Protein AF-A0AA88TKT9-F1 (afdb_monomer)

Nearest PDB structures (foldseek):
  8tao-assembly1_A  TM=7.553E-01  e=8.371E-34  Homo sapiens
  6n51-assembly1_A  TM=7.721E-01  e=6.725E-32  Homo sapiens
  6n50-assembly3_C  TM=7.989E-01  e=2.176E-24  Homo sapiens
  6n4y-assembly4_D  TM=6.981E-01  e=2.800E-24  Homo sapiens
  6n50-assembly2_B  TM=8.023E-01  e=1.129E-21  Homo sapiens

InterPro domains:
  IPR000068 GPCR, family 3, extracellular calcium-sensing receptor-related [PTHR24061] (14-659)
  IPR000337 GPCR, family 3 [PR00248] (1-13)
  IPR000337 GPCR, family 3 [PR00248] (132-148)
  IPR000337 GPCR, family 3 [PR00248] (148-165)
  IPR000337 GPCR, family 3 [PR00248] (532-554)
  IPR000337 GPCR, family 3 [PR00248] (577-598)
  IPR000337 GPCR, family 3 [PR00248] (617-640)
  IPR001828 Receptor, ligand binding region [PF01094] (19-392)
  IPR011500 GPCR, family 3, nine cysteines domain [PF07562] (430-483)
  IPR017978 GPCR family 3, C-terminal [PF00003] (499-659)
  IPR017978 GPCR family 3, C-terminal [PS50259] (504-659)
  IPR017978 GPCR family 3, C-terminal [PS50259] (660-711)
  IPR028082 Periplasmic binding protein-like I [SSF53822] (9-422)
  IPR038550 GPCR, family 3, nine cysteines domain superfamily [G3DSA:2.10.50.30] (429-506)

Structure (mmCIF, N/CA/C/O backbone):
data_AF-A0AA88TKT9-F1
#
_entry.id   AF-A0AA88TKT9-F1
#
loop_
_atom_site.group_PDB
_atom_site.id
_atom_site.type_symbol
_atom_site.label_atom_id
_atom_site.label_alt_id
_atom_site.label_comp_id
_atom_site.label_asym_id
_atom_site.label_entity_id
_atom_site.label_seq_id
_atom_site.pdbx_PDB_ins_code
_atom_site.Cartn_x
_atom_site.Cartn_y
_atom_site.Cartn_z
_atom_site.occupancy
_atom_site.B_iso_or_equiv
_atom_site.auth_seq_id
_atom_site.auth_comp_id
_atom_site.auth_asym_id
_atom_site.auth_atom_id
_atom_site.pdbx_PDB_model_num
ATOM 1 N N . MET A 1 1 ? 22.794 37.851 -40.454 1.00 25.66 1 MET A N 1
ATOM 2 C CA . MET A 1 1 ? 22.258 36.535 -40.868 1.00 25.66 1 MET A CA 1
ATOM 3 C C . MET A 1 1 ? 23.125 35.465 -40.205 1.00 25.66 1 MET A C 1
ATOM 5 O O . MET A 1 1 ? 24.203 35.161 -40.698 1.00 25.66 1 MET A O 1
ATOM 9 N N . GLY A 1 2 ? 22.765 35.051 -38.987 1.00 23.33 2 GLY A N 1
ATOM 10 C CA . GLY A 1 2 ? 23.607 34.197 -38.142 1.00 23.33 2 GLY A CA 1
ATOM 11 C C . GLY A 1 2 ? 23.450 32.720 -38.494 1.00 23.33 2 GLY A C 1
ATOM 12 O O . GLY A 1 2 ? 22.342 32.195 -38.447 1.00 23.33 2 GLY A O 1
ATOM 13 N N . LYS A 1 3 ? 24.559 32.057 -38.837 1.00 22.28 3 LYS A N 1
ATOM 14 C CA . LYS A 1 3 ? 24.652 30.594 -38.911 1.00 22.28 3 LYS A CA 1
ATOM 15 C C . LYS A 1 3 ? 24.576 30.035 -37.488 1.00 22.28 3 LYS A C 1
ATOM 17 O O . LYS A 1 3 ? 25.528 30.171 -36.725 1.00 22.28 3 LYS A O 1
ATOM 22 N N . MET A 1 4 ? 23.451 29.423 -37.132 1.00 21.08 4 MET A N 1
ATOM 23 C CA . MET A 1 4 ? 23.306 28.670 -35.888 1.00 21.08 4 MET A CA 1
ATOM 24 C C . MET A 1 4 ? 23.808 27.239 -36.135 1.00 21.08 4 MET A C 1
ATOM 26 O O . MET A 1 4 ? 23.106 26.409 -36.700 1.00 21.08 4 MET A O 1
ATOM 30 N N . LEU A 1 5 ? 25.064 26.979 -35.768 1.00 21.78 5 LEU A N 1
ATOM 31 C CA . LEU A 1 5 ? 25.623 25.631 -35.635 1.00 21.78 5 LEU A CA 1
ATOM 32 C C . LEU A 1 5 ? 25.030 25.006 -34.366 1.00 21.78 5 LEU A C 1
ATOM 34 O O . LEU A 1 5 ? 25.448 25.345 -33.261 1.00 21.78 5 LEU A O 1
ATOM 38 N N . ILE A 1 6 ? 24.048 24.118 -34.506 1.00 28.72 6 ILE A N 1
ATOM 39 C CA . ILE A 1 6 ? 23.542 23.314 -33.388 1.00 28.72 6 ILE A CA 1
ATOM 40 C C . ILE A 1 6 ? 24.265 21.964 -33.436 1.00 28.72 6 ILE A C 1
ATOM 42 O O . ILE A 1 6 ? 24.001 21.142 -34.309 1.00 28.72 6 ILE A O 1
ATOM 46 N N . ARG A 1 7 ? 25.209 21.755 -32.509 1.00 31.78 7 ARG A N 1
ATOM 47 C CA . ARG A 1 7 ? 25.766 20.430 -32.193 1.00 31.78 7 ARG A CA 1
ATOM 48 C C . ARG A 1 7 ? 24.647 19.579 -31.581 1.00 31.78 7 ARG A C 1
ATOM 50 O O . ARG A 1 7 ? 24.029 20.016 -30.612 1.00 31.78 7 ARG A O 1
ATOM 57 N N . GLY A 1 8 ? 24.394 18.388 -32.124 1.00 44.94 8 GLY A N 1
ATOM 58 C CA . GLY A 1 8 ? 23.556 17.386 -31.458 1.00 44.94 8 GLY A CA 1
ATOM 59 C C . GLY A 1 8 ? 24.095 17.070 -30.056 1.00 44.94 8 GLY A C 1
ATOM 60 O O . GLY A 1 8 ? 25.301 17.152 -29.817 1.00 44.94 8 GLY A O 1
ATOM 61 N N . LEU A 1 9 ? 23.209 16.760 -29.109 1.00 54.53 9 LEU A N 1
ATOM 62 C CA . LEU A 1 9 ? 23.602 16.373 -27.751 1.00 54.53 9 LEU A CA 1
ATOM 63 C C . LEU A 1 9 ? 24.238 14.976 -27.777 1.00 54.53 9 LEU A C 1
ATOM 65 O O . LEU A 1 9 ? 23.640 14.033 -28.287 1.00 54.53 9 LEU A O 1
ATOM 69 N N . THR A 1 10 ? 25.425 14.830 -27.191 1.00 63.94 10 THR A N 1
ATOM 70 C CA . THR A 1 10 ? 26.114 13.541 -27.066 1.00 63.94 10 THR A CA 1
ATOM 71 C C . THR A 1 10 ? 25.284 12.555 -26.235 1.00 63.94 10 THR A C 1
ATOM 73 O O . THR A 1 10 ? 25.051 12.782 -25.047 1.00 63.94 10 THR A O 1
ATOM 76 N N . ASN A 1 11 ? 24.855 11.440 -26.834 1.00 75.62 11 ASN A N 1
ATOM 77 C CA . ASN A 1 11 ? 24.105 10.382 -26.152 1.00 75.62 11 ASN A CA 1
ATOM 78 C C . ASN A 1 11 ? 25.017 9.183 -25.844 1.00 75.62 11 ASN A C 1
ATOM 80 O O . ASN A 1 11 ? 25.107 8.239 -26.630 1.00 75.62 11 ASN A O 1
ATOM 84 N N . LYS A 1 12 ? 25.679 9.214 -24.677 1.00 81.75 12 LYS A N 1
ATOM 85 C CA . LYS A 1 12 ? 26.559 8.128 -24.206 1.00 81.75 12 LYS A CA 1
ATOM 86 C C . LYS A 1 12 ? 25.857 6.766 -24.227 1.00 81.75 12 LYS A C 1
ATOM 88 O O . LYS A 1 12 ? 26.420 5.790 -24.707 1.00 81.75 12 LYS A O 1
ATOM 93 N N . HIS A 1 13 ? 24.627 6.711 -23.726 1.00 85.44 13 HIS A N 1
ATOM 94 C CA . HIS A 1 13 ? 23.878 5.465 -23.643 1.00 85.44 13 HIS A CA 1
ATOM 95 C C . HIS A 1 13 ? 23.588 4.887 -25.037 1.00 85.44 13 HIS A C 1
ATOM 97 O O . HIS A 1 13 ? 23.926 3.741 -25.318 1.00 85.44 13 HIS A O 1
ATOM 103 N N . GLY A 1 14 ? 23.073 5.719 -25.951 1.00 84.69 14 GLY A N 1
ATOM 104 C CA . GLY A 1 14 ? 22.836 5.335 -27.347 1.00 84.69 14 GLY A CA 1
ATOM 105 C C . GLY A 1 14 ? 24.093 4.822 -28.056 1.00 84.69 14 GLY A C 1
ATOM 106 O O . GLY A 1 14 ? 24.023 3.848 -28.803 1.00 84.69 14 GLY A O 1
ATOM 107 N N . TYR A 1 15 ? 25.259 5.411 -27.771 1.00 85.06 15 TYR A N 1
ATOM 108 C CA . TYR A 1 15 ? 26.538 4.930 -28.298 1.00 85.06 15 TYR A CA 1
ATOM 109 C C . TYR A 1 15 ? 26.843 3.485 -27.872 1.00 85.06 15 TYR A C 1
ATOM 111 O O . TYR A 1 15 ? 27.208 2.668 -28.719 1.00 85.06 15 TYR A O 1
ATOM 119 N N . HIS A 1 16 ? 26.656 3.143 -26.592 1.00 88.12 16 HIS A N 1
ATOM 120 C CA . HIS A 1 16 ? 26.862 1.773 -26.109 1.00 88.12 16 HIS A CA 1
ATOM 121 C C . HIS A 1 16 ? 25.921 0.780 -26.804 1.00 88.12 16 HIS A C 1
ATOM 123 O O . HIS A 1 16 ? 26.380 -0.258 -27.278 1.00 88.12 16 HIS A O 1
ATOM 129 N N . LEU A 1 17 ? 24.643 1.137 -26.967 1.00 90.62 17 LEU A N 1
ATOM 130 C CA . LEU A 1 17 ? 23.649 0.299 -27.646 1.00 90.62 17 LEU A CA 1
ATOM 131 C C . LEU A 1 17 ? 24.018 0.025 -29.112 1.00 90.62 17 LEU A C 1
ATOM 133 O O . LEU A 1 17 ? 23.998 -1.125 -29.553 1.00 90.62 17 LEU A O 1
ATOM 137 N N . VAL A 1 18 ? 24.415 1.059 -29.862 1.00 88.81 18 VAL A N 1
ATOM 138 C CA . VAL A 1 18 ? 24.834 0.903 -31.266 1.00 88.81 18 VAL A CA 1
ATOM 139 C C . VAL A 1 18 ? 26.106 0.063 -31.368 1.00 88.81 18 VAL A C 1
ATOM 141 O O . VAL A 1 18 ? 26.204 -0.799 -32.241 1.00 88.81 18 VAL A O 1
ATOM 144 N N . GLN A 1 19 ? 27.079 0.254 -30.475 1.00 88.81 19 GLN A N 1
ATOM 145 C CA . GLN A 1 19 ? 28.277 -0.585 -30.470 1.00 88.81 19 GLN A CA 1
ATOM 146 C C . GLN A 1 19 ? 27.957 -2.040 -30.121 1.00 88.81 19 GLN A C 1
ATOM 148 O O . GLN A 1 19 ? 28.561 -2.937 -30.701 1.00 88.81 19 GLN A O 1
ATOM 153 N N . ALA A 1 20 ? 27.006 -2.294 -29.220 1.00 92.50 20 ALA A N 1
ATOM 154 C CA . ALA A 1 20 ? 26.590 -3.648 -28.858 1.00 92.50 20 ALA A CA 1
ATOM 155 C C . ALA A 1 20 ? 25.910 -4.362 -30.030 1.00 92.50 20 ALA A C 1
ATOM 157 O O . ALA A 1 20 ? 26.195 -5.530 -30.297 1.00 92.50 20 ALA A O 1
ATOM 158 N N . PHE A 1 21 ? 25.080 -3.632 -30.779 1.00 93.75 21 PHE A N 1
ATOM 159 C CA . PHE A 1 21 ? 24.495 -4.113 -32.025 1.00 93.75 21 PHE A CA 1
ATOM 160 C C . PHE A 1 21 ? 25.587 -4.505 -33.033 1.00 93.75 21 PHE A C 1
ATOM 162 O O . PHE A 1 21 ? 25.588 -5.621 -33.552 1.00 93.75 21 PHE A O 1
ATOM 169 N N . ARG A 1 22 ? 26.554 -3.608 -33.275 1.00 91.81 22 ARG A N 1
ATOM 170 C CA . ARG A 1 22 ? 27.673 -3.851 -34.201 1.00 91.81 22 ARG A CA 1
ATOM 171 C C . ARG A 1 22 ? 28.530 -5.029 -33.763 1.00 91.81 22 ARG A C 1
ATOM 173 O O . ARG A 1 22 ? 28.888 -5.851 -34.594 1.00 91.81 22 ARG A O 1
ATOM 180 N N . TYR A 1 23 ? 28.820 -5.123 -32.470 1.00 91.69 23 TYR A N 1
ATOM 181 C CA . TYR A 1 23 ? 29.577 -6.225 -31.896 1.00 91.69 23 TYR A CA 1
ATOM 182 C C . TYR A 1 23 ? 28.884 -7.569 -32.135 1.00 91.69 23 TYR A C 1
ATOM 184 O O . TYR A 1 23 ? 29.527 -8.503 -32.605 1.00 91.69 23 TYR A O 1
ATOM 192 N N . ALA A 1 24 ? 27.575 -7.654 -31.878 1.00 92.94 24 ALA A N 1
ATOM 193 C CA . ALA A 1 24 ? 26.804 -8.870 -32.125 1.00 92.94 24 ALA A CA 1
ATOM 194 C C . ALA A 1 24 ? 26.868 -9.289 -33.603 1.00 92.94 24 ALA A C 1
ATOM 196 O O . ALA A 1 24 ? 27.139 -10.449 -33.904 1.00 92.94 24 ALA A O 1
ATOM 197 N N . VAL A 1 25 ? 26.673 -8.341 -34.526 1.00 93.62 25 VAL A N 1
ATOM 198 C CA . VAL A 1 25 ? 26.736 -8.607 -35.971 1.00 93.62 25 VAL A CA 1
ATOM 199 C C . VAL A 1 25 ? 28.138 -9.037 -36.414 1.00 93.62 25 VAL A C 1
ATOM 201 O O . VAL A 1 25 ? 28.267 -10.031 -37.129 1.00 93.62 25 VAL A O 1
ATOM 204 N N . ASP A 1 26 ? 29.185 -8.326 -35.989 1.00 91.62 26 ASP A N 1
ATOM 205 C CA . ASP A 1 26 ? 30.575 -8.653 -36.327 1.00 91.62 26 ASP A CA 1
ATOM 206 C C . ASP A 1 26 ? 30.970 -10.036 -35.791 1.00 91.62 26 ASP A C 1
ATOM 208 O O . ASP A 1 26 ? 31.656 -10.793 -36.479 1.00 91.62 26 ASP A O 1
ATOM 212 N N . GLU A 1 27 ? 30.530 -10.387 -34.582 1.00 90.69 27 GLU A N 1
ATOM 213 C CA . GLU A 1 27 ? 30.798 -11.690 -33.975 1.00 90.69 27 GLU A CA 1
ATOM 214 C C . GLU A 1 27 ? 30.088 -12.825 -34.729 1.00 90.69 27 GLU A C 1
ATOM 216 O O . GLU A 1 27 ? 30.709 -13.843 -35.033 1.00 90.69 27 GLU A O 1
ATOM 221 N N . ILE A 1 28 ? 28.819 -12.634 -35.108 1.00 92.00 28 ILE A N 1
ATOM 222 C CA . ILE A 1 28 ? 28.061 -13.612 -35.901 1.00 92.00 28 ILE A CA 1
ATOM 223 C C . ILE A 1 28 ? 28.696 -13.798 -37.286 1.00 92.00 28 ILE A C 1
ATOM 225 O O . ILE A 1 28 ? 28.920 -14.928 -37.714 1.00 92.00 28 ILE A O 1
ATOM 229 N N . ASN A 1 29 ? 29.047 -12.702 -37.967 1.00 92.25 29 ASN A N 1
ATOM 230 C CA . ASN A 1 29 ? 29.608 -12.733 -39.321 1.00 92.25 29 ASN A CA 1
ATOM 231 C C . ASN A 1 29 ? 31.000 -13.377 -39.395 1.00 92.25 29 ASN A C 1
ATOM 233 O O . ASN A 1 29 ? 31.328 -14.012 -40.400 1.00 92.25 29 ASN A O 1
ATOM 237 N N . ASN A 1 30 ? 31.829 -13.194 -38.363 1.00 87.94 30 ASN A N 1
ATOM 238 C CA . ASN A 1 30 ? 33.176 -13.767 -38.310 1.00 87.94 30 ASN A CA 1
ATOM 239 C C . ASN A 1 30 ? 33.201 -15.181 -37.706 1.00 87.94 30 ASN A C 1
ATOM 241 O O . ASN A 1 30 ? 34.178 -15.905 -37.898 1.00 87.94 30 ASN A O 1
ATOM 245 N N . GLY A 1 31 ? 32.119 -15.592 -37.037 1.00 74.06 31 GLY A N 1
ATOM 246 C CA . GLY A 1 31 ? 31.994 -16.880 -36.364 1.00 74.06 31 GLY A CA 1
ATOM 247 C C . GLY A 1 31 ? 32.713 -16.921 -35.012 1.00 74.06 31 GLY A C 1
ATOM 248 O O . GLY A 1 31 ? 33.742 -16.281 -34.800 1.00 74.06 31 GLY A O 1
ATOM 249 N N . THR A 1 32 ? 32.178 -17.714 -34.080 1.00 63.62 32 THR A N 1
ATOM 250 C CA . THR A 1 32 ? 32.858 -18.053 -32.818 1.00 63.62 32 THR A CA 1
ATOM 251 C C . THR A 1 32 ? 33.527 -19.424 -32.930 1.00 63.62 32 THR A C 1
ATOM 253 O O . THR A 1 32 ? 33.094 -20.271 -33.709 1.00 63.62 32 THR A O 1
ATOM 256 N N . GLN A 1 33 ? 34.572 -19.664 -32.130 1.00 53.81 33 GLN A N 1
ATOM 257 C CA . GLN A 1 33 ? 35.426 -20.862 -32.206 1.00 53.81 33 GLN A CA 1
ATOM 258 C C . GLN A 1 33 ? 34.694 -22.216 -32.058 1.00 53.81 33 GLN A C 1
ATOM 260 O O . GLN A 1 33 ? 35.279 -23.231 -32.419 1.00 53.81 33 GLN A O 1
ATOM 265 N N . ASN A 1 34 ? 33.436 -22.259 -31.584 1.00 51.50 34 ASN A N 1
ATOM 266 C CA . ASN A 1 34 ? 32.751 -23.517 -31.236 1.00 51.50 34 ASN A CA 1
ATOM 267 C C . ASN A 1 34 ? 31.439 -23.819 -31.997 1.00 51.50 34 ASN A C 1
ATOM 269 O O . ASN A 1 34 ? 30.990 -24.962 -31.949 1.00 51.50 34 ASN A O 1
ATOM 273 N N . ARG A 1 35 ? 30.813 -22.861 -32.706 1.00 65.19 35 ARG A N 1
ATOM 274 C CA . ARG A 1 35 ? 29.676 -23.120 -33.622 1.00 65.19 35 ARG A CA 1
ATOM 275 C C . ARG A 1 35 ? 29.439 -21.900 -34.515 1.00 65.19 35 ARG A C 1
ATOM 277 O O . ARG A 1 35 ? 29.123 -20.821 -34.019 1.00 65.19 35 ARG A O 1
ATOM 284 N N . GLN A 1 36 ? 29.590 -22.054 -35.828 1.00 78.56 36 GLN A N 1
ATOM 285 C CA . GLN A 1 36 ? 29.372 -20.951 -36.762 1.00 78.56 36 GLN A CA 1
ATOM 286 C C . GLN A 1 36 ? 27.868 -20.758 -36.994 1.00 78.56 36 GLN A C 1
ATOM 288 O O . GLN A 1 36 ? 27.197 -21.624 -37.554 1.00 78.56 36 GLN A O 1
ATOM 293 N N . LEU A 1 37 ? 27.327 -19.629 -36.537 1.00 89.38 37 LEU A N 1
ATOM 294 C CA . LEU A 1 37 ? 25.958 -19.227 -36.839 1.00 89.38 37 LEU A CA 1
ATOM 295 C C . LEU A 1 37 ? 25.940 -18.606 -38.244 1.00 89.38 37 LEU A C 1
ATOM 297 O O . LEU A 1 37 ? 26.782 -17.773 -38.555 1.00 89.38 37 LEU A O 1
ATOM 301 N N . LEU A 1 38 ? 24.987 -19.016 -39.083 1.00 91.38 38 LEU A N 1
ATOM 302 C CA . LEU A 1 38 ? 24.795 -18.500 -40.444 1.00 91.38 38 LEU A CA 1
ATOM 303 C C . LEU A 1 38 ? 25.990 -18.735 -41.409 1.00 91.38 38 LEU A C 1
ATOM 305 O O . LEU A 1 38 ? 26.415 -17.807 -42.099 1.00 91.38 38 LEU A O 1
ATOM 309 N N . PRO A 1 39 ? 26.547 -19.962 -41.519 1.00 89.88 39 PRO A N 1
ATOM 310 C CA . PRO A 1 39 ? 27.663 -20.246 -42.425 1.00 89.88 39 PRO A CA 1
ATOM 311 C C . PRO A 1 39 ? 27.353 -19.870 -43.885 1.00 89.88 39 PRO A C 1
ATOM 313 O O . PRO A 1 39 ? 26.405 -20.363 -44.498 1.00 89.88 39 PRO A O 1
ATOM 316 N N . GLY A 1 40 ? 28.191 -19.003 -44.464 1.00 86.81 40 GLY A N 1
ATOM 317 C CA . GLY A 1 40 ? 28.070 -18.549 -45.856 1.00 86.81 40 GLY A CA 1
ATOM 318 C C . GLY A 1 40 ? 27.070 -17.407 -46.090 1.00 86.81 40 GLY A C 1
ATOM 319 O O . GLY A 1 40 ? 26.896 -16.989 -47.242 1.00 86.81 40 GLY A O 1
ATOM 320 N N . VAL A 1 41 ? 26.452 -16.885 -45.026 1.00 88.81 41 VAL A N 1
ATOM 321 C CA . VAL A 1 41 ? 25.539 -15.733 -45.028 1.00 88.81 41 VAL A CA 1
ATOM 322 C C . VAL A 1 41 ? 26.121 -14.646 -44.126 1.00 88.81 41 VAL A C 1
ATOM 324 O O . VAL A 1 41 ? 26.677 -14.938 -43.074 1.00 88.81 41 VAL A O 1
ATOM 327 N N . ARG A 1 42 ? 26.026 -13.381 -44.547 1.00 89.81 42 ARG A N 1
ATOM 328 C CA . ARG A 1 42 ? 26.457 -12.232 -43.742 1.00 89.81 42 ARG A CA 1
ATOM 329 C C . ARG A 1 42 ? 25.263 -11.353 -43.415 1.00 89.81 42 ARG A C 1
ATOM 331 O O . ARG A 1 42 ? 24.457 -11.059 -44.292 1.00 89.81 42 ARG A O 1
ATOM 338 N N . LEU A 1 43 ? 25.181 -10.923 -42.166 1.00 91.50 43 LEU A N 1
ATOM 339 C CA . LEU A 1 43 ? 24.207 -9.956 -41.691 1.00 91.50 43 LEU A CA 1
ATOM 340 C C . LEU A 1 43 ? 24.695 -8.539 -42.003 1.00 91.50 43 LEU A C 1
ATOM 342 O O . LEU A 1 43 ? 25.783 -8.143 -41.578 1.00 91.50 43 LEU A O 1
ATOM 346 N N . GLY A 1 44 ? 23.878 -7.796 -42.747 1.00 90.06 44 GLY A N 1
ATOM 347 C CA . GLY A 1 44 ? 23.987 -6.346 -42.905 1.00 90.06 44 GLY A CA 1
ATOM 348 C C . GLY A 1 44 ? 23.029 -5.615 -41.964 1.00 90.06 44 GLY A C 1
ATOM 349 O O . GLY A 1 44 ? 22.166 -6.234 -41.341 1.00 90.06 44 GLY A O 1
ATOM 350 N N . TYR A 1 45 ? 23.177 -4.296 -41.852 1.00 89.25 45 TYR A N 1
ATOM 351 C CA . TYR A 1 45 ? 22.301 -3.471 -41.024 1.00 89.25 45 TYR A CA 1
ATOM 352 C C . TYR A 1 45 ? 22.247 -2.014 -41.488 1.00 89.25 45 TYR A C 1
ATOM 354 O O . TYR A 1 45 ? 23.160 -1.519 -42.149 1.00 89.25 45 TYR A O 1
ATOM 362 N N . GLN A 1 46 ? 21.186 -1.326 -41.072 1.00 84.88 46 GLN A N 1
ATOM 363 C CA . GLN A 1 46 ? 21.007 0.120 -41.174 1.00 84.88 46 GLN A CA 1
ATOM 364 C C . GLN A 1 46 ? 20.674 0.663 -39.782 1.00 84.88 46 GLN A C 1
ATOM 366 O O . GLN A 1 46 ? 20.005 -0.009 -38.995 1.00 84.88 46 GLN A O 1
ATOM 371 N N . THR A 1 47 ? 21.155 1.861 -39.460 1.00 82.44 47 THR A N 1
ATOM 372 C CA . THR A 1 47 ? 20.958 2.491 -38.149 1.00 82.44 47 THR A CA 1
ATOM 373 C C . THR A 1 47 ? 20.295 3.850 -38.303 1.00 82.44 47 THR A C 1
ATOM 375 O O . THR A 1 47 ? 20.683 4.639 -39.161 1.00 82.44 47 THR A O 1
ATOM 378 N N . TYR A 1 48 ? 19.323 4.128 -37.433 1.00 82.00 48 TYR A N 1
ATOM 379 C CA . TYR A 1 48 ? 18.598 5.395 -37.375 1.00 82.00 48 TYR A CA 1
ATOM 380 C C . TYR A 1 48 ? 18.772 6.016 -35.988 1.00 82.00 48 TYR A C 1
ATOM 382 O O . TYR A 1 48 ? 18.617 5.330 -34.978 1.00 82.00 48 TYR A O 1
ATOM 390 N N . ASP A 1 49 ? 19.062 7.316 -35.933 1.00 77.88 49 ASP A N 1
ATOM 391 C CA . ASP A 1 49 ? 19.089 8.062 -34.672 1.00 77.88 49 ASP A CA 1
ATOM 392 C C . ASP A 1 49 ? 17.678 8.533 -34.289 1.00 77.88 49 ASP A C 1
ATOM 394 O O . ASP A 1 49 ? 17.079 9.405 -34.933 1.00 77.88 49 ASP A O 1
ATOM 398 N N . LEU A 1 50 ? 17.147 7.935 -33.222 1.00 77.81 50 LEU A N 1
ATOM 399 C CA . LEU A 1 50 ? 15.792 8.149 -32.733 1.00 77.81 50 LEU A CA 1
ATOM 400 C C . LEU A 1 50 ? 15.803 9.182 -31.596 1.00 77.81 50 LEU A C 1
ATOM 402 O O . LEU A 1 50 ? 15.800 8.865 -30.411 1.00 77.81 50 LEU A O 1
ATOM 406 N N . CYS A 1 51 ? 15.805 10.462 -31.964 1.00 76.00 51 CYS A N 1
ATOM 407 C CA . CYS A 1 51 ? 15.862 11.572 -31.004 1.00 76.00 51 CYS A CA 1
ATOM 408 C C . CYS A 1 51 ? 14.487 11.960 -30.412 1.00 76.00 51 CYS A C 1
ATOM 410 O O . CYS A 1 51 ? 14.403 12.713 -29.438 1.00 76.00 51 CYS A O 1
ATOM 412 N N . SER A 1 52 ? 13.394 11.525 -31.049 1.00 83.56 52 SER A N 1
ATOM 413 C CA . SER A 1 52 ? 12.022 11.949 -30.754 1.00 83.56 52 SER A CA 1
ATOM 414 C C . SER A 1 52 ? 11.003 10.922 -31.245 1.00 83.56 52 SER A C 1
ATOM 416 O O . SER A 1 52 ? 11.301 10.099 -32.112 1.00 83.56 52 SER A O 1
ATOM 418 N N . LEU A 1 53 ? 9.768 11.022 -30.745 1.00 85.12 53 LEU A N 1
ATOM 419 C CA . LEU A 1 53 ? 8.651 10.201 -31.218 1.00 85.12 53 LEU A CA 1
ATOM 420 C C . LEU A 1 53 ? 8.414 10.360 -32.729 1.00 85.12 53 LEU A C 1
ATOM 422 O O . LEU A 1 53 ? 8.172 9.376 -33.420 1.00 85.12 53 LEU A O 1
ATOM 426 N N . LEU A 1 54 ? 8.525 11.586 -33.253 1.00 87.00 54 LEU A N 1
ATOM 427 C CA . LEU A 1 54 ? 8.372 11.846 -34.685 1.00 87.00 54 LEU A CA 1
ATOM 428 C C . LEU A 1 54 ? 9.463 11.141 -35.498 1.00 87.00 54 LEU A C 1
ATOM 430 O O . LEU A 1 54 ? 9.148 10.507 -36.499 1.00 87.00 54 LEU A O 1
ATOM 434 N N . ALA A 1 55 ? 10.719 11.200 -35.045 1.00 85.38 55 ALA A N 1
ATOM 435 C CA . ALA A 1 55 ? 11.819 10.487 -35.691 1.00 85.38 55 ALA A CA 1
ATOM 436 C C . ALA A 1 55 ? 11.579 8.965 -35.693 1.00 85.38 55 ALA A C 1
ATOM 438 O O . ALA A 1 55 ? 11.736 8.334 -36.732 1.00 85.38 55 ALA A O 1
ATOM 439 N N . SER A 1 56 ? 11.106 8.390 -34.580 1.00 88.88 56 SER A N 1
ATOM 440 C CA . SER A 1 56 ? 10.731 6.963 -34.505 1.00 88.88 56 SER A CA 1
ATOM 441 C C . SER A 1 56 ? 9.696 6.571 -35.567 1.00 88.88 56 SER A C 1
ATOM 443 O O . SER A 1 56 ? 9.858 5.587 -36.293 1.00 88.88 56 SER A O 1
ATOM 445 N N . ASN A 1 57 ? 8.653 7.390 -35.720 1.00 90.31 57 ASN A N 1
ATOM 446 C CA . ASN A 1 57 ? 7.599 7.141 -36.700 1.00 90.31 57 ASN A CA 1
ATOM 447 C C . ASN A 1 57 ? 8.104 7.293 -38.141 1.00 90.31 57 ASN A C 1
ATOM 449 O O . ASN A 1 57 ? 7.775 6.469 -38.988 1.00 90.31 57 ASN A O 1
ATOM 453 N N . LEU A 1 58 ? 8.921 8.313 -38.421 1.00 88.38 58 LEU A N 1
ATOM 454 C CA . LEU A 1 58 ? 9.497 8.534 -39.750 1.00 88.38 58 LEU A CA 1
ATOM 455 C C . LEU A 1 58 ? 10.454 7.409 -40.157 1.00 88.38 58 LEU A C 1
ATOM 457 O O . LEU A 1 58 ? 10.355 6.927 -41.279 1.00 88.38 58 LEU A O 1
ATOM 461 N N . ALA A 1 59 ? 11.313 6.941 -39.245 1.00 86.50 59 ALA A N 1
ATOM 462 C CA . ALA A 1 59 ? 12.177 5.784 -39.491 1.00 86.50 59 ALA A CA 1
ATOM 463 C C . ALA A 1 59 ? 11.354 4.527 -39.813 1.00 86.50 59 ALA A C 1
ATOM 465 O O . ALA A 1 59 ? 11.690 3.771 -40.718 1.00 86.50 59 ALA A O 1
ATOM 466 N N . THR A 1 60 ? 10.231 4.329 -39.116 1.00 90.00 60 THR A N 1
ATOM 467 C CA . THR A 1 60 ? 9.328 3.201 -39.388 1.00 90.00 60 THR A CA 1
ATOM 468 C C . THR A 1 60 ? 8.696 3.296 -40.775 1.00 90.00 60 THR A C 1
ATOM 470 O O . THR A 1 60 ? 8.621 2.297 -41.484 1.00 90.00 60 THR A O 1
ATOM 473 N N . LEU A 1 61 ? 8.237 4.486 -41.171 1.00 88.25 61 LEU A N 1
ATOM 474 C CA . LEU A 1 61 ? 7.649 4.701 -42.494 1.00 88.25 61 LEU A CA 1
ATOM 475 C C . LEU A 1 61 ? 8.672 4.503 -43.613 1.00 88.25 61 LEU A C 1
ATOM 477 O O . LEU A 1 61 ? 8.328 3.906 -44.625 1.00 88.25 61 LEU A O 1
ATOM 481 N N . ASP A 1 62 ? 9.913 4.951 -43.420 1.00 85.06 62 ASP A N 1
ATOM 482 C CA . ASP A 1 62 ? 11.005 4.727 -44.372 1.00 85.06 62 ASP A CA 1
ATOM 483 C C . ASP A 1 62 ? 11.274 3.224 -44.568 1.00 85.06 62 ASP A C 1
ATOM 485 O O . ASP A 1 62 ? 11.287 2.730 -45.695 1.00 85.06 62 ASP A O 1
ATOM 489 N N . LEU A 1 63 ? 11.350 2.459 -43.473 1.00 85.50 63 LEU A N 1
ATOM 490 C CA . LEU A 1 63 ? 11.501 1.000 -43.524 1.00 85.50 63 LEU A CA 1
ATOM 491 C C . LEU A 1 63 ? 10.318 0.305 -44.221 1.00 85.50 63 LEU A C 1
ATOM 493 O O . LEU A 1 63 ? 10.516 -0.633 -44.993 1.00 85.50 63 LEU A O 1
ATOM 497 N N . LEU A 1 64 ? 9.085 0.761 -43.979 1.00 86.44 64 LEU A N 1
ATOM 498 C CA . LEU A 1 64 ? 7.893 0.231 -44.650 1.00 86.44 64 LEU A CA 1
ATOM 499 C C . LEU A 1 64 ? 7.814 0.642 -46.128 1.00 86.44 64 LEU A C 1
ATOM 501 O O . LEU A 1 64 ? 7.308 -0.125 -46.938 1.00 86.44 64 LEU A O 1
ATOM 505 N N . ALA A 1 65 ? 8.337 1.804 -46.517 1.00 84.38 65 ALA A N 1
ATOM 506 C CA . ALA A 1 65 ? 8.404 2.201 -47.922 1.00 84.38 65 ALA A CA 1
ATOM 507 C C . ALA A 1 65 ? 9.392 1.317 -48.705 1.00 84.38 65 ALA A C 1
ATOM 509 O O . ALA A 1 65 ? 9.077 0.844 -49.796 1.00 84.38 65 ALA A O 1
ATOM 510 N N . GLN A 1 66 ? 10.543 0.994 -48.106 1.00 78.31 66 GLN A N 1
ATOM 511 C CA . GLN A 1 66 ? 11.520 0.049 -48.672 1.00 78.31 66 GLN A CA 1
ATOM 512 C C . GLN A 1 66 ? 10.958 -1.381 -48.809 1.00 78.31 66 GLN A C 1
ATOM 514 O O . GLN A 1 66 ? 11.439 -2.188 -49.604 1.00 78.31 66 GLN A O 1
ATOM 519 N N . GLN A 1 67 ? 9.925 -1.711 -48.032 1.00 73.06 67 GLN A N 1
ATOM 520 C CA . GLN A 1 67 ? 9.206 -2.981 -48.091 1.00 73.06 67 GLN A CA 1
ATOM 521 C C . GLN A 1 67 ? 8.301 -3.071 -49.344 1.00 73.06 67 GLN A C 1
ATOM 523 O O . GLN A 1 67 ? 8.045 -4.171 -49.838 1.00 73.06 67 GLN A O 1
ATOM 528 N N . ASP A 1 68 ? 7.820 -1.951 -49.879 1.00 68.94 68 ASP A N 1
ATOM 529 C CA . ASP A 1 68 ? 6.919 -1.928 -51.042 1.00 68.94 68 ASP A CA 1
ATOM 530 C C . ASP A 1 68 ? 7.682 -1.735 -52.368 1.00 68.94 68 ASP A C 1
ATOM 532 O O . ASP A 1 68 ? 7.285 -2.244 -53.418 1.00 68.94 68 ASP A O 1
ATOM 536 N N . ASP A 1 69 ? 8.843 -1.073 -52.325 1.00 66.94 69 ASP A N 1
ATOM 537 C CA . ASP A 1 69 ? 9.618 -0.767 -53.525 1.00 66.94 69 ASP A CA 1
ATOM 538 C C . ASP A 1 69 ? 10.383 -1.987 -54.079 1.00 66.94 69 ASP A C 1
ATOM 540 O O . ASP A 1 69 ? 11.453 -2.385 -53.614 1.00 66.94 69 ASP A O 1
ATOM 544 N N . SER A 1 70 ? 9.828 -2.581 -55.137 1.00 57.41 70 SER A N 1
ATOM 545 C CA . SER A 1 70 ? 10.443 -3.685 -55.887 1.00 57.41 70 SER A CA 1
ATOM 546 C C . SER A 1 70 ? 11.739 -3.315 -56.630 1.00 57.41 70 SER A C 1
ATOM 548 O O . SER A 1 70 ? 12.455 -4.221 -57.060 1.00 57.41 70 SER A O 1
ATOM 550 N N . SER A 1 71 ? 12.071 -2.022 -56.758 1.00 57.31 71 SER A N 1
ATOM 551 C CA . SER A 1 71 ? 13.294 -1.550 -57.422 1.00 57.31 71 SER A CA 1
ATOM 552 C C . SER A 1 71 ? 14.529 -1.528 -56.508 1.00 57.31 71 SER A C 1
ATOM 554 O O . SER A 1 71 ? 15.659 -1.567 -56.999 1.00 57.31 71 SER A O 1
ATOM 556 N N . VAL A 1 72 ? 14.338 -1.570 -55.182 1.00 56.94 72 VAL A N 1
ATOM 557 C CA . VAL A 1 72 ? 15.410 -1.586 -54.168 1.00 56.94 72 VAL A CA 1
ATOM 558 C C . VAL A 1 72 ? 15.604 -3.017 -53.651 1.00 56.94 72 VAL A C 1
ATOM 560 O O . VAL A 1 72 ? 15.240 -3.380 -52.535 1.00 56.94 72 VAL A O 1
ATOM 563 N N . VAL A 1 73 ? 16.146 -3.885 -54.508 1.00 52.41 73 VAL A N 1
ATOM 564 C CA . VAL A 1 73 ? 16.192 -5.343 -54.274 1.00 52.41 73 VAL A CA 1
ATOM 565 C C . VAL A 1 73 ? 17.146 -5.763 -53.136 1.00 52.41 73 VAL A C 1
ATOM 567 O O . VAL A 1 73 ? 16.953 -6.841 -52.575 1.00 52.41 73 VAL A O 1
ATOM 570 N N . ASP A 1 74 ? 18.108 -4.920 -52.741 1.00 54.91 74 ASP A N 1
ATOM 571 C CA . ASP A 1 74 ? 19.264 -5.332 -51.917 1.00 54.91 74 ASP A CA 1
ATOM 572 C C . ASP A 1 74 ? 19.305 -4.764 -50.475 1.00 54.91 74 ASP A C 1
ATOM 574 O O . ASP A 1 74 ? 20.240 -5.048 -49.730 1.00 54.91 74 ASP A O 1
ATOM 578 N N . SER A 1 75 ? 18.295 -3.991 -50.044 1.00 60.47 75 SER A N 1
ATOM 579 C CA . SER A 1 75 ? 18.348 -3.227 -48.772 1.00 60.47 75 SER A CA 1
ATOM 580 C C . SER A 1 75 ? 17.180 -3.460 -47.802 1.00 60.47 75 SER A C 1
ATOM 582 O O . SER A 1 75 ? 17.005 -2.694 -46.858 1.00 60.47 75 SER A O 1
ATOM 584 N N . ARG A 1 76 ? 16.359 -4.495 -48.005 1.00 76.56 76 ARG A N 1
ATOM 585 C CA . ARG A 1 76 ? 15.131 -4.709 -47.218 1.00 76.56 76 ARG A CA 1
ATOM 586 C C . ARG A 1 76 ? 15.421 -5.288 -45.829 1.00 76.56 76 ARG A C 1
ATOM 588 O O . ARG A 1 76 ? 15.946 -6.395 -45.711 1.00 76.56 76 ARG A O 1
ATOM 595 N N . ALA A 1 77 ? 15.025 -4.577 -44.775 1.00 87.44 77 ALA A N 1
ATOM 596 C CA . ALA A 1 77 ? 15.159 -5.056 -43.401 1.00 87.44 77 ALA A CA 1
ATOM 597 C C . ALA A 1 77 ? 14.200 -6.227 -43.103 1.00 87.44 77 ALA A C 1
ATOM 599 O O . ALA A 1 77 ? 13.002 -6.151 -43.372 1.00 87.44 77 ALA A O 1
ATOM 600 N N . VAL A 1 78 ? 14.721 -7.307 -42.510 1.00 92.12 78 VAL A N 1
ATOM 601 C CA . VAL A 1 78 ? 13.925 -8.495 -42.130 1.00 92.12 78 VAL A CA 1
ATOM 602 C C . VAL A 1 78 ? 13.439 -8.483 -40.678 1.00 92.12 78 VAL A C 1
ATOM 604 O O . VAL A 1 78 ? 12.525 -9.225 -40.327 1.00 92.12 78 VAL A O 1
ATOM 607 N N . ALA A 1 79 ? 14.038 -7.637 -39.841 1.00 95.19 79 ALA A N 1
ATOM 608 C CA . ALA A 1 79 ? 13.670 -7.409 -38.449 1.00 95.19 79 ALA A CA 1
ATOM 609 C C . ALA A 1 79 ? 14.174 -6.030 -37.995 1.00 95.19 79 ALA A C 1
ATOM 611 O O . ALA A 1 79 ? 15.165 -5.526 -38.526 1.00 95.19 79 ALA A O 1
ATOM 612 N N . ILE A 1 80 ? 13.519 -5.447 -36.991 1.00 95.56 80 ILE A N 1
ATOM 613 C CA . ILE A 1 80 ? 13.911 -4.179 -36.363 1.00 95.56 80 ILE A CA 1
ATOM 614 C C . ILE A 1 80 ? 14.364 -4.455 -34.929 1.00 95.56 80 ILE A C 1
ATOM 616 O O . ILE A 1 80 ? 13.663 -5.136 -34.183 1.00 95.56 80 ILE A O 1
ATOM 620 N N . ILE A 1 81 ? 15.503 -3.888 -34.521 1.00 97.00 81 ILE A N 1
ATOM 621 C CA . ILE A 1 81 ? 15.978 -3.916 -33.131 1.00 97.00 81 ILE A CA 1
ATOM 622 C C . ILE A 1 81 ? 15.849 -2.509 -32.537 1.00 97.00 81 ILE A C 1
ATOM 624 O O . ILE A 1 81 ? 16.498 -1.578 -33.009 1.00 97.00 81 ILE A O 1
ATOM 628 N N . GLY A 1 82 ? 15.012 -2.354 -31.509 1.00 94.00 82 GLY A N 1
ATOM 629 C CA . GLY A 1 82 ? 14.685 -1.073 -30.872 1.00 94.00 82 GLY A CA 1
ATOM 630 C C . GLY A 1 82 ? 13.214 -0.648 -31.027 1.00 94.00 82 GLY A C 1
ATOM 631 O O . GLY A 1 82 ? 12.385 -1.434 -31.495 1.00 94.00 82 GLY A O 1
ATOM 632 N N . PRO A 1 83 ? 12.853 0.583 -30.616 1.00 92.38 83 PRO A N 1
ATOM 633 C CA . PRO A 1 83 ? 13.702 1.580 -29.959 1.00 92.38 83 PRO A CA 1
ATOM 634 C C . PRO A 1 83 ? 13.949 1.263 -28.472 1.00 92.38 83 PRO A C 1
ATOM 636 O O . PRO A 1 83 ? 13.504 0.236 -27.960 1.00 92.38 83 PRO A O 1
ATOM 639 N N . ASP A 1 84 ? 14.637 2.172 -27.783 1.00 88.94 84 ASP A N 1
ATOM 640 C CA . ASP A 1 84 ? 14.976 2.144 -26.353 1.00 88.94 84 ASP A CA 1
ATOM 641 C C . ASP A 1 84 ? 13.860 2.694 -25.435 1.00 88.94 84 ASP A C 1
ATOM 643 O O . ASP A 1 84 ? 14.054 2.907 -24.245 1.00 88.94 84 ASP A O 1
ATOM 647 N N . SER A 1 85 ? 12.666 2.973 -25.972 1.00 91.31 85 SER A N 1
ATOM 648 C CA . SER A 1 85 ? 11.583 3.594 -25.206 1.00 91.31 85 SER A CA 1
ATOM 649 C C . SER A 1 85 ? 10.219 3.007 -25.529 1.00 91.31 85 SER A C 1
ATOM 651 O O . SER A 1 85 ? 9.800 2.967 -26.689 1.00 91.31 85 SER A O 1
ATOM 653 N N . SER A 1 86 ? 9.453 2.682 -24.486 1.00 94.12 86 SER A N 1
ATOM 654 C CA . SER A 1 86 ? 8.045 2.285 -24.605 1.00 94.12 86 SER A CA 1
ATOM 655 C C . SER A 1 86 ? 7.209 3.325 -25.350 1.00 94.12 86 SER A C 1
ATOM 657 O O . SER A 1 86 ? 6.435 2.983 -26.238 1.00 94.12 86 SER A O 1
ATOM 659 N N . SER A 1 87 ? 7.410 4.615 -25.056 1.00 91.81 87 SER A N 1
ATOM 660 C CA . SER A 1 87 ? 6.635 5.684 -25.706 1.00 91.81 87 SER A CA 1
ATOM 661 C C . SER A 1 87 ? 6.941 5.790 -27.198 1.00 91.81 87 SER A C 1
ATOM 663 O O . SER A 1 87 ? 6.054 6.120 -27.976 1.00 91.81 87 SER A O 1
ATOM 665 N N . TYR A 1 88 ? 8.177 5.487 -27.604 1.00 92.25 88 TYR A N 1
ATOM 666 C CA . TYR A 1 88 ? 8.584 5.506 -29.009 1.00 92.25 88 TYR A CA 1
ATOM 667 C C . TYR A 1 88 ? 8.250 4.207 -29.743 1.00 92.25 88 TYR A C 1
ATOM 669 O O . TYR A 1 88 ? 8.383 4.178 -30.961 1.00 92.25 88 TYR A O 1
ATOM 677 N N . SER A 1 89 ? 7.813 3.162 -29.030 1.00 96.00 89 SER A N 1
ATOM 678 C CA . SER A 1 89 ? 7.554 1.831 -29.590 1.00 96.00 89 SER A CA 1
ATOM 679 C C . SER A 1 89 ? 6.112 1.618 -30.040 1.00 96.00 89 SER A C 1
ATOM 681 O O . SER A 1 89 ? 5.900 0.838 -30.955 1.00 96.00 89 SER A O 1
ATOM 683 N N . PHE A 1 90 ? 5.122 2.296 -29.450 1.00 96.00 90 PHE A N 1
ATOM 684 C CA . PHE A 1 90 ? 3.703 2.008 -29.715 1.00 96.00 90 PHE A CA 1
ATOM 685 C C . PHE A 1 90 ? 3.294 2.145 -31.185 1.00 96.00 90 PHE A C 1
ATOM 687 O O . PHE A 1 90 ? 2.728 1.215 -31.758 1.00 96.00 90 PHE A O 1
ATOM 694 N N . THR A 1 91 ? 3.569 3.298 -31.797 1.00 95.38 91 THR A N 1
ATOM 695 C CA . THR A 1 91 ? 3.214 3.534 -33.201 1.00 95.38 91 THR A CA 1
ATOM 696 C C . THR A 1 91 ? 4.015 2.629 -34.142 1.00 95.38 91 THR A C 1
ATOM 698 O O . THR A 1 91 ? 3.381 1.983 -34.980 1.00 95.38 91 THR A O 1
ATOM 701 N N . PRO A 1 92 ? 5.351 2.484 -33.990 1.00 95.31 92 PRO A N 1
ATOM 702 C CA . PRO A 1 92 ? 6.106 1.512 -34.776 1.00 95.31 92 PRO A CA 1
ATOM 703 C C . PRO A 1 92 ? 5.599 0.078 -34.647 1.00 95.31 92 PRO A C 1
ATOM 705 O O . PRO A 1 92 ? 5.398 -0.581 -35.661 1.00 95.31 92 PRO A O 1
ATOM 708 N N . ALA A 1 93 ? 5.307 -0.384 -33.431 1.00 97.25 93 ALA A N 1
ATOM 709 C CA . ALA A 1 93 ? 4.865 -1.751 -33.176 1.00 97.25 93 ALA A CA 1
ATOM 710 C C . ALA A 1 93 ? 3.520 -2.062 -33.840 1.00 97.25 93 ALA A C 1
ATOM 712 O O . ALA A 1 93 ? 3.333 -3.157 -34.369 1.00 97.25 93 ALA A O 1
ATOM 713 N N . ALA A 1 94 ? 2.590 -1.102 -33.840 1.00 96.56 94 ALA A N 1
ATOM 714 C CA . ALA A 1 94 ? 1.318 -1.247 -34.541 1.00 96.56 94 ALA A CA 1
ATOM 715 C C . ALA A 1 94 ? 1.518 -1.276 -36.066 1.00 96.56 94 ALA A C 1
ATOM 717 O O . ALA A 1 94 ? 0.992 -2.161 -36.741 1.00 96.56 94 ALA A O 1
ATOM 718 N N . ALA A 1 95 ? 2.303 -0.336 -36.605 1.00 95.31 95 ALA A N 1
ATOM 719 C CA . ALA A 1 95 ? 2.537 -0.222 -38.043 1.00 95.31 95 ALA A CA 1
ATOM 720 C C . ALA A 1 95 ? 3.289 -1.441 -38.601 1.00 95.31 95 ALA A C 1
ATOM 722 O O . ALA A 1 95 ? 2.819 -2.075 -39.539 1.00 95.31 95 ALA A O 1
ATOM 723 N N . LEU A 1 96 ? 4.413 -1.821 -37.989 1.00 95.12 96 LEU A N 1
ATOM 724 C CA . LEU A 1 96 ? 5.205 -2.998 -38.364 1.00 95.12 96 LEU A CA 1
ATOM 725 C C . LEU A 1 96 ? 4.421 -4.298 -38.147 1.00 95.12 96 LEU A C 1
ATOM 727 O O . LEU A 1 96 ? 4.489 -5.212 -38.970 1.00 95.12 96 LEU A O 1
ATOM 731 N N . GLY A 1 97 ? 3.619 -4.352 -37.079 1.00 95.12 97 GLY A N 1
ATOM 732 C CA . GLY A 1 97 ? 2.734 -5.470 -36.772 1.00 95.12 97 GLY A CA 1
ATOM 733 C C . GLY A 1 97 ? 1.714 -5.760 -37.872 1.00 95.12 97 GLY A C 1
ATOM 734 O O . GLY A 1 97 ? 1.496 -6.928 -38.187 1.00 95.12 97 GLY A O 1
ATOM 735 N N . ALA A 1 98 ? 1.152 -4.727 -38.508 1.00 93.00 98 ALA A N 1
ATOM 736 C CA . ALA A 1 98 ? 0.210 -4.888 -39.618 1.00 93.00 98 ALA A CA 1
ATOM 737 C C . ALA A 1 98 ? 0.829 -5.593 -40.842 1.00 93.00 98 ALA A C 1
ATOM 739 O O . ALA A 1 98 ? 0.121 -6.271 -41.582 1.00 93.00 98 ALA A O 1
ATOM 740 N N . PHE A 1 99 ? 2.150 -5.483 -41.021 1.00 91.31 99 PHE A N 1
ATOM 741 C CA . PHE A 1 99 ? 2.907 -6.130 -42.098 1.00 91.31 99 PHE A CA 1
ATOM 742 C C . PHE A 1 99 ? 3.711 -7.353 -41.627 1.00 91.31 99 PHE A C 1
ATOM 744 O O . PHE A 1 99 ? 4.529 -7.877 -42.384 1.00 91.31 99 PHE A O 1
ATOM 751 N N . LEU A 1 100 ? 3.492 -7.809 -40.385 1.00 93.50 100 LEU A N 1
ATOM 752 C CA . LEU A 1 100 ? 4.217 -8.917 -39.749 1.00 93.50 100 LEU A CA 1
ATOM 753 C C . LEU A 1 100 ? 5.745 -8.748 -39.780 1.00 93.50 100 LEU A C 1
ATOM 755 O O . LEU A 1 100 ? 6.485 -9.729 -39.857 1.00 93.50 100 LEU A O 1
ATOM 759 N N . VAL A 1 101 ? 6.224 -7.505 -39.717 1.00 95.12 101 VAL A N 1
ATOM 760 C CA . VAL A 1 101 ? 7.652 -7.209 -39.605 1.00 95.12 101 VAL A CA 1
ATOM 761 C C . VAL A 1 101 ? 8.026 -7.245 -38.120 1.00 95.12 101 VAL A C 1
ATOM 763 O O . VAL A 1 101 ? 7.500 -6.438 -37.349 1.00 95.12 101 VAL A O 1
ATOM 766 N N . PRO A 1 102 ? 8.890 -8.176 -37.677 1.00 97.25 102 PRO A N 1
ATOM 767 C CA . PRO A 1 102 ? 9.186 -8.325 -36.262 1.00 97.25 102 PRO A CA 1
ATOM 768 C C . PRO A 1 102 ? 10.016 -7.153 -35.740 1.00 97.25 102 PRO A C 1
ATOM 770 O O . PRO A 1 102 ? 11.052 -6.797 -36.306 1.00 97.25 102 PRO A O 1
ATOM 773 N N . GLN A 1 103 ? 9.575 -6.594 -34.618 1.00 97.81 103 GLN A N 1
ATOM 774 C CA . GLN A 1 103 ? 10.278 -5.559 -33.873 1.00 97.81 103 GLN A CA 1
ATOM 775 C C . GLN A 1 103 ? 10.674 -6.114 -32.505 1.00 97.81 103 GLN A C 1
ATOM 777 O O . GLN A 1 103 ? 9.806 -6.555 -31.757 1.00 97.81 103 GLN A O 1
ATOM 782 N N . ILE A 1 104 ? 11.961 -6.066 -32.158 1.00 98.50 104 ILE A N 1
ATOM 783 C CA . ILE A 1 104 ? 12.484 -6.516 -30.865 1.00 98.50 104 ILE A CA 1
ATOM 784 C C . ILE A 1 104 ? 13.064 -5.320 -30.111 1.00 98.50 104 ILE A C 1
ATOM 786 O O . ILE A 1 104 ? 14.165 -4.859 -30.417 1.00 98.50 104 ILE A O 1
ATOM 790 N N . SER A 1 105 ? 12.344 -4.804 -29.117 1.00 97.62 105 SER A N 1
ATOM 791 C CA . SER A 1 105 ? 12.877 -3.746 -28.251 1.00 97.62 105 SER A CA 1
ATOM 792 C C . SER A 1 105 ? 13.743 -4.323 -27.127 1.00 97.62 105 SER A C 1
ATOM 794 O O . SER A 1 105 ? 13.511 -5.421 -26.630 1.00 97.62 105 SER A O 1
ATOM 796 N N . TYR A 1 106 ? 14.745 -3.567 -26.695 1.00 94.81 106 TYR A N 1
ATOM 797 C CA . TYR A 1 106 ? 15.658 -3.951 -25.616 1.00 94.81 106 TYR A CA 1
ATOM 798 C C . TYR A 1 106 ? 15.446 -3.151 -24.317 1.00 94.81 106 TYR A C 1
ATOM 800 O O . TYR A 1 106 ? 16.046 -3.502 -23.304 1.00 94.81 106 TYR A O 1
ATOM 808 N N . GLU A 1 107 ? 14.581 -2.126 -24.331 1.00 94.25 107 GLU A N 1
ATOM 809 C CA . GLU A 1 107 ? 14.254 -1.281 -23.161 1.00 94.25 107 GLU A CA 1
ATOM 810 C C . GLU A 1 107 ? 12.766 -0.864 -23.069 1.00 94.25 107 GLU A C 1
ATOM 812 O O . GLU A 1 107 ? 12.357 -0.239 -22.096 1.00 94.25 107 GLU A O 1
ATOM 817 N N . ALA A 1 108 ? 11.902 -1.222 -24.029 1.00 96.06 108 ALA A N 1
ATOM 818 C CA . ALA A 1 108 ? 10.467 -0.949 -23.921 1.00 96.06 108 ALA A CA 1
ATOM 819 C C . ALA A 1 108 ? 9.753 -1.967 -23.007 1.00 96.06 108 ALA A C 1
ATOM 821 O O . ALA A 1 108 ? 9.274 -3.017 -23.446 1.00 96.06 108 ALA A O 1
ATOM 822 N N . SER A 1 109 ? 9.661 -1.641 -21.720 1.00 95.62 109 SER A N 1
ATOM 823 C CA . SER A 1 109 ? 9.083 -2.485 -20.666 1.00 95.62 109 SER A CA 1
ATOM 824 C C . SER A 1 109 ? 7.564 -2.329 -20.467 1.00 95.62 109 SER A C 1
ATOM 826 O O . SER A 1 109 ? 6.950 -3.164 -19.808 1.00 95.62 109 SER A O 1
ATOM 828 N N . ASN A 1 110 ? 6.886 -1.391 -21.135 1.00 96.50 110 ASN A N 1
ATOM 829 C CA . ASN A 1 110 ? 5.446 -1.173 -20.924 1.00 96.50 110 ASN A CA 1
ATOM 830 C C . ASN A 1 110 ? 4.574 -2.419 -21.212 1.00 96.50 110 ASN A C 1
ATOM 832 O O . ASN A 1 110 ? 4.716 -3.063 -22.253 1.00 96.50 110 ASN A O 1
ATOM 836 N N . GLU A 1 111 ? 3.654 -2.745 -20.295 1.00 95.12 111 GLU A N 1
ATOM 837 C CA . GLU A 1 111 ? 2.807 -3.950 -20.351 1.00 95.12 111 GLU A CA 1
ATOM 838 C C . GLU A 1 111 ? 1.870 -4.003 -21.570 1.00 95.12 111 GLU A C 1
ATOM 840 O O . GLU A 1 111 ? 1.621 -5.087 -22.097 1.00 95.12 111 GLU A O 1
ATOM 845 N N . LEU A 1 112 ? 1.372 -2.872 -22.084 1.00 95.75 112 LEU A N 1
ATOM 846 C CA . LEU A 1 112 ? 0.443 -2.891 -23.221 1.00 95.75 112 LEU A CA 1
ATOM 847 C C . LEU A 1 112 ? 1.078 -3.445 -24.502 1.00 95.75 112 LEU A C 1
ATOM 849 O O . LEU A 1 112 ? 0.358 -3.991 -25.337 1.00 95.75 112 LEU A O 1
ATOM 853 N N . LEU A 1 113 ? 2.405 -3.363 -24.651 1.00 97.38 113 LEU A N 1
ATOM 854 C CA . LEU A 1 113 ? 3.131 -3.926 -25.798 1.00 97.38 113 LEU A CA 1
ATOM 855 C C . LEU A 1 113 ? 3.092 -5.471 -25.831 1.00 97.38 113 LEU A C 1
ATOM 857 O O . LEU A 1 113 ? 3.332 -6.088 -26.873 1.00 97.38 113 LEU A O 1
ATOM 861 N N . SER A 1 114 ? 2.708 -6.111 -24.722 1.00 96.44 114 SER A N 1
ATOM 862 C CA . SER A 1 114 ? 2.440 -7.552 -24.646 1.00 96.44 114 SER A CA 1
ATOM 863 C C . SER A 1 114 ? 1.117 -7.951 -25.320 1.00 96.44 114 SER A C 1
ATOM 865 O O . SER A 1 114 ? 0.901 -9.134 -25.588 1.00 96.44 114 SER A O 1
ATOM 867 N N . ASN A 1 115 ? 0.219 -7.003 -25.625 1.00 97.12 115 ASN A N 1
ATOM 868 C CA . ASN A 1 115 ? -1.059 -7.289 -26.278 1.00 97.12 115 ASN A CA 1
ATOM 869 C C . ASN A 1 115 ? -0.855 -7.677 -27.753 1.00 97.12 115 ASN A C 1
ATOM 871 O O . ASN A 1 115 ? -0.746 -6.818 -28.624 1.00 97.12 115 ASN A O 1
ATOM 875 N N . LYS A 1 116 ? -0.875 -8.982 -28.048 1.00 96.31 116 LYS A N 1
ATOM 876 C CA . LYS A 1 116 ? -0.673 -9.517 -29.409 1.00 96.31 116 LYS A CA 1
ATOM 877 C C . LYS A 1 116 ? -1.834 -9.323 -30.375 1.00 96.31 116 LYS A C 1
ATOM 879 O O . LYS A 1 116 ? -1.668 -9.620 -31.552 1.00 96.31 116 LYS A O 1
ATOM 884 N N . ILE A 1 117 ? -2.971 -8.804 -29.913 1.00 95.69 117 ILE A N 1
ATOM 885 C CA . ILE A 1 117 ? -4.044 -8.358 -30.808 1.00 95.69 117 ILE A CA 1
ATOM 886 C C . ILE A 1 117 ? -3.663 -7.006 -31.426 1.00 95.69 117 ILE A C 1
ATOM 888 O O . ILE A 1 117 ? -3.847 -6.811 -32.622 1.00 95.69 117 ILE A O 1
ATOM 892 N N . LEU A 1 118 ? -3.102 -6.089 -30.629 1.00 96.25 118 LEU A N 1
ATOM 893 C CA . LEU A 1 118 ? -2.707 -4.749 -31.086 1.00 96.25 118 LEU A CA 1
ATOM 894 C C . LEU A 1 118 ? -1.279 -4.700 -31.650 1.00 96.25 118 LEU A C 1
ATOM 896 O O . LEU A 1 118 ? -1.018 -3.967 -32.599 1.00 96.25 118 LEU A O 1
ATOM 900 N N . TYR A 1 119 ? -0.364 -5.485 -31.078 1.00 97.56 119 TYR A N 1
ATOM 901 C CA . TYR A 1 119 ? 1.065 -5.493 -31.403 1.00 97.56 119 TYR A CA 1
ATOM 902 C C . TYR A 1 119 ? 1.539 -6.922 -31.719 1.00 97.56 119 TYR A C 1
ATOM 904 O O . TYR A 1 119 ? 2.346 -7.498 -30.981 1.00 97.56 119 TYR A O 1
ATOM 912 N N . PRO A 1 120 ? 1.021 -7.547 -32.795 1.00 97.00 120 PRO A N 1
ATOM 913 C CA . PRO A 1 120 ? 1.238 -8.966 -33.070 1.00 97.00 120 PRO A CA 1
ATOM 914 C C . PRO A 1 120 ? 2.711 -9.331 -33.277 1.00 97.00 120 PRO A C 1
ATOM 916 O O . PRO A 1 120 ? 3.110 -10.409 -32.847 1.00 97.00 120 PRO A O 1
ATOM 919 N N . ALA A 1 121 ? 3.510 -8.445 -33.888 1.00 97.31 121 ALA A N 1
ATOM 920 C CA . ALA A 1 121 ? 4.917 -8.681 -34.239 1.00 97.31 121 ALA A CA 1
ATOM 921 C C . ALA A 1 121 ? 5.934 -8.010 -33.294 1.00 97.31 121 ALA A C 1
ATOM 923 O O . ALA A 1 121 ? 7.118 -7.929 -33.617 1.00 97.31 121 ALA A O 1
ATOM 924 N N . PHE A 1 122 ? 5.490 -7.525 -32.131 1.00 98.44 122 PHE A N 1
ATOM 925 C CA . PHE A 1 122 ? 6.381 -6.940 -31.130 1.00 98.44 122 PHE A CA 1
ATOM 926 C C . PHE A 1 122 ? 6.973 -8.018 -30.214 1.00 98.44 122 PHE A C 1
ATOM 928 O O . PHE A 1 122 ? 6.253 -8.893 -29.736 1.00 98.44 122 PHE A O 1
ATOM 935 N N . PHE A 1 123 ? 8.260 -7.919 -29.914 1.00 98.50 123 PHE A N 1
ATOM 936 C CA . PHE A 1 123 ? 8.992 -8.740 -28.953 1.00 98.50 123 PHE A CA 1
ATOM 937 C C . PHE A 1 123 ? 9.911 -7.845 -28.125 1.00 98.50 123 PHE A C 1
ATOM 939 O O . PHE A 1 123 ? 10.195 -6.703 -28.501 1.00 98.50 123 PHE A O 1
ATOM 946 N N . ARG A 1 124 ? 10.438 -8.368 -27.018 1.00 97.50 124 ARG A N 1
ATOM 947 C CA . ARG A 1 124 ? 11.461 -7.651 -26.252 1.00 97.50 124 ARG A CA 1
ATOM 948 C C . ARG A 1 124 ? 12.412 -8.544 -25.478 1.00 97.50 124 ARG A C 1
ATOM 950 O O . ARG A 1 124 ? 12.077 -9.663 -25.115 1.00 97.50 124 ARG A O 1
ATOM 957 N N . THR A 1 125 ? 13.603 -8.027 -25.197 1.00 95.81 125 THR A N 1
ATOM 958 C CA . THR A 1 125 ? 14.642 -8.728 -24.421 1.00 95.81 125 THR A CA 1
ATOM 959 C C . THR A 1 125 ? 14.751 -8.266 -22.964 1.00 95.81 125 THR A C 1
ATOM 961 O O . THR A 1 125 ? 15.573 -8.808 -22.219 1.00 95.81 125 THR A O 1
ATOM 964 N N . ILE A 1 126 ? 13.893 -7.323 -22.557 1.00 94.25 126 ILE A N 1
ATOM 965 C CA . ILE A 1 126 ? 13.700 -6.826 -21.187 1.00 94.25 126 ILE A CA 1
ATOM 966 C C . ILE A 1 126 ? 12.349 -7.316 -20.624 1.00 94.25 126 ILE A C 1
ATOM 968 O O . ILE A 1 126 ? 11.404 -7.454 -21.405 1.00 94.25 126 ILE A O 1
ATOM 972 N N . PRO A 1 127 ? 12.220 -7.603 -19.313 1.00 94.19 127 PRO A N 1
ATOM 973 C CA . PRO A 1 127 ? 10.938 -8.002 -18.735 1.00 94.19 127 PRO A CA 1
ATOM 974 C C . PRO A 1 127 ? 9.844 -6.928 -18.836 1.00 94.19 127 PRO A C 1
ATOM 976 O O . PRO A 1 127 ? 10.106 -5.746 -19.049 1.00 94.19 127 PRO A O 1
ATOM 979 N N . SER A 1 128 ? 8.598 -7.370 -18.650 1.00 94.94 128 SER A N 1
ATOM 980 C CA . SER A 1 128 ? 7.415 -6.507 -18.592 1.00 94.94 128 SER A CA 1
ATOM 981 C C . SER A 1 128 ? 7.328 -5.699 -17.302 1.00 94.94 128 SER A C 1
ATOM 983 O O . SER A 1 128 ? 7.545 -6.242 -16.217 1.00 94.94 128 SER A O 1
ATOM 985 N N . ASP A 1 129 ? 6.806 -4.478 -17.403 1.00 95.00 129 ASP A N 1
ATOM 986 C CA . ASP A 1 129 ? 6.380 -3.643 -16.280 1.00 95.00 129 ASP A CA 1
ATOM 987 C C . ASP A 1 129 ? 5.359 -4.358 -15.393 1.00 95.00 129 ASP A C 1
ATOM 989 O O . ASP A 1 129 ? 5.306 -4.103 -14.195 1.00 95.00 129 ASP A O 1
ATOM 993 N N . LYS A 1 130 ? 4.613 -5.333 -15.928 1.00 93.88 130 LYS A N 1
ATOM 994 C CA . LYS A 1 130 ? 3.776 -6.228 -15.120 1.00 93.88 130 LYS A CA 1
ATOM 995 C C . LYS A 1 130 ? 4.572 -6.904 -13.997 1.00 93.88 130 LYS A C 1
ATOM 997 O O . LYS A 1 130 ? 4.124 -6.971 -12.852 1.00 93.88 130 LYS A O 1
ATOM 1002 N N . ASN A 1 131 ? 5.760 -7.410 -14.327 1.00 94.00 131 ASN A N 1
ATOM 1003 C CA . ASN A 1 131 ? 6.651 -8.072 -13.377 1.00 94.00 131 ASN A CA 1
ATOM 1004 C C . ASN A 1 131 ? 7.289 -7.050 -12.430 1.00 94.00 131 ASN A C 1
ATOM 1006 O O . ASN A 1 131 ? 7.448 -7.334 -11.247 1.00 94.00 131 ASN A O 1
ATOM 1010 N N . GLN A 1 132 ? 7.598 -5.852 -12.927 1.00 95.44 132 GLN A N 1
ATOM 1011 C CA . GLN A 1 132 ? 8.175 -4.769 -12.135 1.00 95.44 132 GLN A CA 1
ATOM 1012 C C . GLN A 1 132 ? 7.207 -4.220 -11.088 1.00 95.44 132 GLN A C 1
ATOM 1014 O O . GLN A 1 132 ? 7.571 -4.073 -9.923 1.00 95.44 132 GLN A O 1
ATOM 1019 N N . VAL A 1 133 ? 5.965 -3.946 -11.490 1.00 96.31 133 VAL A N 1
ATOM 1020 C CA . VAL A 1 133 ? 4.899 -3.504 -10.591 1.00 96.31 133 VAL A CA 1
ATOM 1021 C C . VAL A 1 133 ? 4.665 -4.561 -9.516 1.00 96.31 133 VAL A C 1
ATOM 1023 O O . VAL A 1 133 ? 4.657 -4.227 -8.334 1.00 96.31 133 VAL A O 1
ATOM 1026 N N . SER A 1 134 ? 4.571 -5.836 -9.904 1.00 95.12 134 SER A N 1
ATOM 1027 C CA . SER A 1 134 ? 4.433 -6.937 -8.947 1.00 95.12 134 SER A CA 1
ATOM 1028 C C . SER A 1 134 ? 5.607 -6.985 -7.960 1.00 95.12 134 SER A C 1
ATOM 1030 O O . SER A 1 134 ? 5.385 -7.055 -6.753 1.00 95.12 134 SER A O 1
ATOM 1032 N N . ALA A 1 135 ? 6.852 -6.848 -8.431 1.00 95.81 135 ALA A N 1
ATOM 1033 C CA . ALA A 1 135 ? 8.029 -6.793 -7.563 1.00 95.81 135 ALA A CA 1
ATOM 1034 C C . ALA A 1 135 ? 7.955 -5.633 -6.553 1.00 95.81 135 ALA A C 1
ATOM 1036 O O . ALA A 1 135 ? 8.177 -5.837 -5.359 1.00 95.81 135 ALA A O 1
ATOM 1037 N N . MET A 1 136 ? 7.586 -4.429 -7.005 1.00 97.56 136 MET A N 1
ATOM 1038 C CA . MET A 1 136 ? 7.416 -3.262 -6.132 1.00 97.56 136 MET A CA 1
ATOM 1039 C C . MET A 1 136 ? 6.317 -3.478 -5.086 1.00 97.56 136 MET A C 1
ATOM 1041 O O . MET A 1 136 ? 6.522 -3.159 -3.917 1.00 97.56 136 MET A O 1
ATOM 1045 N N . ILE A 1 137 ? 5.179 -4.060 -5.472 1.00 96.62 137 ILE A N 1
ATOM 1046 C CA . ILE A 1 137 ? 4.091 -4.401 -4.545 1.00 96.62 137 ILE A CA 1
ATOM 1047 C C . ILE A 1 137 ? 4.562 -5.416 -3.500 1.00 96.62 137 ILE A C 1
ATOM 1049 O O . ILE A 1 137 ? 4.332 -5.210 -2.310 1.00 96.62 137 ILE A O 1
ATOM 1053 N N . GLN A 1 138 ? 5.274 -6.468 -3.909 1.00 95.69 138 GLN A N 1
ATOM 1054 C CA . GLN A 1 138 ? 5.807 -7.459 -2.971 1.00 95.69 138 GLN A CA 1
ATOM 1055 C C . GLN A 1 138 ? 6.811 -6.842 -1.987 1.00 95.69 138 GLN A C 1
ATOM 1057 O O . GLN A 1 138 ? 6.812 -7.214 -0.816 1.00 95.69 138 GLN A O 1
ATOM 1062 N N . ILE A 1 139 ? 7.619 -5.861 -2.412 1.00 96.19 139 ILE A N 1
ATOM 1063 C CA . ILE A 1 139 ? 8.508 -5.109 -1.507 1.00 96.19 139 ILE A CA 1
ATOM 1064 C C . ILE A 1 139 ? 7.688 -4.341 -0.462 1.00 96.19 139 ILE A C 1
ATOM 1066 O O . ILE A 1 139 ? 7.984 -4.428 0.730 1.00 96.19 139 ILE A O 1
ATOM 1070 N N . LEU A 1 140 ? 6.643 -3.621 -0.886 1.00 96.94 140 LEU A N 1
ATOM 1071 C CA . LEU A 1 140 ? 5.768 -2.862 0.017 1.00 96.94 140 LEU A CA 1
ATOM 1072 C C . LEU A 1 140 ? 5.080 -3.777 1.044 1.00 96.94 140 LEU A C 1
ATOM 1074 O O . LEU A 1 140 ? 5.069 -3.471 2.237 1.00 96.94 140 LEU A O 1
ATOM 1078 N N . VAL A 1 141 ? 4.568 -4.925 0.593 1.00 95.31 141 VAL A N 1
ATOM 1079 C CA . VAL A 1 141 ? 3.924 -5.936 1.446 1.00 95.31 141 VAL A CA 1
ATOM 1080 C C . VAL A 1 141 ? 4.926 -6.555 2.422 1.00 95.31 141 VAL A C 1
ATOM 1082 O O . VAL A 1 141 ? 4.630 -6.680 3.609 1.00 95.31 141 VAL A O 1
ATOM 1085 N N . ARG A 1 142 ? 6.137 -6.893 1.960 1.00 94.31 142 ARG A N 1
ATOM 1086 C CA . ARG A 1 142 ? 7.192 -7.505 2.785 1.00 94.31 142 ARG A CA 1
ATOM 1087 C C . ARG A 1 142 ? 7.578 -6.644 3.988 1.00 94.31 142 ARG A C 1
ATOM 1089 O O . ARG A 1 142 ? 7.881 -7.200 5.041 1.00 94.31 142 ARG A O 1
ATOM 1096 N N . PHE A 1 143 ? 7.565 -5.320 3.836 1.00 93.56 143 PHE A N 1
ATOM 1097 C CA . PHE A 1 143 ? 7.898 -4.367 4.899 1.00 93.56 143 PHE A CA 1
ATOM 1098 C C . PHE A 1 143 ? 6.679 -3.758 5.607 1.00 93.56 143 PHE A C 1
ATOM 1100 O O . PHE A 1 143 ? 6.847 -2.872 6.442 1.00 93.56 143 PHE A O 1
ATOM 1107 N N . ASN A 1 144 ? 5.465 -4.239 5.315 1.00 93.88 144 ASN A N 1
ATOM 1108 C CA . ASN A 1 144 ? 4.214 -3.736 5.889 1.00 93.88 144 ASN A CA 1
ATOM 1109 C C . ASN A 1 144 ? 4.016 -2.215 5.691 1.00 93.88 144 ASN A C 1
ATOM 1111 O O . ASN A 1 144 ? 3.549 -1.500 6.580 1.00 93.88 144 ASN A O 1
ATOM 1115 N N . TRP A 1 145 ? 4.399 -1.696 4.522 1.00 95.69 145 TRP A N 1
ATOM 1116 C CA . TRP A 1 145 ? 4.263 -0.279 4.179 1.00 95.69 145 TRP A CA 1
ATOM 1117 C C . TRP A 1 145 ? 2.938 -0.008 3.480 1.00 95.69 145 TRP A C 1
ATOM 1119 O O . TRP A 1 145 ? 2.828 -0.159 2.267 1.00 95.69 145 TRP A O 1
ATOM 1129 N N . THR A 1 146 ? 1.938 0.431 4.241 1.00 95.12 146 THR A N 1
ATOM 1130 C CA . THR A 1 146 ? 0.568 0.642 3.747 1.00 95.12 146 THR A CA 1
ATOM 1131 C C . THR A 1 146 ? 0.256 2.090 3.368 1.00 95.12 146 THR A C 1
ATOM 1133 O O . THR A 1 146 ? -0.782 2.344 2.766 1.00 95.12 146 THR A O 1
ATOM 1136 N N . TRP A 1 147 ? 1.130 3.050 3.681 1.00 96.25 147 TRP A N 1
ATOM 1137 C CA . TRP A 1 147 ? 0.942 4.473 3.390 1.00 96.25 147 TRP A CA 1
ATOM 1138 C C . TRP A 1 147 ? 2.096 5.008 2.545 1.00 96.25 147 TRP A C 1
ATOM 1140 O O . TRP A 1 147 ? 3.201 5.191 3.056 1.00 96.25 147 TRP A O 1
ATOM 1150 N N . ILE A 1 148 ? 1.859 5.243 1.252 1.00 97.75 148 ILE A N 1
ATOM 1151 C CA . ILE A 1 148 ? 2.918 5.587 0.287 1.00 97.75 148 ILE A CA 1
ATOM 1152 C C . ILE A 1 148 ? 2.593 6.829 -0.546 1.00 97.75 148 ILE A C 1
ATOM 1154 O O . ILE A 1 148 ? 1.427 7.175 -0.735 1.00 97.75 148 ILE A O 1
ATOM 1158 N N . ALA A 1 149 ? 3.621 7.462 -1.115 1.00 98.31 149 ALA A N 1
ATOM 1159 C CA . ALA A 1 149 ? 3.456 8.335 -2.281 1.00 98.31 149 ALA A CA 1
ATOM 1160 C C . ALA A 1 149 ? 3.865 7.606 -3.566 1.00 98.31 149 ALA A C 1
ATOM 1162 O O . ALA A 1 149 ? 4.805 6.813 -3.562 1.00 98.31 149 ALA A O 1
ATOM 1163 N N . LEU A 1 150 ? 3.174 7.899 -4.665 1.00 98.56 150 LEU A N 1
ATOM 1164 C CA . LEU A 1 150 ? 3.426 7.316 -5.979 1.00 98.56 150 LEU A CA 1
ATOM 1165 C C . LEU A 1 150 ? 3.674 8.418 -7.007 1.00 98.56 150 LEU A C 1
ATOM 1167 O O . LEU A 1 150 ? 2.793 9.220 -7.309 1.00 98.56 150 LEU A O 1
ATOM 1171 N N . LEU A 1 151 ? 4.868 8.433 -7.580 1.00 98.56 151 LEU A N 1
ATOM 1172 C CA . LEU A 1 151 ? 5.269 9.369 -8.620 1.00 98.56 151 LEU A CA 1
ATOM 1173 C C . LEU A 1 151 ? 5.570 8.618 -9.912 1.00 98.56 151 LEU A C 1
ATOM 1175 O O . LEU A 1 151 ? 5.989 7.464 -9.865 1.00 98.56 151 LEU A O 1
ATOM 1179 N N . GLY A 1 152 ? 5.443 9.273 -11.060 1.00 98.00 152 GLY A N 1
ATOM 1180 C CA . GLY A 1 152 ? 5.911 8.685 -12.314 1.00 98.00 152 GLY A CA 1
ATOM 1181 C C . GLY A 1 152 ? 6.048 9.672 -13.456 1.00 98.00 152 GLY A C 1
ATOM 1182 O O . GLY A 1 152 ? 5.557 10.791 -13.380 1.00 98.00 152 GLY A O 1
ATOM 1183 N N . SER A 1 153 ? 6.790 9.306 -14.498 1.00 97.69 153 SER A N 1
ATOM 1184 C CA . SER A 1 153 ? 7.107 10.227 -15.599 1.00 97.69 153 SER A CA 1
ATOM 1185 C C . SER A 1 153 ? 5.896 10.574 -16.472 1.00 97.69 153 SER A C 1
ATOM 1187 O O . SER A 1 153 ? 5.033 9.734 -16.698 1.00 97.69 153 SER A O 1
ATOM 1189 N N . ASP A 1 154 ? 5.888 11.784 -17.039 1.00 95.44 154 ASP A N 1
ATOM 1190 C CA . ASP A 1 154 ? 4.883 12.334 -17.977 1.00 95.44 154 ASP A CA 1
ATOM 1191 C C . ASP A 1 154 ? 4.820 11.668 -19.369 1.00 95.44 154 ASP A C 1
ATOM 1193 O O . ASP A 1 154 ? 4.560 12.314 -20.383 1.00 95.44 154 ASP A O 1
ATOM 1197 N N . ASN A 1 155 ? 5.073 10.369 -19.439 1.00 92.50 155 ASN A N 1
ATOM 1198 C CA . ASN A 1 155 ? 5.071 9.595 -20.670 1.00 92.50 155 ASN A CA 1
ATOM 1199 C C . ASN A 1 155 ? 4.321 8.274 -20.472 1.00 92.50 155 ASN A C 1
ATOM 1201 O O . ASN A 1 155 ? 3.921 7.927 -19.361 1.00 92.50 155 ASN A O 1
ATOM 1205 N N . SER A 1 156 ? 4.138 7.521 -21.556 1.00 92.56 156 SER A N 1
ATOM 1206 C CA . SER A 1 156 ? 3.313 6.307 -21.518 1.00 92.56 156 SER A CA 1
ATOM 1207 C C . SER A 1 156 ? 3.884 5.221 -20.599 1.00 92.56 156 SER A C 1
ATOM 1209 O O . SER A 1 156 ? 3.118 4.457 -20.028 1.00 92.56 156 SER A O 1
ATOM 1211 N N . TYR A 1 157 ? 5.208 5.177 -20.415 1.00 95.06 157 TYR A N 1
ATOM 1212 C CA . TYR A 1 157 ? 5.862 4.265 -19.471 1.00 95.06 157 TYR A CA 1
ATOM 1213 C C . TYR A 1 157 ? 5.493 4.611 -18.020 1.00 95.06 157 TYR A C 1
ATOM 1215 O O . TYR A 1 157 ? 4.894 3.797 -17.325 1.00 95.06 157 TYR A O 1
ATOM 1223 N N . GLY A 1 158 ? 5.755 5.853 -17.600 1.00 96.25 158 GLY A N 1
ATOM 1224 C CA . GLY A 1 158 ? 5.504 6.289 -16.226 1.00 96.25 158 GLY A CA 1
ATOM 1225 C C . GLY A 1 158 ? 4.026 6.269 -15.850 1.00 96.25 158 GLY A C 1
ATOM 1226 O O . GLY A 1 158 ? 3.658 5.721 -14.814 1.00 96.25 158 GLY A O 1
ATOM 1227 N N . ILE A 1 159 ? 3.163 6.811 -16.714 1.00 96.12 159 ILE A N 1
ATOM 1228 C CA . ILE A 1 159 ? 1.722 6.906 -16.446 1.00 96.12 159 ILE A CA 1
ATOM 1229 C C . ILE A 1 159 ? 1.097 5.515 -16.306 1.00 96.12 159 ILE A C 1
ATOM 1231 O O . ILE A 1 159 ? 0.344 5.280 -15.361 1.00 96.12 159 ILE A O 1
ATOM 1235 N N . GLN A 1 160 ? 1.405 4.584 -17.211 1.00 95.75 160 GLN A N 1
ATOM 1236 C CA . GLN A 1 160 ? 0.802 3.253 -17.151 1.00 95.75 160 GLN A CA 1
ATOM 1237 C C . GLN A 1 160 ? 1.394 2.392 -16.039 1.00 95.75 160 GLN A C 1
ATOM 1239 O O . GLN A 1 160 ? 0.642 1.684 -15.376 1.00 95.75 160 GLN A O 1
ATOM 1244 N N . GLY A 1 161 ? 2.698 2.497 -15.766 1.00 95.69 161 GLY A N 1
ATOM 1245 C CA . GLY A 1 161 ? 3.304 1.824 -14.619 1.00 95.69 161 GLY A CA 1
ATOM 1246 C C . GLY A 1 161 ? 2.703 2.287 -13.290 1.00 95.69 161 GLY A C 1
ATOM 1247 O O . GLY A 1 161 ? 2.336 1.465 -12.451 1.00 95.69 161 GLY A O 1
ATOM 1248 N N . MET A 1 162 ? 2.482 3.599 -13.127 1.00 96.00 162 MET A N 1
ATOM 1249 C CA . MET A 1 162 ? 1.747 4.136 -11.976 1.00 96.00 162 MET A CA 1
ATOM 1250 C C . MET A 1 162 ? 0.311 3.607 -11.898 1.00 96.00 162 MET A C 1
ATOM 1252 O O . MET A 1 162 ? -0.164 3.294 -10.809 1.00 96.00 162 MET A O 1
ATOM 1256 N N . GLN A 1 163 ? -0.402 3.532 -13.026 1.00 96.44 163 GLN A N 1
ATOM 1257 C CA . GLN A 1 163 ? -1.770 3.009 -13.057 1.00 96.44 163 GLN A CA 1
ATOM 1258 C C . GLN A 1 163 ? -1.813 1.531 -12.660 1.00 96.44 163 GLN A C 1
ATOM 1260 O O . GLN A 1 163 ? -2.620 1.166 -11.806 1.00 96.44 163 GLN A O 1
ATOM 1265 N N . GLY A 1 164 ? -0.918 0.705 -13.209 1.00 96.06 164 GLY A N 1
ATOM 1266 C CA . GLY A 1 164 ? -0.792 -0.705 -12.843 1.00 96.06 164 GLY A CA 1
ATOM 1267 C C . GLY A 1 164 ? -0.490 -0.881 -11.355 1.00 96.06 164 GLY A C 1
ATOM 1268 O O . GLY A 1 164 ? -1.148 -1.672 -10.678 1.00 96.06 164 GLY A O 1
ATOM 1269 N N . LEU A 1 165 ? 0.430 -0.078 -10.811 1.00 97.25 165 LEU A N 1
ATOM 1270 C CA . LEU A 1 165 ? 0.756 -0.106 -9.385 1.00 97.25 165 LEU A CA 1
ATOM 1271 C C . LEU A 1 165 ? -0.418 0.337 -8.519 1.00 97.25 165 LEU A C 1
ATOM 1273 O O . LEU A 1 165 ? -0.715 -0.319 -7.529 1.00 97.25 165 LEU A O 1
ATOM 1277 N N . SER A 1 166 ? -1.123 1.401 -8.899 1.00 96.56 166 SER A N 1
ATOM 1278 C CA . SER A 1 166 ? -2.306 1.880 -8.179 1.00 96.56 166 SER A CA 1
ATOM 1279 C C . SER A 1 166 ? -3.422 0.832 -8.133 1.00 96.56 166 SER A C 1
ATOM 1281 O O . SER A 1 166 ? -4.012 0.602 -7.075 1.00 96.56 166 SER A O 1
ATOM 1283 N N . GLN A 1 167 ? -3.663 0.138 -9.248 1.00 95.38 167 GLN A N 1
ATOM 1284 C CA . GLN A 1 167 ? -4.643 -0.943 -9.317 1.00 95.38 167 GLN A CA 1
ATOM 1285 C C . GLN A 1 167 ? -4.239 -2.123 -8.430 1.00 95.38 167 GLN A C 1
ATOM 1287 O O . GLN A 1 167 ? -5.049 -2.575 -7.620 1.00 95.38 167 GLN A O 1
ATOM 1292 N N . GLN A 1 168 ? -2.990 -2.590 -8.513 1.00 95.31 168 GLN A N 1
ATOM 1293 C CA . GLN A 1 168 ? -2.525 -3.698 -7.675 1.00 95.31 168 GLN A CA 1
ATOM 1294 C C . GLN A 1 168 ? -2.456 -3.330 -6.190 1.00 95.31 168 GLN A C 1
ATOM 1296 O O . GLN A 1 168 ? -2.855 -4.132 -5.354 1.00 95.31 168 GLN A O 1
ATOM 1301 N N . ALA A 1 169 ? -2.039 -2.110 -5.846 1.00 95.56 169 ALA A N 1
ATOM 1302 C CA . ALA A 1 169 ? -1.977 -1.622 -4.468 1.00 95.56 169 ALA A CA 1
ATOM 1303 C C . ALA A 1 169 ? -3.318 -1.779 -3.733 1.00 95.56 169 ALA A C 1
ATOM 1305 O O . ALA A 1 169 ? -3.347 -2.187 -2.571 1.00 95.56 169 ALA A O 1
ATOM 1306 N N . SER A 1 170 ? -4.434 -1.545 -4.433 1.00 90.94 170 SER A N 1
ATOM 1307 C CA . SER A 1 170 ? -5.775 -1.693 -3.862 1.00 90.94 170 SER A CA 1
ATOM 1308 C C . SER A 1 170 ? -6.089 -3.120 -3.382 1.00 90.94 170 SER A C 1
ATOM 1310 O O . SER A 1 170 ? -6.785 -3.270 -2.371 1.00 90.94 170 SER A O 1
ATOM 1312 N N . LEU A 1 171 ? -5.527 -4.137 -4.055 1.00 93.75 171 LEU A N 1
ATOM 1313 C CA . LEU A 1 171 ? -5.708 -5.567 -3.768 1.00 93.75 171 LEU A CA 1
ATOM 1314 C C . LEU A 1 171 ? -4.904 -6.043 -2.550 1.00 93.75 171 LEU A C 1
ATOM 1316 O O . LEU A 1 171 ? -5.258 -7.055 -1.955 1.00 93.75 171 LEU A O 1
ATOM 1320 N N . TYR A 1 172 ? -3.846 -5.318 -2.179 1.00 93.44 172 TYR A N 1
ATOM 1321 C CA . TYR A 1 172 ? -2.944 -5.649 -1.067 1.00 93.44 172 TYR A CA 1
ATOM 1322 C C . TYR A 1 172 ? -3.126 -4.724 0.143 1.00 93.44 172 TYR A C 1
ATOM 1324 O O . TYR A 1 172 ? -2.215 -4.549 0.946 1.00 93.44 172 TYR A O 1
ATOM 1332 N N . ASP A 1 173 ? -4.293 -4.089 0.255 1.00 89.69 173 ASP A N 1
ATOM 1333 C CA . ASP A 1 173 ? -4.612 -3.148 1.331 1.00 89.69 173 ASP A CA 1
ATOM 1334 C C . ASP A 1 173 ? -3.638 -1.965 1.485 1.00 89.69 173 ASP A C 1
ATOM 1336 O O . ASP A 1 173 ? -3.536 -1.358 2.549 1.00 89.69 173 ASP A O 1
ATOM 1340 N N . LEU A 1 174 ? -2.983 -1.568 0.390 1.00 95.38 174 LEU A N 1
ATOM 1341 C CA . LEU A 1 174 ? -2.082 -0.420 0.351 1.00 95.38 174 LEU A CA 1
ATOM 1342 C C . LEU A 1 174 ? -2.853 0.859 -0.016 1.00 95.38 174 LEU A C 1
ATOM 1344 O O . LEU A 1 174 ? -3.722 0.858 -0.892 1.00 95.38 174 LEU A O 1
ATOM 1348 N N . CYS A 1 175 ? -2.510 1.974 0.624 1.00 95.31 175 CYS A N 1
ATOM 1349 C CA . CYS A 1 175 ? -3.080 3.293 0.371 1.00 95.31 175 CYS A CA 1
ATOM 1350 C C . CYS A 1 175 ? -2.037 4.255 -0.205 1.00 95.31 175 CYS A C 1
ATOM 1352 O O . CYS A 1 175 ? -0.936 4.419 0.323 1.00 95.31 175 CYS A O 1
ATOM 1354 N N . ILE A 1 176 ? -2.432 4.949 -1.272 1.00 96.56 176 ILE A N 1
ATOM 1355 C CA . ILE A 1 176 ? -1.629 5.989 -1.912 1.00 96.56 176 ILE A CA 1
ATOM 1356 C C . ILE A 1 176 ? -2.089 7.343 -1.372 1.00 96.56 176 ILE A C 1
ATOM 1358 O O . ILE A 1 176 ? -3.183 7.802 -1.690 1.00 96.56 176 ILE A O 1
ATOM 1362 N N . ALA A 1 177 ? -1.247 7.962 -0.551 1.00 95.81 177 ALA A N 1
ATOM 1363 C CA . ALA A 1 177 ? -1.482 9.255 0.086 1.00 95.81 177 ALA A CA 1
ATOM 1364 C C . ALA A 1 177 ? -1.406 10.424 -0.897 1.00 95.81 177 ALA A C 1
ATOM 1366 O O . ALA A 1 177 ? -2.101 11.430 -0.771 1.00 95.81 177 ALA A O 1
ATOM 1367 N N . TYR A 1 178 ? -0.488 10.304 -1.852 1.00 97.12 178 TYR A N 1
ATOM 1368 C CA . TYR A 1 178 ? -0.210 11.321 -2.844 1.00 97.12 178 TYR A CA 1
ATOM 1369 C C . TYR A 1 178 ? 0.220 10.660 -4.140 1.00 97.12 178 TYR A C 1
ATOM 1371 O O . TYR A 1 178 ? 1.056 9.755 -4.137 1.00 97.12 178 TYR A O 1
ATOM 1379 N N . GLN A 1 179 ? -0.342 11.139 -5.243 1.00 97.38 179 GLN A N 1
ATOM 1380 C CA . GLN A 1 179 ? -0.011 10.676 -6.577 1.00 97.38 179 GLN A CA 1
ATOM 1381 C C . GLN A 1 179 ? 0.291 11.874 -7.472 1.00 97.38 179 GLN A C 1
ATOM 1383 O O . GLN A 1 179 ? -0.500 12.817 -7.518 1.00 97.38 179 GLN A O 1
ATOM 1388 N N . ALA A 1 180 ? 1.418 11.847 -8.186 1.00 97.94 180 ALA A N 1
ATOM 1389 C CA . ALA A 1 180 ? 1.782 12.936 -9.089 1.00 97.94 180 ALA A CA 1
ATOM 1390 C C . ALA A 1 180 ? 2.633 12.491 -10.277 1.00 97.94 180 ALA A C 1
ATOM 1392 O O . ALA A 1 180 ? 3.349 11.493 -10.234 1.00 97.94 180 ALA A O 1
ATOM 1393 N N . VAL A 1 181 ? 2.562 13.277 -11.348 1.00 98.19 181 VAL A N 1
ATOM 1394 C CA . VAL A 1 181 ? 3.324 13.053 -12.579 1.00 98.19 181 VAL A CA 1
ATOM 1395 C C . VAL A 1 181 ? 4.521 13.997 -12.613 1.00 98.19 181 VAL A C 1
ATOM 1397 O O . VAL A 1 181 ? 4.354 15.183 -12.348 1.00 98.19 181 VAL A O 1
ATOM 1400 N N . ILE A 1 182 ? 5.703 13.484 -12.953 1.00 98.38 182 ILE A N 1
ATOM 1401 C CA . ILE A 1 182 ? 6.984 14.189 -13.059 1.00 98.38 182 ILE A CA 1
ATOM 1402 C C . ILE A 1 182 ? 7.179 14.679 -14.507 1.00 98.38 182 ILE A C 1
ATOM 1404 O O . ILE A 1 182 ? 7.486 13.863 -15.389 1.00 98.38 182 ILE A O 1
ATOM 1408 N N . PRO A 1 183 ? 7.021 15.989 -14.782 1.00 96.88 183 PRO A N 1
ATOM 1409 C CA . PRO A 1 183 ? 7.183 16.546 -16.119 1.00 96.88 183 PRO A CA 1
ATOM 1410 C C . PRO A 1 183 ? 8.649 16.767 -16.506 1.00 96.88 183 PRO A C 1
ATOM 1412 O O . PRO A 1 183 ? 9.572 16.647 -15.700 1.00 96.88 183 PRO A O 1
ATOM 1415 N N . ALA A 1 184 ? 8.874 17.176 -17.754 1.00 93.50 184 ALA A N 1
ATOM 1416 C CA . ALA A 1 184 ? 10.131 17.821 -18.133 1.00 93.50 184 ALA A CA 1
ATOM 1417 C C . ALA A 1 184 ? 10.420 19.051 -17.266 1.00 93.50 184 ALA A C 1
ATOM 1419 O O . ALA A 1 184 ? 9.518 19.845 -16.993 1.00 93.50 184 ALA A O 1
ATOM 1420 N N . VAL A 1 185 ? 11.687 19.255 -16.901 1.00 93.06 185 VAL A N 1
ATOM 1421 C CA . VAL A 1 185 ? 12.114 20.480 -16.217 1.00 93.06 185 VAL A CA 1
ATOM 1422 C C . VAL A 1 185 ? 12.166 21.621 -17.233 1.00 93.06 185 VAL A C 1
ATOM 1424 O O . VAL A 1 185 ? 12.942 21.597 -18.183 1.00 93.06 185 VAL A O 1
ATOM 1427 N N . THR A 1 186 ? 11.313 22.617 -17.025 1.00 94.25 186 THR A N 1
ATOM 1428 C CA . THR A 1 186 ? 11.200 23.860 -17.796 1.00 94.25 186 THR A CA 1
ATOM 1429 C C . THR A 1 186 ? 10.877 24.988 -16.821 1.00 94.25 186 THR A C 1
ATOM 1431 O O . THR A 1 186 ? 10.406 24.718 -15.715 1.00 94.25 186 THR A O 1
ATOM 1434 N N . ASP A 1 187 ? 11.046 26.253 -17.206 1.00 94.06 187 ASP A N 1
ATOM 1435 C CA . ASP A 1 187 ? 10.716 27.375 -16.312 1.00 94.06 187 ASP A CA 1
ATOM 1436 C C . ASP A 1 187 ? 9.253 27.359 -15.838 1.00 94.06 187 ASP A C 1
ATOM 1438 O O . ASP A 1 187 ? 8.967 27.751 -14.711 1.00 94.06 187 ASP A O 1
ATOM 1442 N N . LYS A 1 188 ? 8.338 26.812 -16.649 1.00 94.44 188 LYS A N 1
ATOM 1443 C CA . LYS A 1 188 ? 6.915 26.668 -16.303 1.00 94.44 188 LYS A CA 1
ATOM 1444 C C . LYS A 1 188 ? 6.637 25.550 -15.294 1.00 94.44 188 LYS A C 1
ATOM 1446 O O . LYS A 1 188 ? 5.621 25.596 -14.611 1.00 94.44 188 LYS A O 1
ATOM 1451 N N . THR A 1 189 ? 7.499 24.537 -15.208 1.00 96.00 189 THR A N 1
ATOM 1452 C CA . THR A 1 189 ? 7.267 23.334 -14.386 1.00 96.00 189 THR A CA 1
ATOM 1453 C C . THR A 1 189 ? 8.057 23.323 -13.079 1.00 96.00 189 THR A C 1
ATOM 1455 O O . THR A 1 189 ? 7.741 22.518 -12.208 1.00 96.00 189 THR A O 1
ATOM 1458 N N . LYS A 1 190 ? 9.027 24.233 -12.888 1.00 96.06 190 LYS A N 1
ATOM 1459 C CA . LYS A 1 190 ? 9.817 24.340 -11.642 1.00 96.06 190 LYS A CA 1
ATOM 1460 C C . LYS A 1 190 ? 8.939 24.481 -10.398 1.00 96.06 190 LYS A C 1
ATOM 1462 O O . LYS A 1 190 ? 9.113 23.728 -9.446 1.00 96.06 190 LYS A O 1
ATOM 1467 N N . GLN A 1 191 ? 7.964 25.392 -10.434 1.00 96.88 191 GLN A N 1
ATOM 1468 C CA . GLN A 1 191 ? 7.057 25.619 -9.305 1.00 96.88 191 GLN A CA 1
ATOM 1469 C C . GLN A 1 191 ? 6.260 24.354 -8.963 1.00 96.88 191 GLN A C 1
ATOM 1471 O O . GLN A 1 191 ? 6.185 23.953 -7.807 1.00 96.88 191 GLN A O 1
ATOM 1476 N N . TYR A 1 192 ? 5.741 23.671 -9.985 1.00 97.56 192 TYR A N 1
ATOM 1477 C CA . TYR A 1 192 ? 5.018 22.416 -9.810 1.00 97.56 192 TYR A CA 1
ATOM 1478 C C . TYR A 1 192 ? 5.900 21.310 -9.199 1.00 97.56 192 TYR A C 1
ATOM 1480 O O . TYR A 1 192 ? 5.437 20.589 -8.321 1.00 97.56 192 TYR A O 1
ATOM 1488 N N . MET A 1 193 ? 7.177 21.200 -9.593 1.00 97.06 193 MET A N 1
ATOM 1489 C CA . MET A 1 193 ? 8.122 20.257 -8.970 1.00 97.06 193 MET A CA 1
ATOM 1490 C C . MET A 1 193 ? 8.359 20.578 -7.490 1.00 97.06 193 MET A C 1
ATOM 1492 O O . MET A 1 193 ? 8.346 19.679 -6.653 1.00 97.06 193 MET A O 1
ATOM 1496 N N . GLN A 1 194 ? 8.530 21.858 -7.148 1.00 97.50 194 GLN A N 1
ATOM 1497 C CA . GLN A 1 194 ? 8.690 22.278 -5.756 1.00 97.50 194 GLN A CA 1
ATOM 1498 C C . GLN A 1 194 ? 7.436 21.975 -4.928 1.00 97.50 194 GLN A C 1
ATOM 1500 O O . GLN A 1 194 ? 7.540 21.464 -3.811 1.00 97.50 194 GLN A O 1
ATOM 1505 N N . ASP A 1 195 ? 6.252 22.248 -5.470 1.00 97.69 195 ASP A N 1
ATOM 1506 C CA . ASP A 1 195 ? 4.987 21.982 -4.789 1.00 97.69 195 ASP A CA 1
ATOM 1507 C C . ASP A 1 195 ? 4.707 20.478 -4.667 1.00 97.69 195 ASP A C 1
ATOM 1509 O O . ASP A 1 195 ? 4.154 20.041 -3.658 1.00 97.69 195 ASP A O 1
ATOM 1513 N N . MET A 1 196 ? 5.163 19.664 -5.623 1.00 97.94 196 MET A N 1
ATOM 1514 C CA . MET A 1 196 ? 5.138 18.204 -5.519 1.00 97.94 196 MET A CA 1
ATOM 1515 C C . MET A 1 196 ? 5.902 17.724 -4.279 1.00 97.94 196 MET A C 1
ATOM 1517 O O . MET A 1 196 ? 5.350 16.971 -3.478 1.00 97.94 196 MET A O 1
ATOM 1521 N N . VAL A 1 197 ? 7.132 18.204 -4.067 1.00 98.00 197 VAL A N 1
ATOM 1522 C CA . VAL A 1 197 ? 7.937 17.845 -2.884 1.00 98.00 197 VAL A CA 1
ATOM 1523 C C . VAL A 1 197 ? 7.261 18.310 -1.588 1.00 98.00 197 VAL A C 1
ATOM 1525 O O . VAL A 1 197 ? 7.143 17.528 -0.642 1.00 98.00 197 VAL A O 1
ATOM 1528 N N . LYS A 1 198 ? 6.713 19.532 -1.557 1.00 97.94 198 LYS A N 1
ATOM 1529 C CA . LYS A 1 198 ? 5.956 20.037 -0.395 1.00 97.94 198 LYS A CA 1
ATOM 1530 C C . LYS A 1 198 ? 4.733 19.176 -0.078 1.00 97.94 198 LYS A C 1
ATOM 1532 O O . LYS A 1 198 ? 4.460 18.902 1.090 1.00 97.94 198 LYS A O 1
ATOM 1537 N N . ASN A 1 199 ? 3.998 18.737 -1.098 1.00 97.62 199 ASN A N 1
ATOM 1538 C CA . ASN A 1 199 ? 2.827 17.882 -0.920 1.00 97.62 199 ASN A CA 1
ATOM 1539 C C . ASN A 1 199 ? 3.213 16.499 -0.385 1.00 97.62 199 ASN A C 1
ATOM 1541 O O . ASN A 1 199 ? 2.557 16.014 0.536 1.00 97.62 199 ASN A O 1
ATOM 1545 N N . ILE A 1 200 ? 4.315 15.912 -0.869 1.00 97.00 200 ILE A N 1
ATOM 1546 C CA . ILE A 1 200 ? 4.871 14.669 -0.309 1.00 97.00 200 ILE A CA 1
ATOM 1547 C C . ILE A 1 200 ? 5.153 14.852 1.188 1.00 97.00 200 ILE A C 1
ATOM 1549 O O . ILE A 1 200 ? 4.670 14.065 2.002 1.00 97.00 200 ILE A O 1
ATOM 1553 N N . LEU A 1 201 ? 5.846 15.927 1.576 1.00 96.38 201 LEU A N 1
ATOM 1554 C CA . LEU A 1 201 ? 6.139 16.214 2.985 1.00 96.38 201 LEU A CA 1
ATOM 1555 C C . LEU A 1 201 ? 4.869 16.408 3.826 1.00 96.38 201 LEU A C 1
ATOM 1557 O O . LEU A 1 201 ? 4.788 15.902 4.946 1.00 96.38 201 LEU A O 1
ATOM 1561 N N . LYS A 1 202 ? 3.846 17.074 3.275 1.00 96.00 202 LYS A N 1
ATOM 1562 C CA . LYS A 1 202 ? 2.554 17.287 3.945 1.00 96.00 202 LYS A CA 1
ATOM 1563 C C . LYS A 1 202 ? 1.832 15.976 4.267 1.00 96.00 202 LYS A C 1
ATOM 1565 O O . LYS A 1 202 ? 1.173 15.893 5.301 1.00 96.00 202 LYS A O 1
ATOM 1570 N N . THR A 1 203 ? 1.971 14.953 3.422 1.00 93.56 203 THR A N 1
ATOM 1571 C CA . THR A 1 203 ? 1.350 13.633 3.649 1.00 93.56 203 THR A CA 1
ATOM 1572 C C . THR A 1 203 ? 2.043 12.778 4.710 1.00 93.56 203 THR A C 1
ATOM 1574 O O . THR A 1 203 ? 1.494 11.753 5.111 1.00 93.56 203 THR A O 1
ATOM 1577 N N . LYS A 1 204 ? 3.237 13.185 5.171 1.00 93.25 204 LYS A N 1
ATOM 1578 C CA . LYS A 1 204 ? 4.059 12.464 6.158 1.00 93.25 204 LYS A CA 1
ATOM 1579 C C . LYS A 1 204 ? 4.409 11.018 5.773 1.00 93.25 204 LYS A C 1
ATOM 1581 O O . LYS A 1 204 ? 4.835 10.252 6.631 1.00 93.25 204 LYS A O 1
ATOM 1586 N N . VAL A 1 205 ? 4.289 10.647 4.499 1.00 94.81 205 VAL A N 1
ATOM 1587 C CA . VAL A 1 205 ? 4.753 9.341 4.008 1.00 94.81 205 VAL A CA 1
ATOM 1588 C C . VAL A 1 205 ? 6.257 9.191 4.228 1.00 94.81 205 VAL A C 1
ATOM 1590 O O . VAL A 1 205 ? 7.011 10.165 4.105 1.00 94.81 205 VAL A O 1
ATOM 1593 N N . ASN A 1 206 ? 6.706 7.976 4.534 1.00 95.00 206 ASN A N 1
ATOM 1594 C CA . ASN A 1 206 ? 8.131 7.646 4.600 1.00 95.00 206 ASN A CA 1
ATOM 1595 C C . ASN A 1 206 ? 8.604 6.905 3.351 1.00 95.00 206 ASN A C 1
ATOM 1597 O O . ASN A 1 206 ? 9.756 7.082 2.962 1.00 95.00 206 ASN A O 1
ATOM 1601 N N . THR A 1 207 ? 7.710 6.172 2.690 1.00 97.38 207 THR A N 1
ATOM 1602 C CA . THR A 1 207 ? 7.999 5.413 1.471 1.00 97.38 207 THR A CA 1
ATOM 1603 C C . THR A 1 207 ? 7.411 6.097 0.235 1.00 97.38 207 THR A C 1
ATOM 1605 O O . THR A 1 207 ? 6.215 6.399 0.180 1.00 97.38 207 THR A O 1
ATOM 1608 N N . ILE A 1 208 ? 8.251 6.330 -0.776 1.00 98.56 208 ILE A N 1
ATOM 1609 C CA . ILE A 1 208 ? 7.890 6.963 -2.047 1.00 98.56 208 ILE A CA 1
ATOM 1610 C C . ILE A 1 208 ? 8.305 6.047 -3.197 1.00 98.56 208 ILE A C 1
ATOM 1612 O O . ILE A 1 208 ? 9.485 5.751 -3.373 1.00 98.56 208 ILE A O 1
ATOM 1616 N N . VAL A 1 209 ? 7.338 5.629 -4.008 1.00 98.69 209 VAL A N 1
ATOM 1617 C CA . VAL A 1 209 ? 7.587 4.879 -5.241 1.00 98.69 209 VAL A CA 1
ATOM 1618 C C . VAL A 1 209 ? 7.724 5.858 -6.400 1.00 98.69 209 VAL A C 1
ATOM 1620 O O . VAL A 1 209 ? 6.848 6.695 -6.610 1.00 98.69 209 VAL A O 1
ATOM 1623 N N . VAL A 1 210 ? 8.808 5.754 -7.167 1.00 98.56 210 VAL A N 1
ATOM 1624 C CA . VAL A 1 210 ? 9.099 6.634 -8.306 1.00 98.56 210 VAL A CA 1
ATOM 1625 C C . VAL A 1 210 ? 9.157 5.802 -9.584 1.00 98.56 210 VAL A C 1
ATOM 1627 O O . VAL A 1 210 ? 10.223 5.348 -10.004 1.00 98.56 210 VAL A O 1
ATOM 1630 N N . PHE A 1 211 ? 7.995 5.628 -10.214 1.00 98.12 211 PHE A N 1
ATOM 1631 C CA . PHE A 1 211 ? 7.823 4.946 -11.494 1.00 98.12 211 PHE A CA 1
ATOM 1632 C C . PHE A 1 211 ? 8.158 5.866 -12.679 1.00 98.12 211 PHE A C 1
ATOM 1634 O O . PHE A 1 211 ? 7.286 6.317 -13.424 1.00 98.12 211 PHE A O 1
ATOM 1641 N N . ALA A 1 212 ? 9.427 6.241 -12.821 1.00 97.31 212 ALA A N 1
ATOM 1642 C CA . ALA A 1 212 ? 9.862 7.228 -13.806 1.00 97.31 212 ALA A CA 1
ATOM 1643 C C . ALA A 1 212 ? 11.049 6.739 -14.626 1.00 97.31 212 ALA A C 1
ATOM 1645 O O . ALA A 1 212 ? 11.785 5.857 -14.210 1.00 97.31 212 ALA A O 1
ATOM 1646 N N . ASN A 1 213 ? 11.264 7.359 -15.782 1.00 94.12 213 ASN A N 1
ATOM 1647 C CA . ASN A 1 213 ? 12.502 7.147 -16.518 1.00 94.12 213 ASN A CA 1
ATOM 1648 C C . ASN A 1 213 ? 13.667 7.950 -15.899 1.00 94.12 213 ASN A C 1
ATOM 1650 O O . ASN A 1 213 ? 13.447 8.956 -15.210 1.00 94.12 213 ASN A O 1
ATOM 1654 N N . LYS A 1 214 ? 14.913 7.567 -16.190 1.00 92.00 214 LYS A N 1
ATOM 1655 C CA . LYS A 1 214 ? 16.127 8.192 -15.636 1.00 92.00 214 LYS A CA 1
ATOM 1656 C C . LYS A 1 214 ? 16.225 9.687 -15.903 1.00 92.00 214 LYS A C 1
ATOM 1658 O O . LYS A 1 214 ? 16.692 10.433 -15.048 1.00 92.00 214 LYS A O 1
ATOM 1663 N N . ARG A 1 215 ? 15.733 10.160 -17.056 1.00 91.56 215 ARG A N 1
ATOM 1664 C CA . ARG A 1 215 ? 15.749 11.592 -17.409 1.00 91.56 215 ARG A CA 1
ATOM 1665 C C . ARG A 1 215 ? 14.814 12.404 -16.511 1.00 91.56 215 ARG A C 1
ATOM 1667 O O . ARG A 1 215 ? 15.181 13.492 -16.077 1.00 91.56 215 ARG A O 1
ATOM 1674 N N . ARG A 1 216 ? 13.609 11.896 -16.235 1.00 95.38 216 ARG A N 1
ATOM 1675 C CA . ARG A 1 216 ? 12.638 12.554 -15.347 1.00 95.38 216 ARG A CA 1
ATOM 1676 C C . ARG A 1 216 ? 13.055 12.448 -13.887 1.00 95.38 216 ARG A C 1
ATOM 1678 O O . ARG A 1 216 ? 13.012 13.460 -13.196 1.00 95.38 216 ARG A O 1
ATOM 1685 N N . ALA A 1 217 ? 13.528 11.281 -13.451 1.00 97.44 217 ALA A N 1
ATOM 1686 C CA . ALA A 1 217 ? 14.075 11.095 -12.111 1.00 97.44 217 ALA A CA 1
ATOM 1687 C C . ALA A 1 217 ? 15.239 12.067 -11.843 1.00 97.44 217 ALA A C 1
ATOM 1689 O O . ALA A 1 217 ? 15.214 12.796 -10.852 1.00 97.44 217 ALA A O 1
ATOM 1690 N N . ALA A 1 218 ? 16.196 12.174 -12.773 1.00 96.44 218 ALA A N 1
ATOM 1691 C CA . ALA A 1 218 ? 17.325 13.095 -12.646 1.00 96.44 218 ALA A CA 1
ATOM 1692 C C . ALA A 1 218 ? 16.910 14.574 -12.592 1.00 96.44 218 ALA A C 1
ATOM 1694 O O . ALA A 1 218 ? 17.567 15.376 -11.936 1.00 96.44 218 ALA A O 1
ATOM 1695 N N . GLY A 1 219 ? 15.811 14.941 -13.257 1.00 96.00 219 GLY A N 1
ATOM 1696 C CA . GLY A 1 219 ? 15.241 16.285 -13.172 1.00 96.00 219 GLY A CA 1
ATOM 1697 C C . GLY A 1 219 ? 14.470 16.557 -11.876 1.00 96.00 219 GLY A C 1
ATOM 1698 O O . GLY A 1 219 ? 14.358 17.710 -11.476 1.00 96.00 219 GLY A O 1
ATOM 1699 N N . PHE A 1 220 ? 13.940 15.524 -11.218 1.00 98.06 220 PHE A N 1
ATOM 1700 C CA . PHE A 1 220 ? 13.116 15.643 -10.013 1.00 98.06 220 PHE A CA 1
ATOM 1701 C C . PHE A 1 220 ? 13.937 15.712 -8.720 1.00 98.06 220 PHE A C 1
ATOM 1703 O O . PHE A 1 220 ? 13.698 16.584 -7.886 1.00 98.06 220 PHE A O 1
ATOM 1710 N N . PHE A 1 221 ? 14.927 14.831 -8.551 1.00 98.25 221 PHE A N 1
ATOM 1711 C CA . PHE A 1 221 ? 15.698 14.745 -7.306 1.00 98.25 221 PHE A CA 1
ATOM 1712 C C . PHE A 1 221 ? 16.436 16.030 -6.877 1.00 98.25 221 PHE A C 1
ATOM 1714 O O . PHE A 1 221 ? 16.535 16.253 -5.671 1.00 98.25 221 PHE A O 1
ATOM 1721 N N . PRO A 1 222 ? 16.887 16.932 -7.772 1.00 97.88 222 PRO A N 1
ATOM 1722 C CA . PRO A 1 222 ? 17.419 18.229 -7.353 1.00 97.88 222 PRO A CA 1
ATOM 1723 C C . PRO A 1 222 ? 16.445 19.045 -6.490 1.00 97.88 222 PRO A C 1
ATOM 1725 O O . PRO A 1 222 ? 16.874 19.665 -5.524 1.00 97.88 222 PRO A O 1
ATOM 1728 N N . PHE A 1 223 ? 15.135 18.984 -6.760 1.00 97.88 223 PHE A N 1
ATOM 1729 C CA . PHE A 1 223 ? 14.114 19.676 -5.958 1.00 97.88 223 PHE A CA 1
ATOM 1730 C C . PHE A 1 223 ? 13.892 19.020 -4.588 1.00 97.88 223 PHE A C 1
ATOM 1732 O O . PHE A 1 223 ? 13.534 19.692 -3.622 1.00 97.88 223 PHE A O 1
ATOM 1739 N N . VAL A 1 224 ? 14.108 17.705 -4.494 1.00 98.00 224 VAL A N 1
ATOM 1740 C CA . VAL A 1 224 ? 14.077 16.954 -3.228 1.00 98.00 224 VAL A CA 1
ATOM 1741 C C . VAL A 1 224 ? 15.236 17.395 -2.330 1.00 98.00 224 VAL A C 1
ATOM 1743 O O . VAL A 1 224 ? 15.045 17.642 -1.139 1.00 98.00 224 VAL A O 1
ATOM 1746 N N . ILE A 1 225 ? 16.424 17.547 -2.920 1.00 97.19 225 ILE A N 1
ATOM 1747 C CA . ILE A 1 225 ? 17.644 17.988 -2.232 1.00 97.19 225 ILE A CA 1
ATOM 1748 C C . ILE A 1 225 ? 17.537 19.464 -1.830 1.00 97.19 225 ILE A C 1
ATOM 1750 O O . ILE A 1 225 ? 17.838 19.800 -0.690 1.00 97.19 225 ILE A O 1
ATOM 1754 N N . GLU A 1 226 ? 17.041 20.333 -2.719 1.00 96.38 226 GLU A N 1
ATOM 1755 C CA . GLU A 1 226 ? 16.817 21.765 -2.447 1.00 96.38 226 GLU A CA 1
ATOM 1756 C C . GLU A 1 226 ? 15.927 21.990 -1.211 1.00 96.38 226 GLU A C 1
ATOM 1758 O O . GLU A 1 226 ? 16.139 22.930 -0.448 1.00 96.38 226 GLU A O 1
ATOM 1763 N N . GLN A 1 227 ? 14.955 21.102 -0.977 1.00 96.31 227 GLN A N 1
ATOM 1764 C CA . GLN A 1 227 ? 14.054 21.165 0.179 1.00 96.31 227 GLN A CA 1
ATOM 1765 C C . GLN A 1 227 ? 14.540 20.367 1.399 1.00 96.31 227 GLN A C 1
ATOM 1767 O O . GLN A 1 227 ? 13.773 20.179 2.343 1.00 96.31 227 GLN A O 1
ATOM 1772 N N . ASN A 1 228 ? 15.799 19.914 1.410 1.00 95.25 228 ASN A N 1
ATOM 1773 C CA . ASN A 1 228 ? 16.418 19.171 2.513 1.00 95.25 228 ASN A CA 1
ATOM 1774 C C . ASN A 1 228 ? 15.613 17.935 2.955 1.00 95.25 228 ASN A C 1
ATOM 1776 O O . ASN A 1 228 ? 15.545 17.609 4.144 1.00 95.25 228 ASN A O 1
ATOM 1780 N N . VAL A 1 229 ? 14.981 17.236 2.008 1.00 94.56 229 VAL A N 1
ATOM 1781 C CA . VAL A 1 229 ? 14.281 15.985 2.315 1.00 94.56 229 VAL A CA 1
ATOM 1782 C C . VAL A 1 229 ? 15.315 14.911 2.631 1.00 94.56 229 VAL A C 1
ATOM 1784 O O . VAL A 1 229 ? 16.179 14.618 1.811 1.00 94.56 229 VAL A O 1
ATOM 1787 N N . THR A 1 230 ? 15.213 14.308 3.813 1.00 92.62 230 THR A N 1
ATOM 1788 C CA . THR A 1 230 ? 16.122 13.260 4.297 1.00 92.62 230 THR A CA 1
ATOM 1789 C C . THR A 1 230 ? 15.333 12.136 4.974 1.00 92.62 230 THR A C 1
ATOM 1791 O O . THR A 1 230 ? 14.149 12.294 5.285 1.00 92.62 230 THR A O 1
ATOM 1794 N N . GLY A 1 231 ? 15.971 10.980 5.190 1.00 88.38 231 GLY A N 1
ATOM 1795 C CA . GLY A 1 231 ? 15.394 9.885 5.987 1.00 88.38 231 GLY A CA 1
ATOM 1796 C C . GLY A 1 231 ? 14.173 9.191 5.369 1.00 88.38 231 GLY A C 1
ATOM 1797 O O . GLY A 1 231 ? 13.414 8.546 6.088 1.00 88.38 231 GLY A O 1
ATOM 1798 N N . LYS A 1 232 ? 13.955 9.329 4.055 1.00 94.00 232 LYS A N 1
ATOM 1799 C CA . LYS A 1 232 ? 12.875 8.650 3.321 1.00 94.00 232 LYS A CA 1
ATOM 1800 C C . LYS A 1 232 ? 13.359 7.354 2.675 1.00 94.00 232 LYS A C 1
ATOM 1802 O O . LYS A 1 232 ? 14.558 7.136 2.523 1.00 94.00 232 LYS A O 1
ATOM 1807 N N . VAL A 1 233 ? 12.421 6.503 2.278 1.00 96.81 233 VAL A N 1
ATOM 1808 C CA . VAL A 1 233 ? 12.680 5.326 1.448 1.00 96.81 233 VAL A CA 1
ATOM 1809 C C . VAL A 1 233 ? 12.159 5.592 0.041 1.00 96.81 233 VAL A C 1
ATOM 1811 O O . VAL A 1 233 ? 10.977 5.875 -0.147 1.00 96.81 233 VAL A O 1
ATOM 1814 N N . TRP A 1 234 ? 13.036 5.478 -0.949 1.00 97.94 234 TRP A N 1
ATOM 1815 C CA . TRP A 1 234 ? 12.727 5.684 -2.360 1.00 97.94 234 TRP A CA 1
ATOM 1816 C C . TRP A 1 234 ? 12.768 4.345 -3.085 1.00 97.94 234 TRP A C 1
ATOM 1818 O O . TRP A 1 234 ? 13.810 3.696 -3.097 1.00 97.94 234 TRP A O 1
ATOM 1828 N N . ILE A 1 235 ? 11.649 3.935 -3.683 1.00 98.44 235 ILE A N 1
ATOM 1829 C CA . ILE A 1 235 ? 11.553 2.715 -4.490 1.00 98.44 235 ILE A CA 1
ATOM 1830 C C . ILE A 1 235 ? 11.639 3.098 -5.968 1.00 98.44 235 ILE A C 1
ATOM 1832 O O . ILE A 1 235 ? 10.758 3.789 -6.485 1.00 98.44 235 ILE A O 1
ATOM 1836 N N . GLY A 1 236 ? 12.713 2.678 -6.632 1.00 97.88 236 GLY A N 1
ATOM 1837 C CA . GLY A 1 236 ? 13.031 3.021 -8.014 1.00 97.88 236 GLY A CA 1
ATOM 1838 C C . GLY A 1 236 ? 12.783 1.911 -9.019 1.00 97.88 236 GLY A C 1
ATOM 1839 O O . GLY A 1 236 ? 12.847 0.725 -8.695 1.00 97.88 236 GLY A O 1
ATOM 1840 N N . THR A 1 237 ? 12.515 2.322 -10.254 1.00 97.38 237 THR A N 1
ATOM 1841 C CA . THR A 1 237 ? 12.378 1.441 -11.415 1.00 97.38 237 THR A CA 1
ATOM 1842 C C . THR A 1 237 ? 13.728 0.973 -11.935 1.00 97.38 237 THR A C 1
ATOM 1844 O O . THR A 1 237 ? 14.769 1.539 -11.593 1.00 97.38 237 THR A O 1
ATOM 1847 N N . GLU A 1 238 ? 13.693 -0.031 -12.806 1.00 94.25 238 GLU A N 1
ATOM 1848 C CA . GLU A 1 238 ? 14.847 -0.562 -13.528 1.00 94.25 238 GLU A CA 1
ATOM 1849 C C . GLU A 1 238 ? 15.622 0.498 -14.314 1.00 94.25 238 GLU A C 1
ATOM 1851 O O . GLU A 1 238 ? 16.846 0.416 -14.398 1.00 94.25 238 GLU A O 1
ATOM 1856 N N . ASP A 1 239 ? 14.933 1.516 -14.836 1.00 93.62 239 ASP A N 1
ATOM 1857 C CA . ASP A 1 239 ? 15.565 2.538 -15.675 1.00 93.62 239 ASP A CA 1
ATOM 1858 C C . ASP A 1 239 ? 16.459 3.514 -14.885 1.00 93.62 239 ASP A C 1
ATOM 1860 O O . ASP A 1 239 ? 17.449 4.012 -15.419 1.00 93.62 239 ASP A O 1
ATOM 1864 N N . TRP A 1 240 ? 16.153 3.811 -13.612 1.00 94.94 240 TRP A N 1
ATOM 1865 C CA . TRP A 1 240 ? 16.913 4.814 -12.846 1.00 94.94 240 TRP A CA 1
ATOM 1866 C C . TRP A 1 240 ? 17.619 4.298 -11.594 1.00 94.94 240 TRP A C 1
ATOM 1868 O O . TRP A 1 240 ? 18.584 4.928 -11.157 1.00 94.94 240 TRP A O 1
ATOM 1878 N N . SER A 1 241 ? 17.200 3.164 -11.030 1.00 95.19 241 SER A N 1
ATOM 1879 C CA . SER A 1 241 ? 17.754 2.630 -9.779 1.00 95.19 241 SER A CA 1
ATOM 1880 C C . SER A 1 241 ? 19.252 2.320 -9.848 1.00 95.19 241 SER A C 1
ATOM 1882 O O . SER A 1 241 ? 19.948 2.439 -8.842 1.00 95.19 241 SER A O 1
ATOM 1884 N N . VAL A 1 242 ? 19.762 1.963 -11.027 1.00 92.31 242 VAL A N 1
ATOM 1885 C CA . VAL A 1 242 ? 21.185 1.674 -11.279 1.00 92.31 242 VAL A CA 1
ATOM 1886 C C . VAL A 1 242 ? 21.824 2.667 -12.261 1.00 92.31 242 VAL A C 1
ATOM 1888 O O . VAL A 1 242 ? 22.947 2.465 -12.722 1.00 92.31 242 VAL A O 1
ATOM 1891 N N . ALA A 1 243 ? 21.136 3.769 -12.576 1.00 90.25 243 ALA A N 1
ATOM 1892 C CA . ALA A 1 243 ? 21.622 4.770 -13.519 1.00 90.25 243 ALA A CA 1
ATOM 1893 C C . ALA A 1 243 ? 22.528 5.805 -12.839 1.00 90.25 243 ALA A C 1
ATOM 1895 O O . ALA A 1 243 ? 22.102 6.558 -11.956 1.00 90.25 243 ALA A O 1
ATOM 1896 N N . SER A 1 244 ? 23.758 5.945 -13.346 1.00 88.31 244 SER A N 1
ATOM 1897 C CA . SER A 1 244 ? 24.711 6.939 -12.836 1.00 88.31 244 SER A CA 1
ATOM 1898 C C . SER A 1 244 ? 24.218 8.380 -12.991 1.00 88.31 244 SER A C 1
ATOM 1900 O O . SER A 1 244 ? 24.577 9.245 -12.201 1.00 88.31 244 SER A O 1
ATOM 1902 N N . THR A 1 245 ? 23.350 8.652 -13.972 1.00 88.62 245 THR A N 1
ATOM 1903 C CA . THR A 1 245 ? 22.735 9.975 -14.177 1.00 88.62 245 THR A CA 1
ATOM 1904 C C . THR A 1 245 ? 21.958 10.465 -12.954 1.00 88.62 245 THR A C 1
ATOM 1906 O O . THR A 1 245 ? 21.876 11.672 -12.746 1.00 88.62 245 THR A O 1
ATOM 1909 N N . VAL A 1 246 ? 21.407 9.555 -12.142 1.00 93.50 246 VAL A N 1
ATOM 1910 C CA . VAL A 1 246 ? 20.700 9.912 -10.904 1.00 93.50 246 VAL A CA 1
ATOM 1911 C C . VAL A 1 246 ? 21.627 9.831 -9.696 1.00 93.50 246 VAL A C 1
ATOM 1913 O O . VAL A 1 246 ? 21.646 10.749 -8.880 1.00 93.50 246 VAL A O 1
ATOM 1916 N N . SER A 1 247 ? 22.442 8.781 -9.585 1.00 92.75 247 SER A N 1
ATOM 1917 C CA . SER A 1 247 ? 23.327 8.618 -8.425 1.00 92.75 247 SER A CA 1
ATOM 1918 C C . SER A 1 247 ? 24.500 9.603 -8.381 1.00 92.75 247 SER A C 1
ATOM 1920 O O . SER A 1 247 ? 25.063 9.829 -7.316 1.00 92.75 247 SER A O 1
ATOM 1922 N N . SER A 1 248 ? 24.855 10.242 -9.499 1.00 91.56 248 SER A N 1
ATOM 1923 C CA . SER A 1 248 ? 25.881 11.298 -9.545 1.00 91.56 248 SER A CA 1
ATOM 1924 C C . SER A 1 248 ? 25.352 12.701 -9.213 1.00 91.56 248 SER A C 1
ATOM 1926 O O . SER A 1 248 ? 26.109 13.667 -9.296 1.00 91.56 248 SER A O 1
ATOM 1928 N N . ILE A 1 249 ? 24.070 12.854 -8.857 1.00 94.56 249 ILE A N 1
ATOM 1929 C CA . ILE A 1 249 ? 23.506 14.161 -8.491 1.00 94.56 249 ILE A CA 1
ATOM 1930 C C . ILE A 1 249 ? 24.127 14.638 -7.163 1.00 94.56 249 ILE A C 1
ATOM 1932 O O . ILE A 1 249 ? 24.072 13.913 -6.167 1.00 94.56 249 ILE A O 1
ATOM 1936 N N . PRO A 1 250 ? 24.687 15.861 -7.095 1.00 94.12 250 PRO A N 1
ATOM 1937 C CA . PRO A 1 250 ? 25.262 16.382 -5.858 1.00 94.12 250 PRO A CA 1
ATOM 1938 C C . PRO A 1 250 ? 24.238 16.415 -4.718 1.00 94.12 250 PRO A C 1
ATOM 1940 O O . PRO A 1 250 ? 23.168 16.997 -4.866 1.00 94.12 250 PRO A O 1
ATOM 1943 N N . GLY A 1 251 ? 24.569 15.803 -3.578 1.00 91.75 251 GLY A N 1
ATOM 1944 C CA . GLY A 1 251 ? 23.697 15.743 -2.396 1.00 91.75 251 GLY A CA 1
ATOM 1945 C C . GLY A 1 251 ? 22.682 14.592 -2.385 1.00 91.75 251 GLY A C 1
ATOM 1946 O O . GLY A 1 251 ? 21.995 14.407 -1.383 1.00 91.75 251 GLY A O 1
ATOM 1947 N N . ILE A 1 252 ? 22.613 13.770 -3.441 1.00 94.81 252 ILE A N 1
ATOM 1948 C CA . ILE A 1 252 ? 21.643 12.666 -3.538 1.00 94.81 252 ILE A CA 1
ATOM 1949 C C . ILE A 1 252 ? 21.806 11.615 -2.432 1.00 94.81 252 ILE A C 1
ATOM 1951 O O . ILE A 1 252 ? 20.835 10.983 -2.041 1.00 94.81 252 ILE A O 1
ATOM 1955 N N . SER A 1 253 ? 23.002 11.455 -1.864 1.00 92.00 253 SER A N 1
ATOM 1956 C CA . SER A 1 253 ? 23.255 10.517 -0.762 1.00 92.00 253 SER A CA 1
ATOM 1957 C C . SER A 1 253 ? 22.487 10.848 0.526 1.00 92.00 253 SER A C 1
ATOM 1959 O O . SER A 1 253 ? 22.344 9.982 1.387 1.00 92.00 253 SER A O 1
ATOM 1961 N N . MET A 1 254 ? 21.971 12.074 0.664 1.00 91.25 254 MET A N 1
ATOM 1962 C CA . MET A 1 254 ? 21.288 12.542 1.876 1.00 91.25 254 MET A CA 1
ATOM 1963 C C . MET A 1 254 ? 19.779 12.257 1.876 1.00 91.25 254 MET A C 1
ATOM 1965 O O . MET A 1 254 ? 19.153 12.302 2.935 1.00 91.25 254 MET A O 1
ATOM 1969 N N . ILE A 1 255 ? 19.183 11.926 0.722 1.00 93.19 255 ILE A N 1
ATOM 1970 C CA . ILE A 1 255 ? 17.718 11.818 0.576 1.00 93.19 255 ILE A CA 1
ATOM 1971 C C . ILE A 1 255 ? 17.102 10.649 1.356 1.00 93.19 255 ILE A C 1
ATOM 1973 O O . ILE A 1 255 ? 15.885 10.603 1.557 1.00 93.19 255 ILE A O 1
ATOM 1977 N N . GLY A 1 256 ? 17.934 9.701 1.785 1.00 92.69 256 GLY A N 1
ATOM 1978 C CA . GLY A 1 256 ? 17.531 8.516 2.523 1.00 92.69 256 GLY A CA 1
ATOM 1979 C C . GLY A 1 256 ? 17.978 7.216 1.860 1.00 92.69 256 GLY A C 1
ATOM 1980 O O . GLY A 1 256 ? 19.026 7.148 1.220 1.00 92.69 256 GLY A O 1
ATOM 1981 N N . THR A 1 257 ? 17.185 6.166 2.049 1.00 94.88 257 THR A N 1
ATOM 1982 C CA . THR A 1 257 ? 17.458 4.822 1.534 1.00 94.88 257 THR A CA 1
ATOM 1983 C C . THR A 1 257 ? 16.843 4.673 0.150 1.00 94.88 257 THR A C 1
ATOM 1985 O O . THR A 1 257 ? 15.670 4.985 -0.037 1.00 94.88 257 THR A O 1
ATOM 1988 N N . VAL A 1 258 ? 17.612 4.179 -0.820 1.00 96.31 258 VAL A N 1
ATOM 1989 C CA . VAL A 1 258 ? 17.102 3.866 -2.162 1.00 96.31 258 VAL A CA 1
ATOM 1990 C C . VAL A 1 258 ? 17.082 2.357 -2.337 1.00 96.31 258 VAL A C 1
ATOM 1992 O O . VAL A 1 258 ? 18.133 1.714 -2.294 1.00 96.31 258 VAL A O 1
ATOM 1995 N N . LEU A 1 259 ? 15.883 1.820 -2.543 1.00 96.75 259 LEU A N 1
ATOM 1996 C CA . LEU A 1 259 ? 15.640 0.458 -2.992 1.00 96.75 259 LEU A CA 1
ATOM 1997 C C . LEU A 1 259 ? 15.230 0.499 -4.459 1.00 96.75 259 LEU A C 1
ATOM 1999 O O . LEU A 1 259 ? 14.457 1.353 -4.876 1.00 96.75 259 LEU A O 1
ATOM 2003 N N . GLY A 1 260 ? 15.749 -0.411 -5.262 1.00 95.50 260 GLY A N 1
ATOM 2004 C CA . GLY A 1 260 ? 15.527 -0.423 -6.696 1.00 95.50 260 GLY A CA 1
ATOM 2005 C C . GLY A 1 260 ? 15.123 -1.790 -7.191 1.00 95.50 260 GLY A C 1
ATOM 2006 O O . GLY A 1 260 ? 15.619 -2.801 -6.703 1.00 95.50 260 GLY A O 1
ATOM 2007 N N . VAL A 1 261 ? 14.269 -1.808 -8.202 1.00 95.88 261 VAL A N 1
ATOM 2008 C CA . VAL A 1 261 ? 14.166 -2.941 -9.117 1.00 95.88 261 VAL A CA 1
ATOM 2009 C C . VAL A 1 261 ? 15.247 -2.756 -10.183 1.00 95.88 261 VAL A C 1
ATOM 2011 O O . VAL A 1 261 ? 15.454 -1.630 -10.630 1.00 95.88 261 VAL A O 1
ATOM 2014 N N . ALA A 1 262 ? 15.961 -3.812 -10.567 1.00 94.62 262 ALA A N 1
ATOM 2015 C CA . ALA A 1 262 ? 17.006 -3.777 -11.590 1.00 94.62 262 ALA A CA 1
ATOM 2016 C C . ALA A 1 262 ? 16.917 -5.012 -12.494 1.00 94.62 262 ALA A C 1
ATOM 2018 O O . ALA A 1 262 ? 16.599 -6.111 -12.038 1.00 94.62 262 ALA A O 1
ATOM 2019 N N . VAL A 1 263 ? 17.184 -4.845 -13.792 1.00 92.06 263 VAL A N 1
ATOM 2020 C CA . VAL A 1 263 ? 17.284 -5.988 -14.712 1.00 92.06 263 VAL A CA 1
ATOM 2021 C C . VAL A 1 263 ? 18.466 -6.856 -14.281 1.00 92.06 263 VAL A C 1
ATOM 2023 O O . VAL A 1 263 ? 19.531 -6.328 -13.962 1.00 92.06 263 VAL A O 1
ATOM 2026 N N . GLN A 1 264 ? 18.270 -8.176 -14.278 1.00 87.75 264 GLN A N 1
ATOM 2027 C CA . GLN A 1 264 ? 19.283 -9.130 -13.830 1.00 87.75 264 GLN A CA 1
ATOM 2028 C C . GLN A 1 264 ? 20.604 -8.923 -14.572 1.00 87.75 264 GLN A C 1
ATOM 2030 O O . GLN A 1 264 ? 20.648 -8.926 -15.808 1.00 87.75 264 GLN A O 1
ATOM 2035 N N . TYR A 1 265 ? 21.679 -8.720 -13.809 1.00 81.19 265 TYR A N 1
ATOM 2036 C CA . TYR A 1 265 ? 22.982 -8.429 -14.392 1.00 81.19 265 TYR A CA 1
ATOM 2037 C C . TYR A 1 265 ? 23.540 -9.656 -15.117 1.00 81.19 265 TYR A C 1
ATOM 2039 O O . TYR A 1 265 ? 23.530 -10.774 -14.605 1.00 81.19 265 TYR A O 1
ATOM 2047 N N . THR A 1 266 ? 24.074 -9.447 -16.316 1.00 75.19 266 THR A N 1
ATOM 2048 C CA . THR A 1 266 ? 24.850 -10.459 -17.035 1.00 75.19 266 THR A CA 1
ATOM 2049 C C . THR A 1 266 ? 26.005 -9.765 -17.731 1.00 75.19 266 THR A C 1
ATOM 2051 O O . THR A 1 266 ? 25.802 -8.895 -18.578 1.00 75.19 266 THR A O 1
ATOM 2054 N N . GLU A 1 267 ? 27.226 -10.141 -17.367 1.00 69.94 267 GLU A N 1
ATOM 2055 C CA . GLU A 1 267 ? 28.418 -9.672 -18.059 1.00 69.94 267 GLU A CA 1
ATOM 2056 C C . GLU A 1 267 ? 28.652 -10.505 -19.318 1.00 69.94 267 GLU A C 1
ATOM 2058 O O . GLU A 1 267 ? 28.499 -11.728 -19.310 1.00 69.94 267 GLU A O 1
ATOM 2063 N N . PHE A 1 268 ? 29.054 -9.849 -20.404 1.00 79.12 268 PHE A N 1
ATOM 2064 C CA . PHE A 1 268 ? 29.441 -10.533 -21.629 1.00 79.12 268 PHE A CA 1
ATOM 2065 C C . PHE A 1 268 ? 30.815 -10.041 -22.089 1.00 79.12 268 PHE A C 1
ATOM 2067 O O . PHE A 1 268 ? 31.038 -8.866 -22.377 1.00 79.12 268 PHE A O 1
ATOM 2074 N N . SER A 1 269 ? 31.767 -10.974 -22.105 1.00 83.38 269 SER A N 1
ATOM 2075 C CA . SER A 1 269 ? 33.176 -10.721 -22.412 1.00 83.38 269 SER A CA 1
ATOM 2076 C C . SER A 1 269 ? 33.382 -10.316 -23.872 1.00 83.38 269 SER A C 1
ATOM 2078 O O . SER A 1 269 ? 32.734 -10.884 -24.751 1.00 83.38 269 SER A O 1
ATOM 2080 N N . GLY A 1 270 ? 34.359 -9.446 -24.134 1.00 84.44 270 GLY A N 1
ATOM 2081 C CA . GLY A 1 270 ? 34.790 -9.064 -25.486 1.00 84.44 270 GLY A CA 1
ATOM 2082 C C . GLY A 1 270 ? 34.160 -7.775 -26.019 1.00 84.44 270 GLY A C 1
ATOM 2083 O O . GLY A 1 270 ? 34.688 -7.188 -26.961 1.00 84.44 270 GLY A O 1
ATOM 2084 N N . PHE A 1 271 ? 33.095 -7.271 -25.388 1.00 88.31 271 PHE A N 1
ATOM 2085 C CA . PHE A 1 271 ? 32.440 -6.029 -25.809 1.00 88.31 271 PHE A CA 1
ATOM 2086 C C . PHE A 1 271 ? 33.317 -4.783 -25.617 1.00 88.31 271 PHE A C 1
ATOM 2088 O O . PHE A 1 271 ? 33.435 -3.950 -26.517 1.00 88.31 271 PHE A O 1
ATOM 2095 N N . GLU A 1 272 ? 33.974 -4.664 -24.463 1.00 86.31 272 GLU A N 1
ATOM 2096 C CA . GLU A 1 272 ? 34.896 -3.554 -24.186 1.00 86.31 272 GLU A CA 1
ATOM 2097 C C . GLU A 1 272 ? 36.098 -3.566 -25.142 1.00 86.31 272 GLU A C 1
ATOM 2099 O O . GLU A 1 272 ? 36.465 -2.530 -25.705 1.00 86.31 272 GLU A O 1
ATOM 2104 N N . ASP A 1 273 ? 36.646 -4.752 -25.418 1.00 87.19 273 ASP A N 1
ATOM 2105 C CA . ASP A 1 273 ? 37.712 -4.926 -26.405 1.00 87.19 273 ASP A CA 1
ATOM 2106 C C . ASP A 1 273 ? 37.258 -4.529 -27.808 1.00 87.19 273 ASP A C 1
ATOM 2108 O O . ASP A 1 273 ? 37.980 -3.816 -28.509 1.00 87.19 273 ASP A O 1
ATOM 2112 N N . PHE A 1 274 ? 36.046 -4.925 -28.206 1.00 88.06 274 PHE A N 1
ATOM 2113 C CA . PHE A 1 274 ? 35.466 -4.528 -29.483 1.00 88.06 274 PHE A CA 1
ATOM 2114 C C . PHE A 1 274 ? 35.344 -3.008 -29.604 1.00 88.06 274 PHE A C 1
ATOM 2116 O O . PHE A 1 274 ? 35.782 -2.446 -30.610 1.00 88.06 274 PHE A O 1
ATOM 2123 N N . LYS A 1 275 ? 34.815 -2.318 -28.583 1.00 85.50 275 LYS A N 1
ATOM 2124 C CA . LYS A 1 275 ? 34.713 -0.849 -28.597 1.00 85.50 275 LYS A CA 1
ATOM 2125 C C . LYS A 1 275 ? 36.081 -0.208 -28.824 1.00 85.50 275 LYS A C 1
ATOM 2127 O O . LYS A 1 275 ? 36.211 0.606 -29.739 1.00 85.50 275 LYS A O 1
ATOM 2132 N N . ARG A 1 276 ? 37.103 -0.636 -28.076 1.00 82.31 276 ARG A N 1
ATOM 2133 C CA . ARG A 1 276 ? 38.483 -0.139 -28.201 1.00 82.31 276 ARG A CA 1
ATOM 2134 C C . ARG A 1 276 ? 39.076 -0.395 -29.592 1.00 82.31 276 ARG A C 1
ATOM 2136 O O . ARG A 1 276 ? 39.665 0.504 -30.188 1.00 82.31 276 ARG A O 1
ATOM 2143 N N . LEU A 1 277 ? 38.885 -1.595 -30.142 1.00 83.50 277 LEU A N 1
ATOM 2144 C CA . LEU A 1 277 ? 39.384 -1.983 -31.470 1.00 83.50 277 LEU A CA 1
ATOM 2145 C C . LEU A 1 277 ? 38.591 -1.360 -32.631 1.00 83.50 277 LEU A C 1
ATOM 2147 O O . LEU A 1 277 ? 39.085 -1.311 -33.758 1.00 83.50 277 LEU A O 1
ATOM 2151 N N . SER A 1 278 ? 37.371 -0.879 -32.382 1.00 77.69 278 SER A N 1
ATOM 2152 C CA . SER A 1 278 ? 36.521 -0.266 -33.407 1.00 77.69 278 SER A CA 1
ATOM 2153 C C . SER A 1 278 ? 36.937 1.167 -33.770 1.00 77.69 278 SER A C 1
ATOM 2155 O O . SER A 1 278 ? 36.657 1.608 -34.886 1.00 77.69 278 SER A O 1
ATOM 2157 N N . VAL A 1 279 ? 37.641 1.881 -32.877 1.00 76.56 279 VAL A N 1
ATOM 2158 C CA . VAL A 1 279 ? 38.026 3.296 -33.061 1.00 76.56 279 VAL A CA 1
ATOM 2159 C C . VAL A 1 279 ? 38.867 3.520 -34.330 1.00 76.56 279 VAL A C 1
ATOM 2161 O O . VAL A 1 279 ? 38.503 4.391 -35.123 1.00 76.56 279 VAL A O 1
ATOM 2164 N N . PRO A 1 280 ? 39.943 2.748 -34.602 1.00 67.94 280 PRO A N 1
ATOM 2165 C CA . PRO A 1 280 ? 40.747 2.943 -35.809 1.00 67.94 280 PRO A CA 1
ATOM 2166 C C . PRO A 1 280 ? 39.971 2.604 -37.088 1.00 67.94 280 PRO A C 1
ATOM 2168 O O . PRO A 1 280 ? 40.068 3.333 -38.065 1.00 67.94 280 PRO A O 1
ATOM 2171 N N . ARG A 1 281 ? 39.126 1.562 -37.064 1.00 72.44 281 ARG A N 1
ATOM 2172 C CA . ARG A 1 281 ? 38.307 1.144 -38.221 1.00 72.44 281 ARG A CA 1
ATOM 2173 C C . ARG A 1 281 ? 37.277 2.205 -38.626 1.00 72.44 281 ARG A C 1
ATOM 2175 O O . ARG A 1 281 ? 37.001 2.403 -39.807 1.00 72.44 281 ARG A O 1
ATOM 2182 N N . LEU A 1 282 ? 36.715 2.908 -37.642 1.00 73.00 282 LEU A N 1
ATOM 2183 C CA . LEU A 1 282 ? 35.782 4.014 -37.870 1.00 73.00 282 LEU A CA 1
ATOM 2184 C C . LEU A 1 282 ? 36.462 5.241 -38.503 1.00 73.00 282 LEU A C 1
ATOM 2186 O O . LEU A 1 282 ? 35.802 5.991 -39.220 1.00 73.00 282 LEU A O 1
ATOM 2190 N N . LYS A 1 283 ? 37.772 5.427 -38.290 1.00 66.69 283 LYS A N 1
ATOM 2191 C CA . LYS A 1 283 ? 38.556 6.507 -38.908 1.00 66.69 283 LYS A CA 1
ATOM 2192 C C . LYS A 1 283 ? 38.614 6.368 -40.432 1.00 66.69 283 LYS A C 1
ATOM 2194 O O . LYS A 1 283 ? 38.408 7.352 -41.134 1.00 66.69 283 LYS A O 1
ATOM 2199 N N . ASP A 1 284 ? 38.837 5.150 -40.925 1.00 58.03 284 ASP A N 1
ATOM 2200 C CA . ASP A 1 284 ? 39.009 4.868 -42.359 1.00 58.03 284 ASP A CA 1
ATOM 2201 C C . ASP A 1 284 ? 37.690 4.965 -43.146 1.00 58.03 284 ASP A C 1
ATOM 2203 O O . ASP A 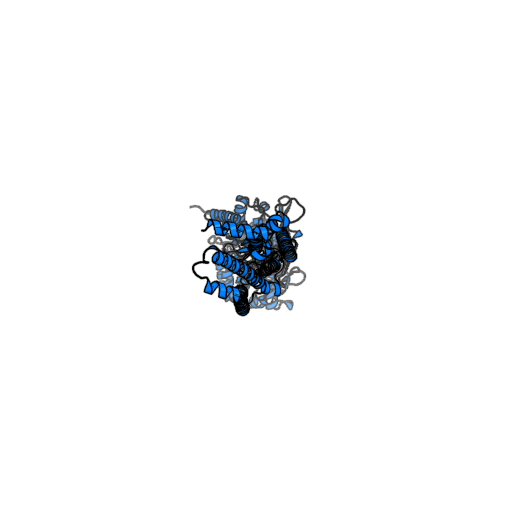1 284 ? 37.682 5.294 -44.330 1.00 58.03 284 ASP A O 1
ATOM 2207 N N . THR A 1 285 ? 36.556 4.737 -42.474 1.00 59.56 285 THR A N 1
ATOM 2208 C CA . THR A 1 285 ? 35.212 4.774 -43.086 1.00 59.56 285 THR A CA 1
ATOM 2209 C C . THR A 1 285 ? 34.691 6.212 -43.270 1.00 59.56 285 THR A C 1
ATOM 2211 O O . THR A 1 285 ? 33.816 6.470 -44.090 1.00 59.56 285 THR A O 1
ATOM 2214 N N . ASN A 1 286 ? 35.252 7.174 -42.533 1.00 51.97 286 ASN A N 1
ATOM 2215 C CA . ASN A 1 286 ? 34.757 8.550 -42.431 1.00 51.97 286 ASN A CA 1
ATOM 2216 C C . ASN A 1 286 ? 35.236 9.512 -43.524 1.00 51.97 286 ASN A C 1
ATOM 2218 O O . ASN A 1 286 ? 34.931 10.704 -43.468 1.00 51.97 286 ASN A O 1
ATOM 2222 N N . LEU A 1 287 ? 35.976 9.029 -44.522 1.00 44.81 287 LEU A N 1
ATOM 2223 C CA . LEU A 1 287 ? 36.483 9.888 -45.591 1.00 44.81 287 LEU A CA 1
ATOM 2224 C C . LEU A 1 287 ? 35.442 10.231 -46.669 1.00 44.81 287 LEU A C 1
ATOM 2226 O O . LEU A 1 287 ? 35.728 11.101 -47.480 1.00 44.81 287 LEU A O 1
ATOM 2230 N N . ASN A 1 288 ? 34.237 9.641 -46.664 1.00 40.91 288 ASN A N 1
ATOM 2231 C CA . ASN A 1 288 ? 33.194 9.935 -47.656 1.00 40.91 288 ASN A CA 1
ATOM 2232 C C . ASN A 1 288 ? 31.770 9.841 -47.068 1.00 40.91 288 ASN A C 1
ATOM 2234 O O . ASN A 1 288 ? 31.154 8.780 -47.099 1.00 40.91 288 ASN A O 1
ATOM 2238 N N . SER A 1 289 ? 31.199 10.951 -46.595 1.00 39.59 289 SER A N 1
ATOM 2239 C CA . SER A 1 289 ? 29.736 11.086 -46.496 1.00 39.59 289 SER A CA 1
ATOM 2240 C C . SER A 1 289 ? 29.306 12.524 -46.811 1.00 39.59 289 SER A C 1
ATOM 2242 O O . SER A 1 289 ? 29.536 13.422 -45.999 1.00 39.59 289 SER A O 1
ATOM 2244 N N . PRO A 1 290 ? 28.712 12.777 -47.992 1.00 40.59 290 PRO A N 1
ATOM 2245 C CA . PRO A 1 290 ? 28.165 14.069 -48.366 1.00 40.59 290 PRO A CA 1
ATOM 2246 C C . PRO A 1 290 ? 26.651 14.056 -48.115 1.00 40.59 290 PRO A C 1
ATOM 2248 O O . PRO A 1 290 ? 25.881 13.812 -49.037 1.00 40.59 290 PRO A O 1
ATOM 2251 N N . PHE A 1 291 ? 26.188 14.289 -46.882 1.00 40.12 291 PHE A N 1
ATOM 2252 C CA . PHE A 1 291 ? 24.744 14.377 -46.614 1.00 40.12 291 PHE A CA 1
ATOM 2253 C C . PHE A 1 291 ? 24.315 15.706 -45.979 1.00 40.12 291 PHE A C 1
ATOM 2255 O O . PHE A 1 291 ? 24.961 16.261 -45.095 1.00 40.12 291 PHE A O 1
ATOM 2262 N N . SER A 1 292 ? 23.204 16.220 -46.519 1.00 37.19 292 SER A N 1
ATOM 2263 C CA . SER A 1 292 ? 22.611 17.547 -46.327 1.00 37.19 292 SER A CA 1
ATOM 2264 C C . SER A 1 292 ? 22.032 17.775 -44.920 1.00 37.19 292 SER A C 1
ATOM 2266 O O . SER A 1 292 ? 21.310 16.942 -44.376 1.00 37.19 292 SER A O 1
ATOM 2268 N N . HIS A 1 293 ? 22.298 18.962 -44.364 1.00 45.28 293 HIS A N 1
ATOM 2269 C CA . HIS A 1 293 ? 21.992 19.426 -43.000 1.00 45.28 293 HIS A CA 1
ATOM 2270 C C . HIS A 1 293 ? 20.506 19.744 -42.697 1.00 45.28 293 HIS A C 1
ATOM 2272 O O . HIS A 1 293 ? 20.230 20.612 -41.870 1.00 45.28 293 HIS A O 1
ATOM 2278 N N . SER A 1 294 ? 19.531 19.116 -43.361 1.00 46.25 294 SER A N 1
ATOM 2279 C CA . SER A 1 294 ? 18.125 19.565 -43.266 1.00 46.25 294 SER A CA 1
ATOM 2280 C C . SER A 1 294 ? 17.282 18.917 -42.154 1.00 46.25 294 SER A C 1
ATOM 2282 O O . SER A 1 294 ? 16.290 19.521 -41.749 1.00 46.25 294 SER A O 1
ATOM 2284 N N . VAL A 1 295 ? 17.680 17.764 -41.593 1.00 51.97 295 VAL A N 1
ATOM 2285 C CA . VAL A 1 295 ? 16.983 17.126 -40.453 1.00 51.97 295 VAL A CA 1
ATOM 2286 C C . VAL A 1 295 ? 17.998 16.759 -39.354 1.00 51.97 295 VAL A C 1
ATOM 2288 O O . VAL A 1 295 ? 18.850 15.910 -39.594 1.00 51.97 295 VAL A O 1
ATOM 2291 N N . PRO A 1 296 ? 17.945 17.378 -38.154 1.00 55.12 296 PRO A N 1
ATOM 2292 C CA . PRO A 1 296 ? 18.913 17.135 -37.069 1.00 55.12 296 PRO A CA 1
ATOM 2293 C C . PRO A 1 296 ? 18.854 15.735 -36.441 1.00 55.12 296 PRO A C 1
ATOM 2295 O O . PRO A 1 296 ? 19.772 15.339 -35.733 1.00 55.12 296 PRO A O 1
ATOM 2298 N N . CYS A 1 297 ? 17.756 15.016 -36.659 1.00 60.28 297 CYS A N 1
ATOM 2299 C CA . CYS A 1 297 ? 17.511 13.662 -36.174 1.00 60.28 297 CYS A CA 1
ATOM 2300 C C . CYS A 1 297 ? 17.366 12.721 -37.367 1.00 60.28 297 CYS A C 1
ATOM 2302 O O . CYS A 1 297 ? 16.976 13.189 -38.431 1.00 60.28 297 CYS A O 1
ATOM 2304 N N . LEU A 1 298 ? 17.620 11.418 -37.192 1.00 54.72 298 LEU A N 1
ATOM 2305 C CA . LEU A 1 298 ? 17.744 10.414 -38.270 1.00 54.72 298 LEU A CA 1
ATOM 2306 C C . LEU A 1 298 ? 19.074 10.449 -39.039 1.00 54.72 298 LEU A C 1
ATOM 2308 O O . LEU A 1 298 ? 19.278 9.633 -39.933 1.00 54.72 298 LEU A O 1
ATOM 2312 N N . GLN A 1 299 ? 20.000 11.343 -38.689 1.00 59.44 299 GLN A N 1
ATOM 2313 C CA . GLN A 1 299 ? 21.359 11.301 -39.223 1.00 59.44 299 GLN A CA 1
ATOM 2314 C C . GLN A 1 299 ? 22.183 10.287 -38.433 1.00 59.44 299 GLN A C 1
ATOM 2316 O O . GLN A 1 299 ? 22.179 10.305 -37.203 1.00 59.44 299 GLN A O 1
ATOM 2321 N N . ASN A 1 300 ? 22.920 9.424 -39.133 1.00 54.62 300 ASN A N 1
ATOM 2322 C CA . ASN A 1 300 ? 23.935 8.599 -38.492 1.00 54.62 300 ASN A CA 1
ATOM 2323 C C . ASN A 1 300 ? 24.993 9.553 -37.929 1.00 54.62 300 ASN A C 1
ATOM 2325 O O . ASN A 1 300 ? 25.734 10.186 -38.684 1.00 54.62 300 ASN A O 1
ATOM 2329 N N . THR A 1 301 ? 25.012 9.730 -36.608 1.00 56.50 301 THR A N 1
ATOM 2330 C CA . THR A 1 301 ? 26.009 10.568 -35.943 1.00 56.50 301 THR A CA 1
ATOM 2331 C C . THR A 1 301 ? 27.403 10.074 -36.326 1.00 56.50 301 THR A C 1
ATOM 2333 O O . THR A 1 301 ? 27.599 8.883 -36.580 1.00 56.50 301 THR A O 1
ATOM 2336 N N . ASN A 1 302 ? 28.396 10.965 -36.334 1.00 65.00 302 ASN A N 1
ATOM 2337 C CA . ASN A 1 302 ? 29.782 10.573 -36.552 1.00 65.00 302 ASN A CA 1
ATOM 2338 C C . ASN A 1 302 ? 30.257 9.650 -35.407 1.00 65.00 302 ASN A C 1
ATOM 2340 O O . ASN A 1 302 ? 30.751 10.109 -34.377 1.00 65.00 302 ASN A O 1
ATOM 2344 N N . LEU A 1 303 ? 30.085 8.332 -35.576 1.00 71.44 303 LEU A N 1
ATOM 2345 C CA . LEU A 1 303 ? 30.411 7.304 -34.579 1.00 71.44 303 LEU A CA 1
ATOM 2346 C C . LEU A 1 303 ? 31.870 7.388 -34.121 1.00 71.44 303 LEU A C 1
ATOM 2348 O O . LEU A 1 303 ? 32.168 7.060 -32.978 1.00 71.44 303 LEU A O 1
ATOM 2352 N N . TYR A 1 304 ? 32.768 7.858 -34.987 1.00 74.00 304 TYR A N 1
ATOM 2353 C CA . TYR A 1 304 ? 34.177 8.062 -34.664 1.00 74.00 304 TYR A CA 1
ATOM 2354 C C . TYR A 1 304 ? 34.395 9.164 -33.621 1.00 74.00 304 TYR A C 1
ATOM 2356 O O . TYR A 1 304 ? 35.156 8.962 -32.679 1.00 74.00 304 TYR A O 1
ATOM 2364 N N . GLU A 1 305 ? 33.699 10.300 -33.737 1.00 72.81 305 GLU A N 1
ATOM 2365 C CA . GLU A 1 305 ? 33.797 11.397 -32.759 1.00 72.81 305 GLU A CA 1
ATOM 2366 C C . GLU A 1 305 ? 33.316 10.970 -31.370 1.00 72.81 305 GLU A C 1
ATOM 2368 O O . GLU A 1 305 ? 33.862 11.415 -30.360 1.00 72.81 305 GLU A O 1
ATOM 2373 N N . MET A 1 306 ? 32.312 10.091 -31.308 1.00 73.69 306 MET A N 1
ATOM 2374 C CA . MET A 1 306 ? 31.861 9.494 -30.049 1.00 73.69 306 MET A CA 1
ATOM 2375 C C . MET A 1 306 ? 32.834 8.428 -29.541 1.00 73.69 306 MET A C 1
ATOM 2377 O O . MET A 1 306 ? 33.054 8.327 -28.339 1.00 73.69 306 MET A O 1
ATOM 2381 N N . ALA A 1 307 ? 33.453 7.660 -30.439 1.00 77.31 307 ALA A N 1
ATOM 2382 C CA . ALA A 1 307 ? 34.387 6.605 -30.071 1.00 77.31 307 ALA A CA 1
ATOM 2383 C C . ALA A 1 307 ? 35.709 7.146 -29.493 1.00 77.31 307 ALA A C 1
ATOM 2385 O O . ALA A 1 307 ? 36.257 6.537 -28.580 1.00 77.31 307 ALA A O 1
ATOM 2386 N N . ILE A 1 308 ? 36.191 8.309 -29.957 1.00 78.50 308 ILE A N 1
ATOM 2387 C CA . ILE A 1 308 ? 37.383 8.979 -29.393 1.00 78.50 308 ILE A CA 1
ATOM 2388 C C . ILE A 1 308 ? 37.155 9.454 -27.951 1.00 78.50 308 ILE A C 1
ATOM 2390 O O . ILE A 1 308 ? 38.108 9.552 -27.184 1.00 78.50 308 ILE A O 1
ATOM 2394 N N . GLN A 1 309 ? 35.912 9.754 -27.571 1.00 75.38 309 GLN A N 1
ATOM 2395 C CA . GLN A 1 309 ? 35.598 10.245 -26.224 1.00 75.38 309 GLN A CA 1
ATOM 2396 C C . GLN A 1 309 ? 35.712 9.160 -25.141 1.00 75.38 309 GLN A C 1
ATOM 2398 O O . GLN A 1 309 ? 35.642 9.499 -23.964 1.00 75.38 309 GLN A O 1
ATOM 2403 N N . ASP A 1 310 ? 35.895 7.894 -25.536 1.00 76.19 310 ASP A N 1
ATOM 2404 C CA . ASP A 1 310 ? 36.158 6.739 -24.669 1.00 76.19 310 ASP A CA 1
ATOM 2405 C C . ASP A 1 310 ? 35.256 6.679 -23.426 1.00 76.19 310 ASP A C 1
ATOM 2407 O O . ASP A 1 310 ? 35.692 6.728 -22.275 1.00 76.19 310 ASP A O 1
ATOM 2411 N N . PHE A 1 311 ? 33.943 6.627 -23.661 1.00 76.25 311 PHE A N 1
ATOM 2412 C CA . PHE A 1 311 ? 32.986 6.584 -22.565 1.00 76.25 311 PHE A CA 1
ATOM 2413 C C . PHE A 1 311 ? 33.085 5.258 -21.792 1.00 76.25 311 PHE A C 1
ATOM 2415 O O . PHE A 1 311 ? 32.846 4.195 -22.381 1.00 76.25 311 PHE A O 1
ATOM 2422 N N . PRO A 1 312 ? 33.327 5.289 -20.467 1.00 79.31 312 PRO A N 1
ATOM 2423 C CA . PRO A 1 312 ? 33.327 4.077 -19.658 1.00 79.31 312 PRO A CA 1
ATOM 2424 C C . PRO A 1 312 ? 31.901 3.530 -19.556 1.00 79.31 312 PRO A C 1
ATOM 2426 O O . PRO A 1 312 ? 30.981 4.286 -19.233 1.00 79.31 312 PRO A O 1
ATOM 2429 N N . SER A 1 313 ? 31.696 2.237 -19.809 1.00 77.56 313 SER A N 1
ATOM 2430 C CA . SER A 1 313 ? 30.373 1.616 -19.650 1.00 77.56 313 SER A CA 1
ATOM 2431 C C . SER A 1 313 ? 29.995 1.588 -18.171 1.00 77.56 313 SER A C 1
ATOM 2433 O O . SER A 1 313 ? 30.732 1.042 -17.351 1.00 77.56 313 SER A O 1
ATOM 2435 N N . SER A 1 314 ? 28.852 2.176 -17.812 1.00 82.62 314 SER A N 1
ATOM 2436 C CA . SER A 1 314 ? 28.255 1.896 -16.504 1.00 82.62 314 SER A CA 1
ATOM 2437 C C . SER A 1 314 ? 27.637 0.498 -16.512 1.00 82.62 314 SER A C 1
ATOM 2439 O O . SER A 1 314 ? 27.365 -0.059 -17.574 1.00 82.62 314 SER A O 1
ATOM 2441 N N . GLN A 1 315 ? 27.362 -0.068 -15.338 1.00 81.69 315 GLN A N 1
ATOM 2442 C CA . GLN A 1 315 ? 26.692 -1.366 -15.275 1.00 81.69 315 GLN A CA 1
ATOM 2443 C C . GLN A 1 315 ? 25.307 -1.334 -15.956 1.00 81.69 315 GLN A C 1
ATOM 2445 O O . GLN A 1 315 ? 24.955 -2.279 -16.659 1.00 81.69 315 GLN A O 1
ATOM 2450 N N . TYR A 1 316 ? 24.571 -0.223 -15.824 1.00 84.94 316 TYR A N 1
ATOM 2451 C CA . TYR A 1 316 ? 23.333 0.026 -16.567 1.00 84.94 316 TYR A CA 1
ATOM 2452 C C . TYR A 1 316 ? 23.559 -0.085 -18.087 1.00 84.94 316 TYR A C 1
ATOM 2454 O O . TYR A 1 316 ? 22.865 -0.839 -18.765 1.00 84.94 316 TYR A O 1
ATOM 2462 N N . ASP A 1 317 ? 24.587 0.591 -18.618 1.00 87.31 317 ASP A N 1
ATOM 2463 C CA . ASP A 1 317 ? 24.913 0.543 -20.051 1.00 87.31 317 ASP A CA 1
ATOM 2464 C C . ASP A 1 317 ? 25.278 -0.877 -20.510 1.00 87.31 317 ASP A C 1
ATOM 2466 O O . ASP A 1 317 ? 24.889 -1.287 -21.606 1.00 87.31 317 ASP A O 1
ATOM 2470 N N . THR A 1 318 ? 25.990 -1.643 -19.679 1.00 87.88 318 THR A N 1
ATOM 2471 C CA . THR A 1 318 ? 26.365 -3.037 -19.961 1.00 87.88 318 THR A CA 1
ATOM 2472 C C . THR A 1 318 ? 25.141 -3.945 -20.069 1.00 87.88 318 THR A C 1
ATOM 2474 O O . THR A 1 318 ? 25.045 -4.724 -21.017 1.00 87.88 318 THR A O 1
ATOM 2477 N N . VAL A 1 319 ? 24.180 -3.832 -19.146 1.00 89.31 319 VAL A N 1
ATOM 2478 C CA . VAL A 1 319 ? 22.962 -4.662 -19.157 1.00 89.31 319 VAL A CA 1
ATOM 2479 C C . VAL A 1 319 ? 22.103 -4.361 -20.382 1.00 89.31 319 VAL A C 1
ATOM 2481 O O . VAL A 1 319 ? 21.708 -5.281 -21.101 1.00 89.31 319 VAL A O 1
ATOM 2484 N N . SER A 1 320 ? 21.872 -3.083 -20.685 1.00 91.19 320 SER A N 1
ATOM 2485 C CA . SER A 1 320 ? 21.122 -2.694 -21.882 1.00 91.19 320 SER A CA 1
ATOM 2486 C C . SER A 1 320 ? 21.831 -3.118 -23.170 1.00 91.19 320 SER A C 1
ATOM 2488 O O . SER A 1 320 ? 21.192 -3.614 -24.099 1.00 91.19 320 SER A O 1
ATOM 2490 N N . SER A 1 321 ? 23.163 -3.015 -23.215 1.00 93.38 321 SER A N 1
ATOM 2491 C CA . SER A 1 321 ? 23.979 -3.513 -24.331 1.00 93.38 321 SER A CA 1
ATOM 2492 C C . SER A 1 321 ? 23.825 -5.025 -24.520 1.00 93.38 321 SER A C 1
ATOM 2494 O O . SER A 1 321 ? 23.680 -5.500 -25.647 1.00 93.38 321 SER A O 1
ATOM 2496 N N . PHE A 1 322 ? 23.773 -5.794 -23.430 1.00 92.88 322 PHE A N 1
ATOM 2497 C CA . PHE A 1 322 ? 23.519 -7.231 -23.501 1.00 92.88 322 PHE A CA 1
ATOM 2498 C C . PHE A 1 322 ? 22.098 -7.550 -23.993 1.00 92.88 322 PHE A C 1
ATOM 2500 O O . PHE A 1 322 ? 21.897 -8.511 -24.738 1.00 92.88 322 PHE A O 1
ATOM 2507 N N . ASN A 1 323 ? 21.100 -6.730 -23.648 1.00 93.88 323 ASN A N 1
ATOM 2508 C CA . ASN A 1 323 ? 19.740 -6.861 -24.178 1.00 93.88 323 ASN A CA 1
ATOM 2509 C C . ASN A 1 323 ? 19.675 -6.627 -25.696 1.00 93.88 323 ASN A C 1
ATOM 2511 O O . ASN A 1 323 ? 18.966 -7.368 -26.383 1.00 93.88 323 ASN A O 1
ATOM 2515 N N . VAL A 1 324 ? 20.443 -5.668 -26.228 1.00 95.69 324 VAL A N 1
ATOM 2516 C CA . VAL A 1 324 ? 20.618 -5.475 -27.682 1.00 95.69 324 VAL A CA 1
ATOM 2517 C C . VAL A 1 324 ? 21.276 -6.702 -28.307 1.00 95.69 324 VAL A C 1
ATOM 2519 O O . VAL A 1 324 ? 20.777 -7.246 -29.291 1.00 95.69 324 VAL A O 1
ATOM 2522 N N . TYR A 1 325 ? 22.371 -7.171 -27.710 1.00 94.50 325 TYR A N 1
ATOM 2523 C CA . TYR A 1 325 ? 23.117 -8.334 -28.179 1.00 94.50 325 TYR A CA 1
ATOM 2524 C C . TYR A 1 325 ? 22.228 -9.591 -28.254 1.00 94.50 325 TYR A C 1
ATOM 2526 O O . TYR A 1 325 ? 22.177 -10.247 -29.295 1.00 94.50 325 TYR A O 1
ATOM 2534 N N . LYS A 1 326 ? 21.425 -9.870 -27.215 1.00 94.19 326 LYS A N 1
ATOM 2535 C CA . LYS A 1 326 ? 20.411 -10.944 -27.225 1.00 94.19 326 LYS A CA 1
ATOM 2536 C C . LYS A 1 326 ? 19.397 -10.780 -28.358 1.00 94.19 326 LYS A C 1
ATOM 2538 O O . LYS A 1 326 ? 19.023 -11.770 -28.978 1.00 94.19 326 LYS A O 1
ATOM 2543 N N . ALA A 1 327 ? 18.952 -9.554 -28.635 1.00 97.06 327 ALA A N 1
ATOM 2544 C CA . ALA A 1 327 ? 17.951 -9.292 -29.666 1.00 97.06 327 ALA A CA 1
ATOM 2545 C C . ALA A 1 327 ? 18.494 -9.612 -31.071 1.00 97.06 327 ALA A C 1
ATOM 2547 O O . ALA A 1 327 ? 17.819 -10.273 -31.859 1.00 97.06 327 ALA A O 1
ATOM 2548 N N . VAL A 1 328 ? 19.745 -9.229 -31.353 1.00 96.62 328 VAL A N 1
ATOM 2549 C CA . VAL A 1 328 ? 20.435 -9.575 -32.610 1.00 96.62 328 VAL A CA 1
ATOM 2550 C C . VAL A 1 328 ? 20.627 -11.088 -32.730 1.00 96.62 328 VAL A C 1
ATOM 2552 O O . VAL A 1 328 ? 20.323 -11.668 -33.773 1.00 96.62 328 VAL A O 1
ATOM 2555 N N . TYR A 1 329 ? 21.064 -11.749 -31.655 1.00 95.62 329 TYR A N 1
ATOM 2556 C CA . TYR A 1 329 ? 21.211 -13.206 -31.632 1.00 95.62 329 TYR A CA 1
ATOM 2557 C C . TYR A 1 329 ? 19.881 -13.937 -31.850 1.00 95.62 329 TYR A C 1
ATOM 2559 O O . TYR A 1 329 ? 19.851 -14.926 -32.578 1.00 95.62 329 TYR A O 1
ATOM 2567 N N . ALA A 1 330 ? 18.771 -13.438 -31.301 1.00 97.25 330 ALA A N 1
ATOM 2568 C CA . ALA A 1 330 ? 17.449 -14.016 -31.530 1.00 97.25 330 ALA A CA 1
ATOM 2569 C C . ALA A 1 330 ? 17.069 -14.003 -33.019 1.00 97.25 330 ALA A C 1
ATOM 2571 O O . ALA A 1 330 ? 16.638 -15.026 -33.555 1.00 97.25 330 ALA A O 1
ATOM 2572 N N . VAL A 1 331 ? 17.299 -12.880 -33.711 1.00 97.44 331 VAL A N 1
ATOM 2573 C CA . VAL A 1 331 ? 17.092 -12.784 -35.166 1.00 97.44 331 VAL A CA 1
ATOM 2574 C C . VAL A 1 331 ? 18.027 -13.732 -35.913 1.00 97.44 331 VAL A C 1
ATOM 2576 O O . VAL A 1 331 ? 17.593 -14.441 -36.817 1.00 97.44 331 VAL A O 1
ATOM 2579 N N . ALA A 1 332 ? 19.299 -13.801 -35.524 1.00 95.75 332 ALA A N 1
ATOM 2580 C CA . ALA A 1 332 ? 20.269 -14.656 -36.195 1.00 95.75 332 ALA A CA 1
ATOM 2581 C C . ALA A 1 332 ? 19.959 -16.155 -36.032 1.00 95.75 332 ALA A C 1
ATOM 2583 O O . ALA A 1 332 ? 20.084 -16.910 -36.994 1.00 95.75 332 ALA A O 1
ATOM 2584 N N . HIS A 1 333 ? 19.486 -16.589 -34.860 1.00 95.62 333 HIS A N 1
ATOM 2585 C CA . HIS A 1 333 ? 19.001 -17.955 -34.635 1.00 95.62 333 HIS A CA 1
ATOM 2586 C C . HIS A 1 333 ? 17.718 -18.259 -35.419 1.00 95.62 333 HIS A C 1
ATOM 2588 O O . HIS A 1 333 ? 17.565 -19.363 -35.950 1.00 95.62 333 HIS A O 1
ATOM 2594 N N . ALA A 1 334 ? 16.815 -17.282 -35.547 1.00 96.62 334 ALA A N 1
ATOM 2595 C CA . ALA A 1 334 ? 15.641 -17.428 -36.397 1.00 96.62 334 ALA A CA 1
ATOM 2596 C C . ALA A 1 334 ? 16.046 -17.630 -37.868 1.00 96.62 334 ALA A C 1
ATOM 2598 O O . ALA A 1 334 ? 15.644 -18.608 -38.497 1.00 96.62 334 ALA A O 1
ATOM 2599 N N . LEU A 1 335 ? 16.935 -16.779 -38.384 1.00 95.25 335 LEU A N 1
ATOM 2600 C CA . LEU A 1 335 ? 17.488 -16.915 -39.732 1.00 95.25 335 LEU A CA 1
ATOM 2601 C C . LEU A 1 335 ? 18.235 -18.240 -39.923 1.00 95.25 335 LEU A C 1
ATOM 2603 O O . LEU A 1 335 ? 18.105 -18.861 -40.971 1.00 95.25 335 LEU A O 1
ATOM 2607 N N . HIS A 1 336 ? 18.966 -18.712 -38.910 1.00 94.00 336 HIS A N 1
ATOM 2608 C CA . HIS A 1 336 ? 19.683 -19.989 -38.971 1.00 94.00 336 HIS A CA 1
ATOM 2609 C C . HIS A 1 336 ? 18.743 -21.157 -39.268 1.00 94.00 336 HIS A C 1
ATOM 2611 O O . HIS A 1 336 ? 19.070 -22.038 -40.063 1.00 94.00 336 HIS A O 1
ATOM 2617 N N . THR A 1 337 ? 17.561 -21.127 -38.650 1.00 94.56 337 THR A N 1
ATOM 2618 C CA . THR A 1 337 ? 16.542 -22.158 -38.838 1.00 94.56 337 THR A CA 1
ATOM 2619 C C . THR A 1 337 ? 15.857 -22.015 -40.196 1.00 94.56 337 THR A C 1
ATOM 2621 O O . THR A 1 337 ? 15.746 -22.995 -40.925 1.00 94.56 337 THR A O 1
ATOM 2624 N N . ILE A 1 338 ? 15.458 -20.793 -40.574 1.00 94.69 338 ILE A N 1
ATOM 2625 C CA . ILE A 1 338 ? 14.790 -20.509 -41.859 1.00 94.69 338 ILE A CA 1
ATOM 2626 C C . ILE A 1 338 ? 15.675 -20.923 -43.040 1.00 94.69 338 ILE A C 1
ATOM 2628 O O . ILE A 1 338 ? 15.210 -21.550 -43.986 1.00 94.69 338 ILE A O 1
ATOM 2632 N N . LEU A 1 339 ? 16.972 -20.623 -42.966 1.00 93.81 339 LEU A N 1
ATOM 2633 C CA . LEU A 1 339 ? 17.943 -20.939 -44.013 1.00 93.81 339 LEU A CA 1
ATOM 2634 C C . LEU A 1 339 ? 18.510 -22.369 -43.913 1.00 93.81 339 LEU A C 1
ATOM 2636 O O . LEU A 1 339 ? 19.420 -22.710 -44.670 1.00 93.81 339 LEU A O 1
ATOM 2640 N N . ASN A 1 340 ? 17.998 -23.204 -43.000 1.00 93.00 340 ASN A N 1
ATOM 2641 C CA . ASN A 1 340 ? 18.396 -24.604 -42.813 1.00 93.00 340 ASN A CA 1
ATOM 2642 C C . ASN A 1 340 ? 19.923 -24.810 -42.673 1.00 93.00 340 ASN A C 1
ATOM 2644 O O . ASN A 1 340 ? 20.537 -25.686 -43.293 1.00 93.00 340 ASN A O 1
ATOM 2648 N N . CYS A 1 341 ? 20.553 -23.955 -41.867 1.00 91.31 341 CYS A N 1
ATOM 2649 C CA . CYS A 1 341 ? 22.006 -23.879 -41.737 1.00 91.31 341 CYS A CA 1
ATOM 2650 C C . CYS A 1 341 ? 22.636 -25.024 -40.919 1.00 91.31 341 CYS A C 1
ATOM 2652 O O . CYS A 1 341 ? 23.856 -25.190 -40.973 1.00 91.31 341 CYS A O 1
ATOM 2654 N N . ASP A 1 342 ? 21.843 -25.831 -40.202 1.00 86.81 342 ASP A N 1
ATOM 2655 C CA . ASP A 1 342 ? 22.336 -26.982 -39.421 1.00 86.81 342 ASP A CA 1
ATOM 2656 C C . ASP A 1 342 ? 23.025 -28.045 -40.298 1.00 86.81 342 ASP A C 1
ATOM 2658 O O . ASP A 1 342 ? 23.837 -28.830 -39.815 1.00 86.81 342 ASP A O 1
ATOM 2662 N N . SER A 1 343 ? 22.759 -28.031 -41.609 1.00 81.25 343 SER A N 1
ATOM 2663 C CA . SER A 1 343 ? 23.439 -28.863 -42.610 1.00 81.25 343 SER A CA 1
ATOM 2664 C C . SER A 1 343 ? 24.899 -28.456 -42.894 1.00 81.25 343 SER A C 1
ATOM 2666 O O . SER A 1 343 ? 25.582 -29.118 -43.674 1.00 81.25 343 SER A O 1
ATOM 2668 N N . GLY A 1 344 ? 25.395 -27.380 -42.270 1.00 80.44 344 GLY A N 1
ATOM 2669 C CA . GLY A 1 344 ? 26.761 -26.865 -42.412 1.00 80.44 344 GLY A CA 1
ATOM 2670 C C . GLY A 1 344 ? 26.914 -25.743 -43.447 1.00 80.44 344 GLY A C 1
ATOM 2671 O O . GLY A 1 344 ? 27.900 -25.010 -43.400 1.00 80.44 344 GLY A O 1
ATOM 2672 N N . ILE A 1 345 ? 25.937 -25.555 -44.342 1.00 83.69 345 ILE A N 1
ATOM 2673 C CA . ILE A 1 345 ? 25.871 -24.435 -45.294 1.00 83.69 345 ILE A CA 1
ATOM 2674 C C . ILE A 1 345 ? 24.440 -23.899 -45.312 1.00 83.69 345 ILE A C 1
ATOM 2676 O O . ILE A 1 345 ? 23.494 -24.653 -45.520 1.00 83.69 345 ILE A O 1
ATOM 2680 N N . CYS A 1 346 ? 24.273 -22.589 -45.137 1.00 90.44 346 CYS A N 1
ATOM 2681 C CA . CYS A 1 346 ? 22.957 -21.970 -45.238 1.00 90.44 346 CYS A CA 1
ATOM 2682 C C . CYS A 1 346 ? 22.449 -21.942 -46.681 1.00 90.44 346 CYS A C 1
ATOM 2684 O O . CYS A 1 346 ? 23.158 -21.527 -47.604 1.00 90.44 346 CYS A O 1
ATOM 2686 N N . GLN A 1 347 ? 21.182 -22.296 -46.864 1.00 90.06 347 GLN A N 1
ATOM 2687 C CA . GLN A 1 347 ? 20.484 -22.114 -48.128 1.00 90.06 347 GLN A CA 1
ATOM 2688 C C . GLN A 1 347 ? 20.284 -20.619 -48.384 1.00 90.06 347 GLN A C 1
ATOM 2690 O O . GLN A 1 347 ? 19.846 -19.888 -47.504 1.00 90.06 347 GLN A O 1
ATOM 2695 N N . LYS A 1 348 ? 20.599 -20.142 -49.590 1.00 81.69 348 LYS A N 1
ATOM 2696 C CA . LYS A 1 348 ? 20.436 -18.727 -49.951 1.00 81.69 348 LYS A CA 1
ATOM 2697 C C . LYS A 1 348 ? 19.115 -18.534 -50.686 1.00 81.69 348 LYS A C 1
ATOM 2699 O O . LYS A 1 348 ? 19.035 -18.793 -51.882 1.00 81.69 348 LYS A O 1
ATOM 2704 N N . HIS A 1 349 ? 18.092 -18.078 -49.971 1.00 84.75 349 HIS A N 1
ATOM 2705 C CA . HIS A 1 349 ? 16.832 -17.623 -50.553 1.00 84.75 349 HIS A CA 1
ATOM 2706 C C . HIS A 1 349 ? 16.416 -16.282 -49.945 1.00 84.75 349 HIS A C 1
ATOM 2708 O O . HIS A 1 349 ? 16.949 -15.848 -48.922 1.00 84.75 349 HIS A O 1
ATOM 2714 N N . LYS A 1 350 ? 15.486 -15.597 -50.613 1.00 86.31 350 LYS A N 1
ATOM 2715 C CA . LYS A 1 350 ? 14.990 -14.295 -50.169 1.00 86.31 350 LYS A CA 1
ATOM 2716 C C . LYS A 1 350 ? 14.057 -14.478 -48.971 1.00 86.31 350 LYS A C 1
ATOM 2718 O O . LYS A 1 350 ? 12.909 -14.867 -49.160 1.00 86.31 350 LYS A O 1
ATOM 2723 N N . VAL A 1 351 ? 14.556 -14.158 -47.780 1.00 90.62 351 VAL A N 1
ATOM 2724 C CA . VAL A 1 351 ? 13.789 -14.215 -46.528 1.00 90.62 351 VAL A CA 1
ATOM 2725 C C . VAL A 1 351 ? 12.801 -13.052 -46.452 1.00 90.62 351 VAL A C 1
ATOM 2727 O O . VAL A 1 351 ? 13.161 -11.896 -46.682 1.00 90.62 351 VAL A O 1
ATOM 2730 N N . GLN A 1 352 ? 11.556 -13.355 -46.104 1.00 91.25 352 GLN A N 1
ATOM 2731 C CA . GLN A 1 352 ? 10.500 -12.387 -45.832 1.00 91.25 352 GLN A CA 1
ATOM 2732 C C . GLN A 1 352 ? 10.392 -12.101 -44.328 1.00 91.25 352 GLN A C 1
ATOM 2734 O O . GLN A 1 352 ? 10.596 -13.004 -43.513 1.00 91.25 352 GLN A O 1
ATOM 2739 N N . PRO A 1 353 ? 9.991 -10.885 -43.907 1.00 93.56 353 PRO A N 1
ATOM 2740 C CA . PRO A 1 353 ? 9.904 -10.582 -42.474 1.00 93.56 353 PRO A CA 1
ATOM 2741 C C . PRO A 1 353 ? 8.910 -11.454 -41.704 1.00 93.56 353 PRO A C 1
ATOM 2743 O O . PRO A 1 353 ? 9.168 -11.800 -40.553 1.00 93.56 353 PRO A O 1
ATOM 2746 N N . TRP A 1 354 ? 7.813 -11.877 -42.343 1.00 94.06 354 TRP A N 1
ATOM 2747 C CA . TRP A 1 354 ? 6.835 -12.760 -41.707 1.00 94.06 354 TRP A CA 1
ATOM 2748 C C . TRP A 1 354 ? 7.432 -14.140 -41.369 1.00 94.06 354 TRP A C 1
ATOM 2750 O O . TRP A 1 354 ? 7.069 -14.717 -40.347 1.00 94.06 354 TRP A O 1
ATOM 2760 N N . GLU A 1 355 ? 8.391 -14.651 -42.152 1.00 95.62 355 GLU A N 1
ATOM 2761 C CA . GLU A 1 355 ? 9.095 -15.909 -41.849 1.00 95.62 355 GLU A CA 1
ATOM 2762 C C . GLU A 1 355 ? 9.913 -15.767 -40.562 1.00 95.62 355 GLU A C 1
ATOM 2764 O O . GLU A 1 355 ? 9.820 -16.601 -39.658 1.00 95.62 355 GLU A O 1
ATOM 2769 N N . VAL A 1 356 ? 10.646 -14.653 -40.439 1.00 96.81 356 VAL A N 1
ATOM 2770 C CA . VAL A 1 356 ? 11.398 -14.306 -39.224 1.00 96.81 356 VAL A CA 1
ATOM 2771 C C . VAL A 1 356 ? 10.455 -14.155 -38.034 1.00 96.81 356 VAL A C 1
ATOM 2773 O O . VAL A 1 356 ? 10.728 -14.697 -36.967 1.00 96.81 356 VAL A O 1
ATOM 2776 N N . PHE A 1 357 ? 9.313 -13.491 -38.216 1.00 96.81 357 PHE A N 1
ATOM 2777 C CA . PHE A 1 357 ? 8.283 -13.355 -37.188 1.00 96.81 357 PHE A CA 1
ATOM 2778 C C . PHE A 1 357 ? 7.778 -14.707 -36.663 1.00 96.81 357 PHE A C 1
ATOM 2780 O O . PHE A 1 357 ? 7.715 -14.902 -35.447 1.00 96.81 357 PHE A O 1
ATOM 2787 N N . HIS A 1 358 ? 7.427 -15.646 -37.547 1.00 96.88 358 HIS A N 1
ATOM 2788 C CA . HIS A 1 358 ? 6.972 -16.972 -37.125 1.00 96.88 358 HIS A CA 1
ATOM 2789 C C . HIS A 1 358 ? 8.068 -17.735 -36.386 1.00 96.88 358 HIS A C 1
ATOM 2791 O O . HIS A 1 358 ? 7.792 -18.343 -35.351 1.00 96.88 358 HIS A O 1
ATOM 2797 N N . GLN A 1 359 ? 9.308 -17.654 -36.869 1.00 97.38 359 GLN A N 1
ATOM 2798 C CA . GLN A 1 359 ? 10.423 -18.358 -36.253 1.00 97.38 359 GLN A CA 1
ATOM 2799 C C . GLN A 1 359 ? 10.830 -17.762 -34.896 1.00 97.38 359 GLN A C 1
ATOM 2801 O O . GLN A 1 359 ? 11.185 -18.508 -33.984 1.00 97.38 359 GLN A O 1
ATOM 2806 N N . LEU A 1 360 ? 10.726 -16.442 -34.712 1.00 97.62 360 LEU A N 1
ATOM 2807 C CA . LEU A 1 360 ? 11.015 -15.786 -33.432 1.00 97.62 360 LEU A CA 1
ATOM 2808 C C . LEU A 1 360 ? 10.099 -16.269 -32.300 1.00 97.62 360 LEU A C 1
ATOM 2810 O O . LEU A 1 360 ? 10.547 -16.349 -31.162 1.00 97.62 360 LEU A O 1
ATOM 2814 N N . LYS A 1 361 ? 8.854 -16.671 -32.587 1.00 96.06 361 LYS A N 1
ATOM 2815 C CA . LYS A 1 361 ? 7.931 -17.217 -31.569 1.00 96.06 361 LYS A CA 1
ATOM 2816 C C . LYS A 1 361 ? 8.398 -18.529 -30.938 1.00 96.06 361 LYS A C 1
ATOM 2818 O O . LYS A 1 361 ? 7.901 -18.893 -29.878 1.00 96.06 361 LYS A O 1
ATOM 2823 N N . GLN A 1 362 ? 9.304 -19.244 -31.599 1.00 95.69 362 GLN A N 1
ATOM 2824 C CA . GLN A 1 362 ? 9.808 -20.550 -31.174 1.00 95.69 362 GLN A CA 1
ATOM 2825 C C . GLN A 1 362 ? 11.329 -20.562 -30.990 1.00 95.69 362 GLN A C 1
ATOM 2827 O O . GLN A 1 362 ? 11.929 -21.626 -30.844 1.00 95.69 362 GLN A O 1
ATOM 2832 N N . VAL A 1 363 ? 11.971 -19.390 -31.018 1.00 94.81 363 VAL A N 1
ATOM 2833 C CA . VAL A 1 363 ? 13.421 -19.305 -30.870 1.00 94.81 363 VAL A CA 1
ATOM 2834 C C . VAL A 1 363 ? 13.816 -19.619 -29.430 1.00 94.81 363 VAL A C 1
ATOM 2836 O O . VAL A 1 363 ? 13.293 -19.045 -28.474 1.00 94.81 363 VAL A O 1
ATOM 2839 N N . GLN A 1 364 ? 14.776 -20.522 -29.283 1.00 95.06 364 GLN A N 1
ATOM 2840 C CA . GLN A 1 364 ? 15.391 -20.839 -28.008 1.00 95.06 364 GLN A CA 1
ATOM 2841 C C . GLN A 1 364 ? 16.881 -21.045 -28.235 1.00 95.06 364 GLN A C 1
ATOM 2843 O O . GLN A 1 364 ? 17.290 -21.851 -29.071 1.00 95.06 364 GLN A O 1
ATOM 2848 N N . PHE A 1 365 ? 17.698 -20.301 -27.501 1.00 92.38 365 PHE A N 1
ATOM 2849 C CA . PHE A 1 365 ? 19.147 -20.396 -27.612 1.00 92.38 365 PHE A CA 1
ATOM 2850 C C . PHE A 1 365 ? 19.822 -20.107 -26.276 1.00 92.38 365 PHE A C 1
ATOM 2852 O O . PHE A 1 365 ? 19.208 -19.594 -25.342 1.00 92.38 365 PHE A O 1
ATOM 2859 N N . SER A 1 366 ? 21.098 -20.465 -26.183 1.00 89.56 366 SER A N 1
ATOM 2860 C CA . SER A 1 366 ? 21.962 -20.098 -25.066 1.00 89.56 366 SER A CA 1
ATOM 2861 C C . SER A 1 366 ? 23.078 -19.222 -25.600 1.00 89.56 366 SER A C 1
ATOM 2863 O O . SER A 1 366 ? 23.735 -19.583 -26.578 1.00 89.56 366 SER A O 1
ATOM 2865 N N . VAL A 1 367 ? 23.290 -18.076 -24.964 1.00 83.38 367 VAL A N 1
ATOM 2866 C CA . VAL A 1 367 ? 24.403 -17.188 -25.280 1.00 83.38 367 VAL A CA 1
ATOM 2867 C C . VAL A 1 367 ? 25.114 -16.809 -23.989 1.00 83.38 367 VAL A C 1
ATOM 2869 O O . VAL A 1 367 ? 24.477 -16.404 -23.020 1.00 83.38 367 VAL A O 1
ATOM 2872 N N . ARG A 1 368 ? 26.439 -17.010 -23.949 1.00 77.75 368 ARG A N 1
ATOM 2873 C CA . ARG A 1 368 ? 27.289 -16.746 -22.769 1.00 77.75 368 ARG A CA 1
ATOM 2874 C C . ARG A 1 368 ? 26.742 -17.369 -21.461 1.00 77.75 368 ARG A C 1
ATOM 2876 O O . ARG A 1 368 ? 26.784 -16.735 -20.417 1.00 77.75 368 ARG A O 1
ATOM 2883 N N . ASN A 1 369 ? 26.265 -18.620 -21.524 1.00 78.12 369 ASN A N 1
ATOM 2884 C CA . ASN A 1 369 ? 25.641 -19.390 -20.425 1.00 78.12 369 ASN A CA 1
ATOM 2885 C C . ASN A 1 369 ? 24.263 -18.900 -19.948 1.00 78.12 369 ASN A C 1
ATOM 2887 O O . ASN A 1 369 ? 23.737 -19.426 -18.969 1.00 78.12 369 ASN A O 1
ATOM 2891 N N . THR A 1 370 ? 23.639 -17.971 -20.669 1.00 81.94 370 THR A N 1
ATOM 2892 C CA . THR A 1 370 ? 22.271 -17.520 -20.404 1.00 81.94 370 THR A CA 1
ATOM 2893 C C . THR A 1 370 ? 21.338 -18.097 -21.462 1.00 81.94 370 THR A C 1
ATOM 2895 O O . THR A 1 370 ? 21.450 -17.773 -22.646 1.00 81.94 370 THR A O 1
ATOM 2898 N N . SER A 1 371 ? 20.399 -18.951 -21.044 1.00 89.19 371 SER A N 1
ATOM 2899 C CA . SER A 1 371 ? 19.315 -19.420 -21.912 1.00 89.19 371 SER A CA 1
ATOM 2900 C C . SER A 1 371 ? 18.278 -18.320 -22.122 1.00 89.19 371 SER A C 1
ATOM 2902 O O . SER A 1 371 ? 17.839 -17.697 -21.156 1.00 89.19 371 SER A O 1
ATOM 2904 N N . PHE A 1 372 ? 17.841 -18.124 -23.360 1.00 92.38 372 PHE A N 1
ATOM 2905 C CA . PHE A 1 372 ? 16.880 -17.096 -23.732 1.00 92.38 372 PHE A CA 1
ATOM 2906 C C . PHE A 1 372 ? 15.809 -17.651 -24.677 1.00 92.38 372 PHE A C 1
ATOM 2908 O O . PHE A 1 372 ? 16.109 -18.423 -25.590 1.00 92.38 372 PHE A O 1
ATOM 2915 N N . TYR A 1 373 ? 14.564 -17.239 -24.443 1.00 95.00 373 TYR A N 1
ATOM 2916 C CA . TYR A 1 373 ? 13.401 -17.491 -25.291 1.00 95.00 373 TYR A CA 1
ATOM 2917 C C . TYR A 1 373 ? 12.331 -16.425 -25.024 1.00 95.00 373 TYR A C 1
ATOM 2919 O O . TYR A 1 373 ? 12.373 -15.743 -23.995 1.00 95.00 373 TYR A O 1
ATOM 2927 N N . PHE A 1 374 ? 11.371 -16.298 -25.940 1.00 96.25 374 PHE A N 1
ATOM 2928 C CA . PHE A 1 374 ? 10.189 -15.458 -25.751 1.00 96.25 374 PHE A CA 1
ATOM 2929 C C . PHE A 1 374 ? 8.994 -16.305 -25.310 1.00 96.25 374 PHE A C 1
ATOM 2931 O O . PHE A 1 374 ? 8.785 -17.410 -25.810 1.00 96.25 374 PHE A O 1
ATOM 2938 N N . ASP A 1 375 ? 8.191 -15.784 -24.390 1.00 94.56 375 ASP A N 1
ATOM 2939 C CA . ASP A 1 375 ? 6.923 -16.392 -24.007 1.00 94.56 375 ASP A CA 1
ATOM 2940 C C . ASP A 1 375 ? 5.825 -16.147 -25.067 1.00 94.56 375 ASP A C 1
ATOM 2942 O O . ASP A 1 375 ? 6.037 -15.531 -26.117 1.00 94.56 375 ASP A O 1
ATOM 2946 N N . LYS A 1 376 ? 4.597 -16.597 -24.780 1.00 95.00 376 LYS A N 1
ATOM 2947 C CA . LYS A 1 376 ? 3.429 -16.393 -25.659 1.00 95.00 376 LYS A CA 1
ATOM 2948 C C . LYS A 1 376 ? 3.121 -14.916 -25.965 1.00 95.00 376 LYS A C 1
ATOM 2950 O O . LYS A 1 376 ? 2.448 -14.627 -26.952 1.00 95.00 376 LYS A O 1
ATOM 2955 N N . ASN A 1 377 ? 3.586 -14.001 -25.117 1.00 96.12 377 ASN A N 1
ATOM 2956 C CA . ASN A 1 377 ? 3.426 -12.561 -25.235 1.00 96.12 377 ASN A CA 1
ATOM 2957 C C . ASN A 1 377 ? 4.691 -11.884 -25.786 1.00 96.12 377 ASN A C 1
ATOM 2959 O O . ASN A 1 377 ? 4.783 -10.658 -25.745 1.00 96.12 377 ASN A O 1
ATOM 2963 N N . GLY A 1 378 ? 5.643 -12.626 -26.358 1.00 95.81 378 GLY A N 1
ATOM 2964 C CA . GLY A 1 378 ? 6.866 -12.040 -26.907 1.00 95.81 378 GLY A CA 1
ATOM 2965 C C . GLY A 1 378 ? 7.781 -11.422 -25.842 1.00 95.81 378 GLY A C 1
ATOM 2966 O O . GLY A 1 378 ? 8.638 -10.607 -26.187 1.00 95.81 378 GLY A O 1
ATOM 2967 N N . ASP A 1 379 ? 7.580 -11.783 -24.572 1.00 95.75 379 ASP A N 1
ATOM 2968 C CA . ASP A 1 379 ? 8.293 -11.260 -23.409 1.00 95.75 379 ASP A CA 1
ATOM 2969 C C . ASP A 1 379 ? 9.307 -12.289 -22.896 1.00 95.75 379 ASP A C 1
ATOM 2971 O O . ASP A 1 379 ? 9.069 -13.496 -23.002 1.00 95.75 379 ASP A O 1
ATOM 2975 N N . PRO A 1 380 ? 10.430 -11.866 -22.296 1.00 92.81 380 PRO A N 1
ATOM 2976 C CA . PRO A 1 380 ? 11.319 -12.798 -21.634 1.00 92.81 380 PRO A CA 1
ATOM 2977 C C . PRO A 1 380 ? 10.708 -13.190 -20.277 1.00 92.81 380 PRO A C 1
ATOM 2979 O O . PRO A 1 380 ? 10.296 -12.314 -19.508 1.00 92.81 380 PRO A O 1
ATOM 2982 N N . PRO A 1 381 ? 10.689 -14.481 -19.911 1.00 87.88 381 PRO A N 1
ATOM 2983 C CA . PRO A 1 381 ? 10.140 -14.955 -18.639 1.00 87.88 381 PRO A CA 1
ATOM 2984 C C . PRO A 1 381 ? 11.137 -14.780 -17.484 1.00 87.88 381 PRO A C 1
ATOM 2986 O O . PRO A 1 381 ? 11.268 -15.632 -16.608 1.00 87.88 381 PRO A O 1
ATOM 2989 N N . THR A 1 382 ? 11.870 -13.671 -17.495 1.00 87.69 382 THR A N 1
ATOM 2990 C CA . THR A 1 382 ? 12.844 -13.303 -16.472 1.00 87.69 382 THR A CA 1
ATOM 2991 C C . THR A 1 382 ? 12.232 -12.297 -15.508 1.00 87.69 382 THR A C 1
ATOM 2993 O O . THR A 1 382 ? 11.384 -11.481 -15.878 1.00 87.69 382 THR A O 1
ATOM 2996 N N . GLY A 1 383 ? 12.652 -12.379 -14.253 1.00 88.00 383 GLY A N 1
ATOM 2997 C CA . GLY A 1 383 ? 12.266 -11.433 -13.222 1.00 88.00 383 GLY A CA 1
ATOM 2998 C C . GLY A 1 383 ? 13.254 -10.279 -13.091 1.00 88.00 383 GLY A C 1
ATOM 2999 O O . GLY A 1 383 ? 13.859 -9.853 -14.075 1.00 88.00 383 GLY A O 1
ATOM 3000 N N . TYR A 1 384 ? 13.418 -9.792 -11.866 1.00 93.81 384 TYR A N 1
ATOM 3001 C CA . TYR A 1 384 ? 14.284 -8.657 -11.556 1.00 93.81 384 TYR A CA 1
ATOM 3002 C C . TYR A 1 384 ? 15.132 -8.931 -10.319 1.00 93.81 384 TYR A C 1
ATOM 3004 O O . TYR A 1 384 ? 14.719 -9.668 -9.425 1.00 93.81 384 TYR A O 1
ATOM 3012 N N . ASP A 1 385 ? 16.284 -8.281 -10.246 1.00 94.31 385 ASP A N 1
ATOM 3013 C CA . ASP A 1 385 ? 17.049 -8.164 -9.014 1.00 94.31 385 ASP A CA 1
ATOM 3014 C C . ASP A 1 385 ? 16.522 -6.986 -8.192 1.00 94.31 385 ASP A C 1
ATOM 3016 O O . ASP A 1 385 ? 16.079 -5.968 -8.731 1.00 94.31 385 ASP A O 1
ATOM 3020 N N . ILE A 1 386 ? 16.579 -7.119 -6.870 1.00 96.50 386 ILE A N 1
ATOM 3021 C CA . ILE A 1 386 ? 16.292 -6.029 -5.942 1.00 96.50 386 ILE A CA 1
ATOM 3022 C C . ILE A 1 386 ? 17.615 -5.494 -5.423 1.00 96.50 386 ILE A C 1
ATOM 3024 O O . ILE A 1 386 ? 18.426 -6.241 -4.872 1.00 96.50 386 ILE A O 1
ATOM 3028 N N . VAL A 1 387 ? 17.833 -4.194 -5.586 1.00 95.81 387 VAL A N 1
ATOM 3029 C CA . VAL A 1 387 ? 19.085 -3.525 -5.238 1.00 95.81 387 VAL A CA 1
ATOM 3030 C C . VAL A 1 387 ? 18.882 -2.477 -4.154 1.00 95.81 387 VAL A C 1
ATOM 3032 O O . VAL A 1 387 ? 17.823 -1.865 -4.054 1.00 95.81 387 VAL A O 1
ATOM 3035 N N . THR A 1 388 ? 19.918 -2.236 -3.357 1.00 95.62 388 THR A N 1
ATOM 3036 C CA . THR A 1 388 ? 20.004 -1.091 -2.441 1.00 95.62 388 THR A CA 1
ATOM 3037 C C . THR A 1 388 ? 21.225 -0.252 -2.774 1.00 95.62 388 THR A C 1
ATOM 3039 O O . THR A 1 388 ? 22.271 -0.795 -3.133 1.00 95.62 388 THR A O 1
ATOM 3042 N N . TRP A 1 389 ? 21.129 1.066 -2.624 1.00 94.38 389 TRP A N 1
ATOM 3043 C CA . TRP A 1 389 ? 22.295 1.942 -2.760 1.00 94.38 389 TRP A CA 1
ATOM 3044 C C . TRP A 1 389 ? 23.248 1.800 -1.574 1.00 94.38 389 TRP A C 1
ATOM 3046 O O . TRP A 1 389 ? 22.824 1.649 -0.426 1.00 94.38 389 TRP A O 1
ATOM 3056 N N . VAL A 1 390 ? 24.544 1.879 -1.864 1.00 92.12 390 VAL A N 1
ATOM 3057 C CA . VAL A 1 390 ? 25.637 1.829 -0.896 1.00 92.12 390 VAL A CA 1
ATOM 3058 C C . VAL A 1 390 ? 26.606 2.963 -1.199 1.00 92.12 390 VAL A C 1
ATOM 3060 O O . VAL A 1 390 ? 27.064 3.133 -2.326 1.00 92.12 390 VAL A O 1
ATOM 3063 N N . TRP A 1 391 ? 26.939 3.725 -0.164 1.00 89.44 391 TRP A N 1
ATOM 3064 C CA . TRP A 1 391 ? 27.905 4.812 -0.241 1.00 89.44 391 TRP A CA 1
ATOM 3065 C C . TRP A 1 391 ? 29.172 4.413 0.510 1.00 89.44 391 TRP A C 1
ATOM 3067 O O . TRP A 1 391 ? 29.106 3.994 1.668 1.00 89.44 391 TRP A O 1
ATOM 3077 N N . THR A 1 392 ? 30.324 4.509 -0.147 1.00 87.50 392 THR A N 1
ATOM 3078 C CA . THR A 1 392 ? 31.644 4.229 0.441 1.00 87.50 392 THR A CA 1
ATOM 3079 C C . THR A 1 392 ? 32.588 5.344 0.023 1.00 87.50 392 THR A C 1
ATOM 3081 O O . THR A 1 392 ? 32.737 5.594 -1.165 1.00 87.50 392 THR A O 1
ATOM 3084 N N . ASP A 1 393 ? 33.147 6.073 0.990 1.00 84.69 393 ASP A N 1
ATOM 3085 C CA . ASP A 1 393 ? 34.056 7.209 0.754 1.00 84.69 393 ASP A CA 1
ATOM 3086 C C . ASP A 1 393 ? 33.519 8.251 -0.250 1.00 84.69 393 ASP A C 1
ATOM 3088 O O . ASP A 1 393 ? 34.243 8.808 -1.072 1.00 84.69 393 ASP A O 1
ATOM 3092 N N . GLY A 1 394 ? 32.205 8.495 -0.213 1.00 80.50 394 GLY A N 1
ATOM 3093 C CA . GLY A 1 394 ? 31.521 9.416 -1.127 1.00 80.50 394 GLY A CA 1
ATOM 3094 C C . GLY A 1 394 ? 31.276 8.868 -2.539 1.00 80.50 394 GLY A C 1
ATOM 3095 O O . GLY A 1 394 ? 30.628 9.543 -3.334 1.00 80.50 394 GLY A O 1
ATOM 3096 N N . GLN A 1 395 ? 31.727 7.650 -2.847 1.00 86.81 395 GLN A N 1
ATOM 3097 C CA . GLN A 1 395 ? 31.435 6.954 -4.098 1.00 86.81 395 GLN A CA 1
ATOM 3098 C C . GLN A 1 395 ? 30.157 6.123 -3.977 1.00 86.81 395 GLN A C 1
ATOM 3100 O O . GLN A 1 395 ? 29.915 5.451 -2.968 1.00 86.81 395 GLN A O 1
ATOM 3105 N N . TRP A 1 396 ? 29.339 6.173 -5.026 1.00 91.31 396 TRP A N 1
ATOM 3106 C CA . TRP A 1 396 ? 28.121 5.381 -5.131 1.00 91.31 396 TRP A CA 1
ATOM 3107 C C . TRP A 1 396 ? 28.415 3.991 -5.693 1.00 91.31 396 TRP A C 1
ATOM 3109 O O . TRP A 1 396 ? 29.122 3.830 -6.686 1.00 91.31 396 TRP A O 1
ATOM 3119 N N . SER A 1 397 ? 27.789 2.996 -5.086 1.00 91.31 397 SER A N 1
ATOM 3120 C CA . SER A 1 397 ? 27.611 1.655 -5.627 1.00 91.31 397 SER A CA 1
ATOM 3121 C C . SER A 1 397 ? 26.216 1.160 -5.242 1.00 91.31 397 SER A C 1
ATOM 3123 O O . SER A 1 397 ? 25.478 1.823 -4.509 1.00 91.31 397 SER A O 1
ATOM 3125 N N . PHE A 1 398 ? 25.827 -0.011 -5.720 1.00 92.31 398 PHE A N 1
ATOM 3126 C CA . PHE A 1 398 ? 24.616 -0.679 -5.262 1.00 92.31 398 PHE A CA 1
ATOM 3127 C C . PHE A 1 398 ? 24.943 -2.142 -4.964 1.00 92.31 398 PHE A C 1
ATOM 3129 O O . PHE A 1 398 ? 25.936 -2.695 -5.442 1.00 92.31 398 PHE A O 1
ATOM 3136 N N . LYS A 1 399 ? 24.099 -2.770 -4.153 1.00 92.81 399 LYS A N 1
ATOM 3137 C CA . LYS A 1 399 ? 24.207 -4.179 -3.789 1.00 92.81 399 LYS A CA 1
ATOM 3138 C C . LYS A 1 399 ? 22.895 -4.881 -4.101 1.00 92.81 399 LYS A C 1
ATOM 3140 O O . LYS A 1 399 ? 21.840 -4.361 -3.746 1.00 92.81 399 LYS A O 1
ATOM 3145 N N . VAL A 1 400 ? 22.966 -6.055 -4.723 1.00 94.75 400 VAL A N 1
ATOM 3146 C CA . VAL A 1 400 ? 21.808 -6.944 -4.877 1.00 94.75 400 VAL A CA 1
ATOM 3147 C C . VAL A 1 400 ? 21.481 -7.550 -3.511 1.00 94.75 400 VAL A C 1
ATOM 3149 O O . VAL A 1 400 ? 22.335 -8.177 -2.888 1.00 94.75 400 VAL A O 1
ATOM 3152 N N . VAL A 1 401 ? 20.260 -7.321 -3.032 1.00 95.00 401 VAL A N 1
ATOM 3153 C CA . VAL A 1 401 ? 19.750 -7.779 -1.725 1.00 95.00 401 VAL A CA 1
ATOM 3154 C C . VAL A 1 401 ? 18.646 -8.826 -1.862 1.00 95.00 401 VAL A C 1
ATOM 3156 O O . VAL A 1 401 ? 18.167 -9.368 -0.868 1.00 95.00 401 VAL A O 1
ATOM 3159 N N . GLY A 1 402 ? 18.225 -9.109 -3.091 1.00 94.50 402 GLY A N 1
ATOM 3160 C CA . GLY A 1 402 ? 17.168 -10.061 -3.369 1.00 94.50 402 GLY A CA 1
ATOM 3161 C C . GLY A 1 402 ? 16.885 -10.213 -4.853 1.00 94.50 402 GLY A C 1
ATOM 3162 O O . GLY A 1 402 ? 17.482 -9.525 -5.679 1.00 94.50 402 GLY A O 1
ATOM 3163 N N . ASN A 1 403 ? 15.943 -11.091 -5.176 1.00 94.25 403 ASN A N 1
ATOM 3164 C CA . ASN A 1 403 ? 15.405 -11.261 -6.517 1.00 94.25 403 ASN A CA 1
ATOM 3165 C C . ASN A 1 403 ? 13.881 -11.440 -6.462 1.00 94.25 403 ASN A C 1
ATOM 3167 O O . ASN A 1 403 ? 13.304 -11.844 -5.451 1.00 94.25 403 ASN A O 1
ATOM 3171 N N . TYR A 1 404 ? 13.233 -11.111 -7.568 1.00 93.88 404 TYR A N 1
ATOM 3172 C CA . TYR A 1 404 ? 11.826 -11.362 -7.818 1.00 93.88 404 TYR A CA 1
ATOM 3173 C C . TYR A 1 404 ? 11.714 -12.274 -9.032 1.00 93.88 404 TYR A C 1
ATOM 3175 O O . TYR A 1 404 ? 12.282 -11.954 -10.075 1.00 93.88 404 TYR A O 1
ATOM 3183 N N . SER A 1 405 ? 10.949 -13.362 -8.923 1.00 90.19 405 SER A N 1
ATOM 3184 C CA . SER A 1 405 ? 10.685 -14.282 -10.036 1.00 90.19 405 SER A CA 1
ATOM 3185 C C . SER A 1 405 ? 9.187 -14.334 -10.379 1.00 90.19 405 SER A C 1
ATOM 3187 O O . SER A 1 405 ? 8.364 -14.506 -9.481 1.00 90.19 405 SER A O 1
ATOM 3189 N N . PRO A 1 406 ? 8.796 -14.232 -11.668 1.00 81.81 406 PRO A N 1
ATOM 3190 C CA . PRO A 1 406 ? 7.388 -14.192 -12.078 1.00 81.81 406 PRO A CA 1
ATOM 3191 C C . PRO A 1 406 ? 6.665 -15.555 -12.052 1.00 81.81 406 PRO A C 1
ATOM 3193 O O . PRO A 1 406 ? 5.470 -15.586 -12.326 1.00 81.81 406 PRO A O 1
ATOM 3196 N N . GLY A 1 407 ? 7.367 -16.662 -11.761 1.00 73.94 407 GLY A N 1
ATOM 3197 C CA . GLY A 1 407 ? 6.827 -18.032 -11.699 1.00 73.94 407 GLY A CA 1
ATOM 3198 C C . GLY A 1 407 ? 5.933 -18.276 -10.469 1.00 73.94 407 GLY A C 1
ATOM 3199 O O . GLY A 1 407 ? 4.879 -17.646 -10.373 1.00 73.94 407 GLY A O 1
ATOM 3200 N N . PRO A 1 408 ? 6.283 -19.165 -9.510 1.00 72.00 408 PRO A N 1
ATOM 3201 C CA . PRO A 1 408 ? 5.678 -19.059 -8.184 1.00 72.00 408 PRO A CA 1
ATOM 3202 C C . PRO A 1 408 ? 6.055 -17.662 -7.690 1.00 72.00 408 PRO A C 1
ATOM 3204 O O . PRO A 1 408 ? 7.236 -17.388 -7.524 1.00 72.00 408 PRO A O 1
ATOM 3207 N N . THR A 1 409 ? 5.099 -16.735 -7.636 1.00 67.75 409 THR A N 1
ATOM 3208 C CA . THR A 1 409 ? 5.376 -15.316 -7.379 1.00 67.75 409 THR A CA 1
ATOM 3209 C C . THR A 1 409 ? 6.049 -15.177 -6.016 1.00 67.75 409 THR A C 1
ATOM 3211 O O . THR A 1 409 ? 5.382 -15.160 -4.986 1.00 67.75 409 THR A O 1
ATOM 3214 N N . GLU A 1 410 ? 7.378 -15.130 -6.016 1.00 82.06 410 GLU A N 1
ATOM 3215 C CA . GLU A 1 410 ? 8.205 -15.225 -4.822 1.00 82.06 410 GLU A CA 1
ATOM 3216 C C . GLU A 1 410 ? 9.235 -14.099 -4.870 1.00 82.06 410 GLU A C 1
ATOM 3218 O O . GLU A 1 410 ? 10.063 -14.008 -5.781 1.00 82.06 410 GLU A O 1
ATOM 3223 N N . LEU A 1 411 ? 9.131 -13.203 -3.889 1.00 91.44 411 LEU A N 1
ATOM 3224 C CA . LEU A 1 411 ? 10.152 -12.211 -3.595 1.00 91.44 411 LEU A CA 1
ATOM 3225 C C . LEU A 1 411 ? 11.101 -12.812 -2.557 1.00 91.44 411 LEU A C 1
ATOM 3227 O O . LEU A 1 411 ? 10.727 -12.984 -1.395 1.00 91.44 411 LEU A O 1
ATOM 3231 N N . GLN A 1 412 ? 12.338 -13.077 -2.961 1.00 92.81 412 GLN A N 1
ATOM 3232 C CA . GLN A 1 412 ? 13.409 -13.464 -2.050 1.00 92.81 412 GLN A CA 1
ATOM 3233 C C . GLN A 1 412 ? 14.195 -12.211 -1.691 1.00 92.81 412 GLN A C 1
ATOM 3235 O O . GLN A 1 412 ? 14.875 -11.646 -2.540 1.00 92.81 412 GLN A O 1
ATOM 3240 N N . LEU A 1 413 ? 14.077 -11.748 -0.445 1.00 91.56 413 LEU A N 1
ATOM 3241 C CA . LEU A 1 413 ? 14.701 -10.505 0.006 1.00 91.56 413 LEU A CA 1
ATOM 3242 C C . LEU A 1 413 ? 15.378 -10.683 1.364 1.00 91.56 413 LEU A C 1
ATOM 3244 O O . LEU A 1 413 ? 14.718 -10.980 2.365 1.00 91.56 413 LEU A O 1
ATOM 3248 N N . ASP A 1 414 ? 16.683 -10.425 1.401 1.00 90.75 414 ASP A N 1
ATOM 3249 C CA . ASP A 1 414 ? 17.464 -10.371 2.629 1.00 90.75 414 ASP A CA 1
ATOM 3250 C C . ASP A 1 414 ? 17.481 -8.941 3.188 1.00 90.75 414 ASP A C 1
ATOM 3252 O O . ASP A 1 414 ? 18.321 -8.102 2.850 1.00 90.75 414 ASP A O 1
ATOM 3256 N N . ALA A 1 415 ? 16.525 -8.665 4.076 1.00 86.75 415 ALA A N 1
ATOM 3257 C CA . ALA A 1 415 ? 16.371 -7.360 4.710 1.00 86.75 415 ALA A CA 1
ATOM 3258 C C . ALA A 1 415 ? 17.572 -6.953 5.586 1.00 86.75 415 ALA A C 1
ATOM 3260 O O . ALA A 1 415 ? 17.763 -5.762 5.826 1.00 86.75 415 ALA A O 1
ATOM 3261 N N . SER A 1 416 ? 18.395 -7.906 6.045 1.00 85.94 416 SER A N 1
ATOM 3262 C CA . SER A 1 416 ? 19.553 -7.618 6.905 1.00 85.94 416 SER A CA 1
ATOM 3263 C C . SER A 1 416 ? 20.660 -6.850 6.175 1.00 85.94 416 SER A C 1
ATOM 3265 O O . SER A 1 416 ? 21.456 -6.147 6.797 1.00 85.94 416 SER A O 1
ATOM 3267 N N . GLN A 1 417 ? 20.688 -6.946 4.843 1.00 87.19 417 GLN A N 1
ATOM 3268 C CA . GLN A 1 417 ? 21.683 -6.290 3.999 1.00 87.19 417 GLN A CA 1
ATOM 3269 C C . GLN A 1 417 ? 21.309 -4.851 3.627 1.00 87.19 417 GLN A C 1
ATOM 3271 O O . GLN A 1 417 ? 22.133 -4.137 3.049 1.00 87.19 417 GLN A O 1
ATOM 3276 N N . ILE A 1 418 ? 20.087 -4.418 3.950 1.00 90.06 418 ILE A N 1
ATOM 3277 C CA . ILE A 1 418 ? 19.592 -3.075 3.656 1.00 90.06 418 ILE A CA 1
ATOM 3278 C C . ILE A 1 418 ? 19.980 -2.143 4.805 1.00 90.06 418 ILE A C 1
ATOM 3280 O O . ILE A 1 418 ? 19.625 -2.364 5.963 1.00 90.06 418 ILE A O 1
ATOM 3284 N N . LYS A 1 419 ? 20.708 -1.072 4.477 1.00 86.75 419 LYS A N 1
ATOM 3285 C CA . LYS A 1 419 ? 21.064 -0.022 5.436 1.00 86.75 419 LYS A CA 1
ATOM 3286 C C . LYS A 1 419 ? 20.006 1.075 5.412 1.00 86.75 419 LYS A C 1
ATOM 3288 O O . LYS A 1 419 ? 19.932 1.836 4.451 1.00 86.75 419 LYS A O 1
ATOM 3293 N N . TRP A 1 420 ? 19.228 1.169 6.483 1.00 87.19 420 TRP A N 1
ATOM 3294 C CA . TRP A 1 420 ? 18.215 2.209 6.656 1.00 87.19 420 TRP A CA 1
ATOM 3295 C C . TRP A 1 420 ? 18.838 3.509 7.179 1.00 87.19 420 TRP A C 1
ATOM 3297 O O . TRP A 1 420 ? 19.730 3.496 8.029 1.00 87.19 420 TRP A O 1
ATOM 3307 N N . THR A 1 421 ? 18.393 4.651 6.661 1.00 70.88 421 THR A N 1
ATOM 3308 C CA . THR A 1 421 ? 18.951 5.967 7.011 1.00 70.88 421 THR A CA 1
ATOM 3309 C C . THR A 1 421 ? 18.464 6.443 8.385 1.00 70.88 421 THR A C 1
ATOM 3311 O O . THR A 1 421 ? 17.263 6.452 8.635 1.00 70.88 421 THR A O 1
ATOM 3314 N N . GLY A 1 422 ? 19.385 6.913 9.243 1.00 57.50 422 GLY A N 1
ATOM 3315 C CA . GLY A 1 422 ? 19.058 7.633 10.487 1.00 57.50 422 GLY A CA 1
ATOM 3316 C C . GLY A 1 422 ? 19.444 6.964 11.815 1.00 57.50 422 GLY A C 1
ATOM 3317 O O . GLY A 1 422 ? 18.947 7.408 12.847 1.00 57.50 422 GLY A O 1
ATOM 3318 N N . GLN A 1 423 ? 20.295 5.927 11.844 1.00 53.19 423 GLN A N 1
ATOM 3319 C CA . GLN A 1 423 ? 20.597 5.201 13.093 1.00 53.19 423 GLN A CA 1
ATOM 3320 C C . GLN A 1 423 ? 22.095 4.966 13.360 1.00 53.19 423 GLN A C 1
ATOM 3322 O O . GLN A 1 423 ? 22.871 4.660 12.459 1.00 53.19 423 GLN A O 1
ATOM 3327 N N . VAL A 1 424 ? 22.468 5.115 14.641 1.00 43.62 424 VAL A N 1
ATOM 3328 C CA . VAL A 1 424 ? 23.826 4.987 15.221 1.00 43.62 424 VAL A CA 1
ATOM 3329 C C . VAL A 1 424 ? 24.021 3.617 15.912 1.00 43.62 424 VAL A C 1
ATOM 3331 O O . VAL A 1 424 ? 25.102 3.304 16.402 1.00 43.62 424 VAL A O 1
ATOM 3334 N N . SER A 1 425 ? 22.988 2.768 15.949 1.00 42.94 425 SER A N 1
ATOM 3335 C CA . SER A 1 425 ? 22.978 1.495 16.688 1.00 42.94 425 SER A CA 1
ATOM 3336 C C . SER A 1 425 ? 22.935 0.269 15.758 1.00 42.94 425 SER A C 1
ATOM 3338 O O . SER A 1 425 ? 22.371 0.354 14.671 1.00 42.94 425 SER A O 1
ATOM 3340 N N . PRO A 1 426 ? 23.490 -0.889 16.171 1.00 48.19 426 PRO A N 1
ATOM 3341 C CA . PRO A 1 426 ? 23.668 -2.079 15.324 1.00 48.19 426 PRO A CA 1
ATOM 3342 C C . PRO A 1 426 ? 22.384 -2.883 15.025 1.00 48.19 426 PRO A C 1
ATOM 3344 O O . PRO A 1 426 ? 22.473 -3.982 14.485 1.00 48.19 426 PRO A O 1
ATOM 3347 N N . VAL A 1 427 ? 21.196 -2.370 15.365 1.00 50.72 427 VAL A N 1
ATOM 3348 C CA . VAL A 1 427 ? 19.905 -3.025 15.097 1.00 50.72 427 VAL A CA 1
ATOM 3349 C C . VAL A 1 427 ? 19.218 -2.286 13.951 1.00 50.72 427 VAL A C 1
ATOM 3351 O O . VAL A 1 427 ? 18.804 -1.143 14.116 1.00 50.72 427 VAL A O 1
ATOM 3354 N N . THR A 1 428 ? 19.107 -2.923 12.785 1.00 60.91 428 THR A N 1
ATOM 3355 C CA . THR A 1 428 ? 18.447 -2.380 11.589 1.00 60.91 428 THR A CA 1
ATOM 3356 C C . THR A 1 428 ? 16.925 -2.378 11.761 1.00 60.91 428 THR A C 1
ATOM 3358 O O . THR A 1 428 ? 16.252 -3.353 11.432 1.00 60.91 428 THR A O 1
ATOM 3361 N N . ILE A 1 429 ? 16.360 -1.282 12.280 1.00 76.44 429 ILE A N 1
ATOM 3362 C CA . ILE A 1 429 ? 14.901 -1.099 12.361 1.00 76.44 429 ILE A CA 1
ATOM 3363 C C . ILE A 1 429 ? 14.391 -0.562 11.016 1.00 76.44 429 ILE A C 1
ATOM 3365 O O . ILE A 1 429 ? 14.864 0.465 10.529 1.00 76.44 429 ILE A O 1
ATOM 3369 N N . VAL A 1 430 ? 13.422 -1.257 10.416 1.00 88.00 430 VAL A N 1
ATOM 3370 C CA . VAL A 1 430 ? 12.772 -0.845 9.162 1.00 88.00 430 VAL A CA 1
ATOM 3371 C C . VAL A 1 430 ? 11.912 0.404 9.419 1.00 88.00 430 VAL A C 1
ATOM 3373 O O . VAL A 1 430 ? 11.091 0.373 10.335 1.00 88.00 430 VAL A O 1
ATOM 3376 N N . PRO A 1 431 ? 12.052 1.496 8.638 1.00 89.81 431 PRO A N 1
ATOM 3377 C CA . PRO A 1 431 ? 11.211 2.682 8.788 1.00 89.81 431 PRO A CA 1
ATOM 3378 C C . PRO A 1 431 ? 9.737 2.343 8.568 1.00 89.81 431 PRO A C 1
ATOM 3380 O O . PRO A 1 431 ? 9.396 1.755 7.549 1.00 89.81 431 PRO A O 1
ATOM 3383 N N . GLU A 1 432 ? 8.849 2.728 9.478 1.00 91.75 432 GLU A N 1
ATOM 3384 C CA . GLU A 1 432 ? 7.412 2.517 9.284 1.00 91.75 432 GLU A CA 1
ATOM 3385 C C . GLU A 1 432 ? 6.848 3.513 8.262 1.00 91.75 432 GLU A C 1
ATOM 3387 O O . GLU A 1 432 ? 7.217 4.688 8.248 1.00 91.75 432 GLU A O 1
ATOM 3392 N N . SER A 1 433 ? 5.917 3.063 7.420 1.00 94.56 433 SER A N 1
ATOM 3393 C CA . SER A 1 433 ? 5.159 3.933 6.513 1.00 94.56 433 SER A CA 1
ATOM 3394 C C . SER A 1 433 ? 3.679 3.576 6.620 1.00 94.56 433 SER A C 1
ATOM 3396 O O . SER A 1 433 ? 3.120 2.890 5.765 1.00 94.56 433 SER A O 1
ATOM 3398 N N . LEU A 1 434 ? 3.079 4.003 7.734 1.00 93.69 434 LEU A N 1
ATOM 3399 C CA . LEU A 1 434 ? 1.686 3.774 8.123 1.00 93.69 434 LEU A CA 1
ATOM 3400 C C . LEU A 1 434 ? 0.976 5.127 8.273 1.00 93.69 434 LEU A C 1
ATOM 3402 O O . LEU A 1 434 ? 1.596 6.102 8.695 1.00 93.69 434 LEU A O 1
ATOM 3406 N N . CYS A 1 435 ? -0.315 5.191 7.937 1.00 92.88 435 CYS A N 1
ATOM 3407 C CA . CYS A 1 435 ? -1.116 6.395 8.185 1.00 92.88 435 CYS A CA 1
ATOM 3408 C C . CYS A 1 435 ? -1.547 6.452 9.653 1.00 92.88 435 CYS A C 1
ATOM 3410 O O . CYS A 1 435 ? -1.219 7.401 10.364 1.00 92.88 435 CYS A O 1
ATOM 3412 N N . SER A 1 436 ? -2.218 5.389 10.101 1.00 91.50 436 SER A N 1
ATOM 3413 C CA . SER A 1 436 ? -2.598 5.171 11.492 1.00 91.50 436 SER A CA 1
ATOM 3414 C C . SER A 1 436 ? -1.994 3.858 11.993 1.00 91.50 436 SER A C 1
ATOM 3416 O O . SER A 1 436 ? -2.055 2.856 11.271 1.00 91.50 436 SER A O 1
ATOM 3418 N N . PRO A 1 437 ? -1.410 3.831 13.203 1.00 89.69 437 PRO A N 1
ATOM 3419 C CA . PRO A 1 437 ? -0.975 2.586 13.823 1.00 89.69 437 PRO A CA 1
ATOM 3420 C C . PRO A 1 437 ? -2.183 1.712 14.179 1.00 89.69 437 PRO A C 1
ATOM 3422 O O . PRO A 1 437 ? -3.320 2.182 14.239 1.00 89.69 437 PRO A O 1
ATOM 3425 N N . GLU A 1 438 ? -1.941 0.428 14.435 1.00 89.56 438 GLU A N 1
ATOM 3426 C CA . GLU A 1 438 ? -3.001 -0.478 14.872 1.00 89.56 438 GLU A CA 1
ATOM 3427 C C . GLU A 1 438 ? -3.588 -0.022 16.217 1.00 89.56 438 GLU A C 1
ATOM 3429 O O . GLU A 1 438 ? -2.851 0.381 17.120 1.00 89.56 438 GLU A O 1
ATOM 3434 N N . CYS A 1 439 ? -4.917 -0.071 16.355 1.00 91.00 439 CYS A N 1
ATOM 3435 C CA . CYS A 1 439 ? -5.557 0.390 17.583 1.00 91.00 439 CYS A CA 1
ATOM 3436 C C . CYS A 1 439 ? -5.226 -0.520 18.770 1.00 91.00 439 CYS A C 1
ATOM 3438 O O . CYS A 1 439 ? -5.182 -1.743 18.600 1.00 91.00 439 CYS A O 1
ATOM 3440 N N . PRO A 1 440 ? -5.039 0.052 19.974 1.00 91.81 440 PRO A N 1
ATOM 3441 C CA . PRO A 1 440 ? -4.883 -0.739 21.184 1.00 91.81 440 PRO A CA 1
ATOM 3442 C C . PRO A 1 440 ? -6.160 -1.538 21.477 1.00 91.81 440 PRO A C 1
ATOM 3444 O O . PRO A 1 440 ? -7.240 -1.253 20.951 1.00 91.81 440 PRO A O 1
ATOM 3447 N N . TYR A 1 441 ? -6.050 -2.541 22.344 1.00 91.69 441 TYR A N 1
ATOM 3448 C CA . TYR A 1 441 ? -7.218 -3.278 22.819 1.00 91.69 441 TYR A CA 1
ATOM 3449 C C . TYR A 1 441 ? -8.221 -2.345 23.524 1.00 91.69 441 TYR A C 1
ATOM 3451 O O . TYR A 1 441 ? -7.888 -1.240 23.960 1.00 91.69 441 TYR A O 1
ATOM 3459 N N . GLY A 1 442 ? -9.497 -2.738 23.533 1.00 91.94 442 GLY A N 1
ATOM 3460 C CA . GLY A 1 442 ? -10.586 -1.886 24.019 1.00 91.94 442 GLY A CA 1
ATOM 3461 C C . GLY A 1 442 ? -10.942 -0.697 23.111 1.00 91.94 442 GLY A C 1
ATOM 3462 O O . GLY A 1 442 ? -11.867 0.047 23.437 1.00 91.94 442 GLY A O 1
ATOM 3463 N N . HIS A 1 443 ? -10.266 -0.518 21.967 1.00 93.81 443 HIS A N 1
ATOM 3464 C CA . HIS A 1 443 ? -10.538 0.551 21.002 1.00 93.81 443 HIS A CA 1
ATOM 3465 C C . HIS A 1 443 ? -10.912 -0.004 19.628 1.00 93.81 443 HIS A C 1
ATOM 3467 O O . HIS A 1 443 ? -10.262 -0.901 19.097 1.00 93.81 443 HIS A O 1
ATOM 3473 N N . ARG A 1 444 ? -11.935 0.583 19.008 1.00 93.06 444 ARG A N 1
ATOM 3474 C CA . ARG A 1 444 ? -12.345 0.278 17.633 1.00 93.06 444 ARG A CA 1
ATOM 3475 C C . ARG A 1 444 ? -11.762 1.285 16.641 1.00 93.06 444 ARG A C 1
ATOM 3477 O O . ARG A 1 444 ? -11.564 2.453 16.977 1.00 93.06 444 ARG A O 1
ATOM 3484 N N . LYS A 1 445 ? -11.572 0.852 15.395 1.00 92.75 445 LYS A N 1
ATOM 3485 C CA . LYS A 1 445 ? -11.184 1.720 14.275 1.00 92.75 445 LYS A CA 1
ATOM 3486 C C . LYS A 1 445 ? -12.361 2.590 13.837 1.00 92.75 445 LYS A C 1
ATOM 3488 O O . LYS A 1 445 ? -13.419 2.076 13.467 1.00 92.75 445 LYS A O 1
ATOM 3493 N N . LEU A 1 446 ? -12.163 3.901 13.841 1.00 91.69 446 LEU A N 1
ATOM 3494 C CA . LEU A 1 446 ? -13.071 4.897 13.288 1.00 91.69 446 LEU A CA 1
ATOM 3495 C C . LEU A 1 446 ? -12.458 5.448 12.002 1.00 91.69 446 LEU A C 1
ATOM 3497 O O . LEU A 1 446 ? -11.499 6.207 12.043 1.00 91.69 446 LEU A O 1
ATOM 3501 N N . MET A 1 447 ? -13.002 5.053 10.855 1.00 87.62 447 MET A N 1
ATOM 3502 C CA . MET A 1 447 ? -12.455 5.446 9.554 1.00 87.62 447 MET A CA 1
ATOM 3503 C C . MET A 1 447 ? -12.502 6.966 9.384 1.00 87.62 447 MET A C 1
ATOM 3505 O O . MET A 1 447 ? -13.581 7.561 9.445 1.00 87.62 447 MET A O 1
ATOM 3509 N N . THR A 1 448 ? -11.342 7.584 9.155 1.00 75.50 448 THR A N 1
ATOM 3510 C CA . THR A 1 448 ? -11.219 9.028 8.958 1.00 75.50 448 THR A CA 1
ATOM 3511 C C . THR A 1 448 ? -10.860 9.331 7.506 1.00 75.50 448 THR A C 1
ATOM 3513 O O . THR A 1 448 ? -9.786 9.008 7.004 1.00 75.50 448 THR A O 1
ATOM 3516 N N . GLY A 1 449 ? -11.789 9.969 6.793 1.00 78.50 449 GLY A N 1
ATOM 3517 C CA . GLY A 1 449 ? -11.593 10.363 5.397 1.00 78.50 449 GLY A CA 1
ATOM 3518 C C . GLY A 1 449 ? -11.815 9.234 4.385 1.00 78.50 449 GLY A C 1
ATOM 3519 O O . GLY A 1 449 ? -12.648 8.354 4.582 1.00 78.50 449 GLY A O 1
ATOM 3520 N N . GLN A 1 450 ? -11.118 9.320 3.247 1.00 82.81 450 GLN A N 1
ATOM 3521 C CA . GLN A 1 450 ? -11.340 8.447 2.083 1.00 82.81 450 GLN A CA 1
ATOM 3522 C C . GLN A 1 450 ? -10.462 7.185 2.072 1.00 82.81 450 GLN A C 1
ATOM 3524 O O . GLN A 1 450 ? -10.796 6.215 1.395 1.00 82.81 450 GLN A O 1
ATOM 3529 N N . HIS A 1 451 ? -9.334 7.183 2.786 1.00 85.75 451 HIS A N 1
ATOM 3530 C CA . HIS A 1 451 ? -8.367 6.086 2.735 1.00 85.75 451 HIS A CA 1
ATOM 3531 C C . HIS A 1 451 ? -8.614 5.066 3.843 1.00 85.75 451 HIS A C 1
ATOM 3533 O O . HIS A 1 451 ? -8.623 5.414 5.019 1.00 85.75 451 HIS A O 1
ATOM 3539 N N . LYS A 1 452 ? -8.701 3.780 3.480 1.00 86.50 452 LYS A N 1
ATOM 3540 C CA . LYS A 1 452 ? -8.918 2.687 4.443 1.00 86.50 452 LYS A CA 1
ATOM 3541 C C . LYS A 1 452 ? -7.800 2.515 5.483 1.00 86.50 452 LYS A C 1
ATOM 3543 O O . LYS A 1 452 ? -8.029 1.970 6.555 1.00 86.50 452 LYS A O 1
ATOM 3548 N N . CYS A 1 453 ? -6.597 2.984 5.167 1.00 90.25 453 CYS A N 1
ATOM 3549 C CA . CYS A 1 453 ? -5.431 2.883 6.042 1.00 90.25 453 CYS A CA 1
ATOM 3550 C C . CYS A 1 453 ? -5.388 3.982 7.114 1.00 90.25 453 CYS A C 1
ATOM 3552 O O . CYS A 1 453 ? -4.581 3.888 8.034 1.00 90.25 453 CYS A O 1
ATOM 3554 N N . CYS A 1 454 ? -6.220 5.020 6.984 1.00 91.75 454 CYS A N 1
ATOM 3555 C CA . CYS A 1 454 ? -6.295 6.136 7.918 1.00 91.75 454 CYS A CA 1
ATOM 3556 C C . CYS A 1 454 ? -7.566 6.011 8.759 1.00 91.75 454 CYS A C 1
ATOM 3558 O O . CYS A 1 454 ? -8.689 5.993 8.248 1.00 91.75 454 CYS A O 1
ATOM 3560 N N . PHE A 1 455 ? -7.378 5.887 10.062 1.00 92.38 455 PHE A N 1
ATOM 3561 C CA . PHE A 1 455 ? -8.455 5.763 11.032 1.00 92.38 455 PHE A CA 1
ATOM 3562 C C . PHE A 1 455 ? -8.015 6.323 12.381 1.00 92.38 455 PHE A C 1
ATOM 3564 O O . PHE A 1 455 ? -6.835 6.295 12.728 1.00 92.38 455 PHE A O 1
ATOM 3571 N N . ASP A 1 456 ? -8.979 6.782 13.163 1.00 93.19 456 ASP A N 1
ATOM 3572 C CA . ASP A 1 456 ? -8.767 7.130 14.560 1.00 93.19 456 ASP A CA 1
ATOM 3573 C C . ASP A 1 456 ? -9.148 5.942 15.441 1.00 93.19 456 ASP A C 1
ATOM 3575 O O . ASP A 1 456 ? -10.046 5.159 15.120 1.00 93.19 456 ASP A O 1
ATOM 3579 N N . CYS A 1 457 ? -8.474 5.801 16.575 1.00 93.19 457 CYS A N 1
ATOM 3580 C CA . CYS A 1 457 ? -8.830 4.793 17.562 1.00 93.19 457 CYS A CA 1
ATOM 3581 C C . CYS A 1 457 ? -9.827 5.392 18.544 1.00 93.19 457 CYS A C 1
ATOM 3583 O O . CYS A 1 457 ? -9.511 6.327 19.275 1.00 93.19 457 CYS A O 1
ATOM 3585 N N . MET A 1 458 ? -11.044 4.854 18.550 1.00 92.81 458 MET A N 1
ATOM 3586 C CA . MET A 1 458 ? -12.108 5.291 19.442 1.00 92.81 458 MET A CA 1
ATOM 3587 C C . MET A 1 458 ? -12.336 4.239 20.523 1.00 92.81 458 MET A C 1
ATOM 3589 O O . MET A 1 458 ? -12.565 3.069 20.213 1.00 92.81 458 MET A O 1
ATOM 3593 N N . ALA A 1 459 ? -12.314 4.674 21.780 1.00 93.88 459 ALA A N 1
ATOM 3594 C CA . ALA A 1 459 ? -12.658 3.859 22.935 1.00 93.88 459 ALA A CA 1
ATOM 3595 C C . ALA A 1 459 ? -14.010 3.155 22.752 1.00 93.88 459 ALA A C 1
ATOM 3597 O O . ALA A 1 459 ? -15.002 3.768 22.339 1.00 93.88 459 ALA A O 1
ATOM 3598 N N . CYS A 1 460 ? -14.065 1.867 23.082 1.00 93.88 460 CYS A N 1
ATOM 3599 C CA . CYS A 1 460 ? -15.335 1.168 23.188 1.00 93.88 460 CYS A CA 1
ATOM 3600 C C . CYS A 1 460 ? -16.151 1.729 24.365 1.00 93.88 460 CYS A C 1
ATOM 3602 O O . CYS A 1 460 ? -15.591 1.934 25.445 1.00 93.88 460 CYS A O 1
ATOM 3604 N N . PRO A 1 461 ? -17.458 1.999 24.182 1.00 92.81 461 PRO A N 1
ATOM 3605 C CA . PRO A 1 461 ? -18.306 2.508 25.254 1.00 92.81 461 PRO A CA 1
ATOM 3606 C C . PRO A 1 461 ? -18.530 1.456 26.350 1.00 92.81 461 PRO A C 1
ATOM 3608 O O . PRO A 1 461 ? -18.327 0.258 26.139 1.00 92.81 461 PRO A O 1
ATOM 3611 N N . ALA A 1 462 ? -19.006 1.901 27.515 1.00 90.81 462 ALA A N 1
ATOM 3612 C CA . ALA A 1 462 ? -19.373 1.008 28.613 1.00 90.81 462 ALA A CA 1
ATOM 3613 C C . ALA A 1 462 ? -20.386 -0.070 28.173 1.00 90.81 462 ALA A C 1
ATOM 3615 O O . ALA A 1 462 ? -21.168 0.131 27.242 1.00 90.81 462 ALA A O 1
ATOM 3616 N N . ALA A 1 463 ? -20.359 -1.216 28.858 1.00 88.50 463 ALA A N 1
ATOM 3617 C CA . ALA A 1 463 ? -21.093 -2.443 28.520 1.00 88.50 463 ALA A CA 1
ATOM 3618 C C . ALA A 1 463 ? -20.697 -3.100 27.180 1.00 88.50 463 ALA A C 1
ATOM 3620 O O . ALA A 1 463 ? -21.347 -4.055 26.738 1.00 88.50 463 ALA A O 1
ATOM 3621 N N . THR A 1 464 ? -19.615 -2.633 26.554 1.00 92.75 464 THR A N 1
ATOM 3622 C CA . THR A 1 464 ? -18.992 -3.276 25.395 1.00 92.75 464 THR A CA 1
ATOM 3623 C C . THR A 1 464 ? -17.513 -3.556 25.644 1.00 92.75 464 THR A C 1
ATOM 3625 O O . THR A 1 464 ? -16.890 -2.955 26.519 1.00 92.75 464 THR A O 1
ATOM 3628 N N . PHE A 1 465 ? -16.944 -4.496 24.898 1.00 92.75 465 PHE A N 1
ATOM 3629 C CA . PHE A 1 465 ? -15.544 -4.878 25.002 1.00 92.75 465 PHE A CA 1
ATOM 3630 C C . PHE A 1 465 ? -14.945 -5.151 23.624 1.00 92.75 465 PHE A C 1
ATOM 3632 O O . PHE A 1 465 ? -15.663 -5.410 22.649 1.00 92.75 465 PHE A O 1
ATOM 3639 N N . LEU A 1 466 ? -13.616 -5.115 23.546 1.00 92.94 466 LEU A N 1
ATOM 3640 C CA . LEU A 1 466 ? -12.901 -5.545 22.354 1.00 92.94 466 LEU A CA 1
ATOM 3641 C C . LEU A 1 466 ? -11.542 -6.158 22.708 1.00 92.94 466 LEU A C 1
ATOM 3643 O O . LEU A 1 466 ? -10.623 -5.465 23.137 1.00 92.94 466 LEU A O 1
ATOM 3647 N N . ASN A 1 467 ? -11.418 -7.466 22.483 1.00 91.31 467 ASN A N 1
ATOM 3648 C CA . ASN A 1 467 ? -10.224 -8.267 22.781 1.00 91.31 467 ASN A CA 1
ATOM 3649 C C . ASN A 1 467 ? -9.338 -8.545 21.553 1.00 91.31 467 ASN A C 1
ATOM 3651 O O . ASN A 1 467 ? -8.397 -9.332 21.634 1.00 91.31 467 ASN A O 1
ATOM 3655 N N . LYS A 1 468 ? -9.668 -7.967 20.395 1.00 85.50 468 LYS A N 1
ATOM 3656 C CA . LYS A 1 468 ? -8.927 -8.117 19.139 1.00 85.50 468 LYS A CA 1
ATOM 3657 C C . LYS A 1 468 ? -8.769 -6.766 18.464 1.00 85.50 468 LYS A C 1
ATOM 3659 O O . LYS A 1 468 ? -9.692 -5.956 18.471 1.00 85.50 468 LYS A O 1
ATOM 3664 N N . THR A 1 469 ? -7.628 -6.565 17.825 1.00 82.38 469 THR A N 1
ATOM 3665 C CA . THR A 1 469 ? -7.373 -5.400 16.980 1.00 82.38 469 THR A CA 1
ATOM 3666 C C . THR A 1 469 ? -8.062 -5.556 15.614 1.00 82.38 469 THR A C 1
ATOM 3668 O O . THR A 1 469 ? -8.569 -6.629 15.276 1.00 82.38 469 THR A O 1
ATOM 3671 N N . GLY A 1 470 ? -8.144 -4.481 14.829 1.00 78.19 470 GLY A N 1
ATOM 3672 C CA . GLY A 1 470 ? -8.670 -4.519 13.459 1.00 78.19 470 GLY A CA 1
ATOM 3673 C C . GLY A 1 470 ? -10.174 -4.287 13.277 1.00 78.19 470 GLY A C 1
ATOM 3674 O O . GLY A 1 470 ? -10.610 -4.106 12.143 1.00 78.19 470 GLY A O 1
ATOM 3675 N N . TYR A 1 471 ? -10.974 -4.254 14.344 1.00 84.75 471 TYR A N 1
ATOM 3676 C CA . TYR A 1 471 ? -12.437 -4.151 14.242 1.00 84.75 471 TYR A CA 1
ATOM 3677 C C . TYR A 1 471 ? -12.936 -2.702 14.244 1.00 84.75 471 TYR A C 1
ATOM 3679 O O . TYR A 1 471 ? -12.392 -1.831 14.919 1.00 84.75 471 TYR A O 1
ATOM 3687 N N . THR A 1 472 ? -14.032 -2.456 13.523 1.00 89.06 472 THR A N 1
ATOM 3688 C CA . THR A 1 472 ? -14.721 -1.153 13.441 1.00 89.06 472 THR A CA 1
ATOM 3689 C C . THR A 1 472 ? -15.907 -1.025 14.407 1.00 89.06 472 THR A C 1
ATOM 3691 O O . THR A 1 472 ? -16.499 0.052 14.544 1.00 89.06 472 THR A O 1
ATOM 3694 N N . PHE A 1 473 ? -16.260 -2.107 15.106 1.00 90.56 473 PHE A N 1
ATOM 3695 C CA . PHE A 1 473 ? -17.355 -2.168 16.073 1.00 90.56 473 PHE A CA 1
ATOM 3696 C C . PHE A 1 473 ? -16.931 -2.908 17.347 1.00 90.56 473 PHE A C 1
ATOM 3698 O O . PHE A 1 473 ? -16.083 -3.797 17.303 1.00 90.56 473 PHE A O 1
ATOM 3705 N N . CYS A 1 474 ? -17.539 -2.536 18.473 1.00 93.19 474 CYS A N 1
ATOM 3706 C CA . CYS A 1 474 ? -17.317 -3.170 19.773 1.00 93.19 474 CYS A CA 1
ATOM 3707 C C . CYS A 1 474 ? -18.321 -4.302 20.001 1.00 93.19 474 CYS A C 1
ATOM 3709 O O . CYS A 1 474 ? -19.442 -4.260 19.487 1.00 93.19 474 CYS A O 1
ATOM 3711 N N . GLN A 1 475 ? -17.935 -5.303 20.787 1.00 92.88 475 GLN A N 1
ATOM 3712 C CA . GLN A 1 475 ? -18.797 -6.433 21.124 1.00 92.88 475 GLN A CA 1
ATOM 3713 C C . GLN A 1 475 ? -19.560 -6.137 22.415 1.00 92.88 475 GLN A C 1
ATOM 3715 O O . GLN A 1 475 ? -18.981 -5.638 23.373 1.00 92.88 475 GLN A O 1
ATOM 3720 N N . ALA A 1 476 ? -20.858 -6.431 22.461 1.00 92.00 476 ALA A N 1
ATOM 3721 C CA . ALA A 1 476 ? -21.653 -6.228 23.670 1.00 92.00 476 ALA A CA 1
ATOM 3722 C C . ALA A 1 476 ? -21.366 -7.315 24.719 1.00 92.00 476 ALA A C 1
ATOM 3724 O O . ALA A 1 476 ? -21.197 -8.488 24.378 1.00 92.00 476 ALA A O 1
ATOM 3725 N N . CYS A 1 477 ? -21.358 -6.938 25.999 1.00 90.69 477 CYS A N 1
ATOM 3726 C CA . CYS A 1 477 ? -21.299 -7.903 27.094 1.00 90.69 477 CYS A CA 1
ATOM 3727 C C . CYS A 1 477 ? -22.609 -8.702 27.214 1.00 90.69 477 CYS A C 1
ATOM 3729 O O . CYS A 1 477 ? -23.699 -8.209 26.917 1.00 90.69 477 CYS A O 1
ATOM 3731 N N . ALA A 1 478 ? -22.509 -9.949 27.686 1.00 90.62 478 ALA A N 1
ATOM 3732 C CA . ALA A 1 478 ? -23.678 -10.748 28.053 1.00 90.62 478 ALA A CA 1
ATOM 3733 C C . ALA A 1 478 ? -24.428 -10.118 29.244 1.00 90.62 478 ALA A C 1
ATOM 3735 O O . ALA A 1 478 ? -23.838 -9.375 30.019 1.00 90.62 478 ALA A O 1
ATOM 3736 N N . ARG A 1 479 ? -25.718 -10.440 29.426 1.00 85.25 479 ARG A N 1
ATOM 3737 C CA . ARG A 1 479 ? -26.608 -9.752 30.392 1.00 85.25 479 ARG A CA 1
ATOM 3738 C C . ARG A 1 479 ? -26.104 -9.708 31.840 1.00 85.25 479 ARG A C 1
ATOM 3740 O O . ARG A 1 479 ? -26.253 -8.683 32.493 1.00 85.25 479 ARG A O 1
ATOM 3747 N N . ASP A 1 480 ? -25.514 -10.796 32.334 1.00 86.88 480 ASP A N 1
ATOM 3748 C CA . ASP A 1 480 ? -24.990 -10.875 33.711 1.00 86.88 480 ASP A CA 1
ATOM 3749 C C . ASP A 1 480 ? -23.596 -10.237 33.866 1.00 86.88 480 ASP A C 1
ATOM 3751 O O . ASP A 1 480 ? -23.030 -10.188 34.960 1.00 86.88 480 ASP A O 1
ATOM 3755 N N . TYR A 1 481 ? -23.043 -9.732 32.766 1.00 89.75 481 TYR A N 1
ATOM 3756 C CA . TYR A 1 481 ? -21.737 -9.109 32.698 1.00 89.75 481 TYR A CA 1
ATOM 3757 C C . TYR A 1 481 ? -21.868 -7.632 32.304 1.00 89.75 481 TYR A C 1
ATOM 3759 O O . TYR A 1 481 ? -22.880 -7.172 31.772 1.00 89.75 481 TYR A O 1
ATOM 3767 N N . TRP A 1 482 ? -20.830 -6.863 32.589 1.00 90.44 482 TRP A N 1
ATOM 3768 C CA . TRP A 1 482 ? -20.703 -5.466 32.210 1.00 90.44 482 TRP A CA 1
ATOM 3769 C C . TRP A 1 482 ? -19.226 -5.115 32.043 1.00 90.44 482 TRP A C 1
ATOM 3771 O O . TRP A 1 482 ? -18.342 -5.881 32.420 1.00 90.44 482 TRP A O 1
ATOM 3781 N N . SER A 1 483 ? -18.943 -3.960 31.468 1.00 92.25 483 SER A N 1
ATOM 3782 C CA . SER A 1 483 ? -17.583 -3.466 31.294 1.00 92.25 483 SER A CA 1
ATOM 3783 C C . SER A 1 483 ? -17.564 -1.949 31.386 1.00 92.25 483 SER A C 1
ATOM 3785 O O . SER A 1 483 ? -18.564 -1.280 31.103 1.00 92.25 483 SER A O 1
ATOM 3787 N N . GLU A 1 484 ? -16.418 -1.411 31.780 1.00 91.12 484 GLU A N 1
ATOM 3788 C CA . GLU A 1 484 ? -16.143 0.021 31.715 1.00 91.12 484 GLU A CA 1
ATOM 3789 C C . GLU A 1 484 ? -15.820 0.413 30.264 1.00 91.12 484 GLU A C 1
ATOM 3791 O O . GLU A 1 484 ? -15.642 -0.452 29.398 1.00 91.12 484 GLU A O 1
ATOM 3796 N N . ALA A 1 485 ? -15.730 1.712 29.979 1.00 90.94 485 ALA A N 1
ATOM 3797 C CA . ALA A 1 485 ? -15.177 2.148 28.699 1.00 90.94 485 ALA A CA 1
ATOM 3798 C C . ALA A 1 485 ? -13.744 1.602 28.522 1.00 90.94 485 ALA A C 1
ATOM 3800 O O . ALA A 1 485 ? -13.061 1.341 29.509 1.00 90.94 485 ALA A O 1
ATOM 3801 N N . GLU A 1 486 ? -13.313 1.397 27.274 1.00 92.75 486 GLU A N 1
ATOM 3802 C CA . GLU A 1 486 ? -11.956 0.912 26.938 1.00 92.75 486 GLU A CA 1
ATOM 3803 C C . GLU A 1 486 ? -11.626 -0.500 27.461 1.00 92.75 486 GLU A C 1
ATOM 3805 O O . GLU A 1 486 ? -10.467 -0.903 27.522 1.00 92.75 486 GLU A O 1
ATOM 3810 N N . SER A 1 487 ? -12.637 -1.294 27.815 1.00 91.25 487 SER A N 1
ATOM 3811 C CA . SER A 1 487 ? -12.410 -2.630 28.365 1.00 91.25 487 SER A CA 1
ATOM 3812 C C . SER A 1 487 ? -12.119 -3.684 27.294 1.00 91.25 487 SER A C 1
ATOM 3814 O O . SER A 1 487 ? -12.782 -3.779 26.260 1.00 91.25 487 SER A O 1
ATOM 3816 N N . GLU A 1 488 ? -11.178 -4.572 27.600 1.00 93.38 488 GLU A N 1
ATOM 3817 C CA . GLU A 1 488 ? -10.865 -5.746 26.773 1.00 93.38 488 GLU A CA 1
ATOM 3818 C C . GLU A 1 488 ? -11.744 -6.956 27.112 1.00 93.38 488 GLU A C 1
ATOM 3820 O O . GLU A 1 488 ? -11.880 -7.882 26.316 1.00 93.38 488 GLU A O 1
ATOM 3825 N N . THR A 1 489 ? -12.330 -6.971 28.311 1.00 91.94 489 THR A N 1
ATOM 3826 C CA . THR A 1 489 ? -13.109 -8.087 28.859 1.00 91.94 489 THR A CA 1
ATOM 3827 C C . THR A 1 489 ? -14.328 -7.577 29.618 1.00 91.94 489 THR A C 1
ATOM 3829 O O . THR A 1 489 ? -14.363 -6.437 30.081 1.00 91.94 489 THR A O 1
ATOM 3832 N N . CYS A 1 490 ? -15.334 -8.438 29.767 1.00 92.50 490 CYS A N 1
ATOM 3833 C CA . CYS A 1 490 ? -16.488 -8.154 30.610 1.00 92.50 490 CYS A CA 1
ATOM 3834 C C . CYS A 1 490 ? -16.285 -8.717 32.025 1.00 92.50 490 CYS A C 1
ATOM 3836 O O . CYS A 1 490 ? -15.843 -9.853 32.201 1.00 92.50 490 CYS A O 1
ATOM 3838 N N . LYS A 1 491 ? -16.667 -7.936 33.033 1.00 90.94 491 LYS A N 1
ATOM 3839 C CA . LYS A 1 491 ? -16.719 -8.295 34.454 1.00 90.94 491 LYS A CA 1
ATOM 3840 C C . LYS A 1 491 ? -18.137 -8.736 34.829 1.00 90.94 491 LYS A C 1
ATOM 3842 O O . LYS A 1 491 ? -19.105 -8.317 34.206 1.00 90.94 491 LYS A O 1
ATOM 3847 N N . ILE A 1 492 ? -18.279 -9.577 35.850 1.00 89.44 492 ILE A N 1
ATOM 3848 C CA . ILE A 1 492 ? -19.598 -9.974 36.372 1.00 89.44 492 ILE A CA 1
ATOM 3849 C C . ILE A 1 492 ? -20.223 -8.773 37.100 1.00 89.44 492 ILE A C 1
ATOM 3851 O O . ILE A 1 492 ? -19.522 -8.065 37.826 1.00 89.44 492 ILE A O 1
ATOM 3855 N N . ARG A 1 493 ? -21.525 -8.526 36.906 1.00 88.12 493 ARG A N 1
ATOM 3856 C CA . ARG A 1 493 ? -22.248 -7.462 37.625 1.00 88.12 493 ARG A CA 1
ATOM 3857 C C . ARG A 1 493 ? -22.355 -7.771 39.119 1.00 88.12 493 ARG A C 1
ATOM 3859 O O . ARG A 1 493 ? -22.578 -8.917 39.507 1.00 88.12 493 ARG A O 1
ATOM 3866 N N . ALA A 1 494 ? -22.238 -6.748 39.961 1.00 85.31 494 ALA A N 1
ATOM 3867 C CA . ALA A 1 494 ? -22.386 -6.914 41.405 1.00 85.31 494 ALA A CA 1
ATOM 3868 C C . ALA A 1 494 ? -23.865 -7.088 41.791 1.00 85.31 494 ALA A C 1
ATOM 3870 O O . ALA A 1 494 ? -24.728 -6.356 41.318 1.00 85.31 494 ALA A O 1
ATOM 3871 N N . GLU A 1 495 ? -24.184 -8.042 42.666 1.00 86.75 495 GLU A N 1
ATOM 3872 C CA . GLU A 1 495 ? -25.555 -8.232 43.153 1.00 86.75 495 GLU A CA 1
ATOM 3873 C C . GLU A 1 495 ? -25.843 -7.317 44.356 1.00 86.75 495 GLU A C 1
ATOM 3875 O O . GLU A 1 495 ? -25.204 -7.428 45.403 1.00 86.75 495 GLU A O 1
ATOM 3880 N N . LEU A 1 496 ? -26.845 -6.446 44.236 1.00 84.38 496 LEU A N 1
ATOM 3881 C CA . LEU A 1 496 ? -27.305 -5.547 45.293 1.00 84.38 496 LEU A CA 1
ATOM 3882 C C . LEU A 1 496 ? -28.534 -6.132 46.001 1.00 84.38 496 LEU A C 1
ATOM 3884 O O . LEU A 1 496 ? -29.614 -6.257 45.423 1.00 84.38 496 LEU A O 1
ATOM 3888 N N . TYR A 1 497 ? -28.362 -6.460 47.281 1.00 86.31 497 TYR A N 1
ATOM 3889 C CA . TYR A 1 497 ? -29.400 -6.929 48.207 1.00 86.31 497 TYR A CA 1
ATOM 3890 C C . TYR A 1 497 ? -29.010 -6.571 49.657 1.00 86.31 497 TYR A C 1
ATOM 3892 O O . TYR A 1 497 ? -28.016 -5.875 49.867 1.00 86.31 497 TYR A O 1
ATOM 3900 N N . LEU A 1 498 ? -29.780 -7.010 50.663 1.00 85.00 498 LEU A N 1
ATOM 3901 C CA . LEU A 1 498 ? -29.461 -6.837 52.092 1.00 85.00 498 LEU A CA 1
ATOM 3902 C C . LEU A 1 498 ? -28.825 -8.117 52.674 1.00 85.00 498 LEU A C 1
ATOM 3904 O O . LEU A 1 498 ? -29.535 -8.932 53.271 1.00 85.00 498 LEU A O 1
ATOM 3908 N N . PRO A 1 499 ? -27.511 -8.360 52.506 1.00 87.50 499 PRO A N 1
ATOM 3909 C CA . PRO A 1 499 ? -26.860 -9.550 53.045 1.00 87.50 499 PRO A CA 1
ATOM 3910 C C . PRO A 1 499 ? -26.776 -9.482 54.572 1.00 87.50 499 PRO A C 1
ATOM 3912 O O . PRO A 1 499 ? -26.588 -8.403 55.134 1.00 87.50 499 PRO A O 1
ATOM 3915 N N . TRP A 1 500 ? -26.831 -10.639 55.238 1.00 84.44 500 TRP A N 1
ATOM 3916 C CA . TRP A 1 500 ? -26.750 -10.763 56.703 1.00 84.44 500 TRP A CA 1
ATOM 3917 C C . TRP A 1 500 ? -25.528 -10.070 57.331 1.00 84.44 500 TRP A C 1
ATOM 3919 O O . TRP A 1 500 ? -25.617 -9.601 58.458 1.00 84.44 500 TRP A O 1
ATOM 3929 N N . GLY A 1 501 ? -24.404 -9.991 56.611 1.00 80.88 501 GLY A N 1
ATOM 3930 C CA . GLY A 1 501 ? -23.147 -9.422 57.112 1.00 80.88 501 GLY A CA 1
ATOM 3931 C C . GLY A 1 501 ? -22.936 -7.923 56.866 1.00 80.88 501 GLY A C 1
ATOM 3932 O O . GLY A 1 501 ? -21.919 -7.391 57.302 1.00 80.88 501 GLY A O 1
ATOM 3933 N N . ALA A 1 502 ? -23.834 -7.227 56.158 1.00 86.81 502 ALA A N 1
ATOM 3934 C CA . ALA A 1 502 ? -23.654 -5.794 55.899 1.00 86.81 502 ALA A CA 1
ATOM 3935 C C . ALA A 1 502 ? -23.929 -4.951 57.161 1.00 86.81 502 ALA A C 1
ATOM 3937 O O . ALA A 1 502 ? -24.897 -5.239 57.865 1.00 86.81 502 ALA A O 1
ATOM 3938 N N . PRO A 1 503 ? -23.182 -3.853 57.416 1.00 90.31 503 PRO A N 1
ATOM 3939 C CA . PRO A 1 503 ? -23.371 -3.014 58.607 1.00 90.31 503 PRO A CA 1
ATOM 3940 C C . PRO A 1 503 ? -24.812 -2.518 58.791 1.00 90.31 503 PRO A C 1
ATOM 3942 O O . PRO A 1 503 ? -25.345 -2.541 59.900 1.00 90.31 503 PRO A O 1
ATOM 3945 N N . LEU A 1 504 ? -25.463 -2.125 57.689 1.00 88.69 504 LEU A N 1
ATOM 3946 C CA . LEU A 1 504 ? -26.859 -1.684 57.688 1.00 88.69 504 LEU A CA 1
ATOM 3947 C C . LEU A 1 504 ? -27.819 -2.822 58.070 1.00 88.69 504 LEU A C 1
ATOM 3949 O O . LEU A 1 504 ? -28.717 -2.621 58.885 1.00 88.69 504 LEU A O 1
ATOM 3953 N N . THR A 1 505 ? -27.612 -4.024 57.525 1.00 90.62 505 THR A N 1
ATOM 3954 C CA . THR A 1 505 ? -28.393 -5.218 57.876 1.00 90.62 505 THR A CA 1
ATOM 3955 C C . THR A 1 505 ? -28.224 -5.569 59.350 1.00 90.62 505 THR A C 1
ATOM 3957 O O . THR A 1 505 ? -29.213 -5.786 60.044 1.00 90.62 505 THR A O 1
ATOM 3960 N N . THR A 1 506 ? -26.991 -5.558 59.855 1.00 90.31 506 THR A N 1
ATOM 3961 C CA . THR A 1 506 ? -26.693 -5.824 61.266 1.00 90.31 506 THR A CA 1
ATOM 3962 C C . THR A 1 506 ? -27.412 -4.837 62.184 1.00 90.31 506 THR A C 1
ATOM 3964 O O . THR A 1 506 ? -28.034 -5.253 63.160 1.00 90.31 506 THR A O 1
ATOM 3967 N N . ALA A 1 507 ? -27.407 -3.541 61.853 1.00 92.31 507 ALA A N 1
ATOM 3968 C CA . ALA A 1 507 ? -28.134 -2.528 62.616 1.00 92.31 507 ALA A CA 1
ATOM 3969 C C . ALA A 1 507 ? -29.654 -2.790 62.638 1.00 92.31 507 ALA A C 1
ATOM 3971 O O . ALA A 1 507 ? -30.276 -2.728 63.700 1.00 92.31 507 ALA A O 1
ATOM 3972 N N . LEU A 1 508 ? -30.249 -3.145 61.492 1.00 93.00 508 LEU A N 1
ATOM 3973 C CA . LEU A 1 508 ? -31.674 -3.487 61.401 1.00 93.00 508 LEU A CA 1
ATOM 3974 C C . LEU A 1 508 ? -32.026 -4.768 62.176 1.00 93.00 508 LEU A C 1
ATOM 3976 O O . LEU A 1 508 ? -33.085 -4.835 62.796 1.00 93.00 508 LEU A O 1
ATOM 3980 N N . LEU A 1 509 ? -31.142 -5.768 62.192 1.00 93.38 509 LEU A N 1
ATOM 3981 C CA . LEU A 1 509 ? -31.337 -7.007 62.952 1.00 93.38 509 LEU A CA 1
ATOM 3982 C C . LEU A 1 509 ? -31.221 -6.797 64.461 1.00 93.38 509 LEU A C 1
ATOM 3984 O O . LEU A 1 509 ? -32.009 -7.367 65.213 1.00 93.38 509 LEU A O 1
ATOM 3988 N N . ILE A 1 510 ? -30.294 -5.946 64.913 1.00 93.88 510 ILE A N 1
ATOM 3989 C CA . ILE A 1 510 ? -30.231 -5.516 66.317 1.00 93.88 510 ILE A CA 1
ATOM 3990 C C . ILE A 1 510 ? -31.533 -4.802 66.686 1.00 93.88 510 ILE A C 1
ATOM 3992 O O . ILE A 1 510 ? -32.122 -5.097 67.727 1.00 93.88 510 ILE A O 1
ATOM 3996 N N . TYR A 1 511 ? -32.026 -3.915 65.817 1.00 94.50 511 TYR A N 1
ATOM 3997 C CA . TYR A 1 511 ? -33.279 -3.206 66.058 1.00 94.50 511 TYR A CA 1
ATOM 3998 C C . TYR A 1 511 ? -34.488 -4.156 66.148 1.00 94.50 511 TYR A C 1
ATOM 4000 O O . TYR A 1 511 ? -35.315 -4.033 67.059 1.00 94.50 511 TYR A O 1
ATOM 4008 N N . LEU A 1 512 ? -34.557 -5.159 65.267 1.00 95.25 512 LEU A N 1
ATOM 4009 C CA . LEU A 1 512 ? -35.535 -6.244 65.350 1.00 95.25 512 LEU A CA 1
ATOM 4010 C C . LEU A 1 512 ? -35.404 -7.018 66.669 1.00 95.25 512 LEU A C 1
ATOM 4012 O O . LEU A 1 512 ? -36.406 -7.238 67.345 1.00 95.25 512 LEU A O 1
ATOM 4016 N N . GLY A 1 513 ? -34.184 -7.396 67.057 1.00 95.31 513 GLY A N 1
ATOM 4017 C CA . GLY A 1 513 ? -33.911 -8.132 68.292 1.00 95.31 513 GLY A CA 1
ATOM 4018 C C . GLY A 1 513 ? -34.376 -7.379 69.539 1.00 95.31 513 GLY A C 1
ATOM 4019 O O . GLY A 1 513 ? -35.069 -7.952 70.379 1.00 95.31 513 GLY A O 1
ATOM 4020 N N . VAL A 1 514 ? -34.085 -6.077 69.624 1.00 94.94 514 VAL A N 1
ATOM 4021 C CA . VAL A 1 514 ? -34.575 -5.203 70.703 1.00 94.94 514 VAL A CA 1
ATOM 4022 C C . VAL A 1 514 ? -36.104 -5.143 70.699 1.00 94.94 514 VAL A C 1
ATOM 4024 O O . VAL A 1 514 ? -36.730 -5.292 71.746 1.00 94.94 514 VAL A O 1
ATOM 4027 N N . THR A 1 515 ? -36.727 -4.984 69.531 1.00 94.00 515 THR A N 1
ATOM 4028 C CA . THR A 1 515 ? -38.193 -4.921 69.409 1.00 94.00 515 THR A CA 1
ATOM 4029 C C . THR A 1 515 ? -38.856 -6.234 69.844 1.00 94.00 515 THR A C 1
ATOM 4031 O O . THR A 1 515 ? -39.826 -6.224 70.604 1.00 94.00 515 THR A O 1
ATOM 4034 N N . LEU A 1 516 ? -38.312 -7.384 69.437 1.00 95.25 516 LEU A N 1
ATOM 4035 C CA . LEU A 1 516 ? -38.787 -8.703 69.861 1.00 95.25 516 LEU A CA 1
ATOM 4036 C C . LEU A 1 516 ? -38.598 -8.920 71.363 1.00 95.25 516 LEU A C 1
ATOM 4038 O O . LEU A 1 516 ? -39.522 -9.369 72.035 1.00 95.25 516 LEU A O 1
ATOM 4042 N N . PHE A 1 517 ? -37.445 -8.539 71.912 1.00 94.81 517 PHE A N 1
ATOM 4043 C CA . PHE A 1 517 ? -37.187 -8.619 73.347 1.00 94.81 517 PHE A CA 1
ATOM 4044 C C . PHE A 1 517 ? -38.197 -7.790 74.152 1.00 94.81 517 PHE A C 1
ATOM 4046 O O . PHE A 1 517 ? -38.774 -8.283 75.122 1.00 94.81 517 PHE A O 1
ATOM 4053 N N . LEU A 1 518 ? -38.481 -6.559 73.717 1.00 93.31 518 LEU A N 1
ATOM 4054 C CA . LEU A 1 518 ? -39.464 -5.693 74.365 1.00 93.31 518 LEU A CA 1
ATOM 4055 C C . LEU A 1 518 ? -40.898 -6.236 74.229 1.00 93.31 518 LEU A C 1
ATOM 4057 O O . LEU A 1 518 ? -41.637 -6.271 75.214 1.00 93.31 518 LEU A O 1
ATOM 4061 N N . THR A 1 519 ? -41.313 -6.697 73.045 1.00 93.00 519 THR A N 1
ATOM 4062 C CA . THR A 1 519 ? -42.662 -7.272 72.839 1.00 93.00 519 THR A CA 1
ATOM 4063 C C . THR A 1 519 ? -42.873 -8.561 73.640 1.00 93.00 519 THR A C 1
ATOM 4065 O O . THR A 1 519 ? -43.917 -8.734 74.272 1.00 93.00 519 THR A O 1
ATOM 4068 N N . LEU A 1 520 ? -41.874 -9.444 73.704 1.00 92.44 520 LEU A N 1
ATOM 4069 C CA . LEU A 1 520 ? -41.929 -10.663 74.513 1.00 92.44 520 LEU A CA 1
ATOM 4070 C C . LEU A 1 520 ? -41.905 -10.346 76.011 1.00 92.44 520 LEU A C 1
ATOM 4072 O O . LEU A 1 520 ? -42.743 -10.854 76.752 1.00 92.44 520 LEU A O 1
ATOM 4076 N N . GLY A 1 521 ? -41.014 -9.457 76.458 1.00 92.38 521 GLY A N 1
ATOM 4077 C CA . GLY A 1 521 ? -40.942 -9.034 77.858 1.00 92.38 521 GLY A CA 1
ATOM 4078 C C . GLY A 1 521 ? -42.255 -8.420 78.345 1.00 92.38 521 GLY A C 1
ATOM 4079 O O . GLY A 1 521 ? -42.776 -8.801 79.394 1.00 92.38 521 GLY A O 1
ATOM 4080 N N . THR A 1 522 ? -42.857 -7.533 77.546 1.00 91.44 522 THR A N 1
ATOM 4081 C CA . THR A 1 522 ? -44.182 -6.967 77.852 1.00 91.44 522 THR A CA 1
ATOM 4082 C C . THR A 1 522 ? -45.285 -8.029 77.858 1.00 91.44 522 THR A C 1
ATOM 4084 O O . THR A 1 522 ? -46.137 -7.999 78.748 1.00 91.44 522 THR A O 1
ATOM 4087 N N . SER A 1 523 ? -45.242 -9.012 76.953 1.00 91.00 523 SER A N 1
ATOM 4088 C CA . SER A 1 523 ? -46.180 -10.148 76.943 1.00 91.00 523 SER A CA 1
ATOM 4089 C C . SER A 1 523 ? -46.097 -10.974 78.219 1.00 91.00 523 SER A C 1
ATOM 4091 O O . SER A 1 523 ? -47.125 -11.264 78.827 1.00 91.00 523 SER A O 1
ATOM 4093 N N . VAL A 1 524 ? -44.882 -11.301 78.664 1.00 91.19 524 VAL A N 1
ATOM 4094 C CA . VAL A 1 524 ? -44.636 -12.062 79.895 1.00 91.19 524 VAL A CA 1
ATOM 4095 C C . VAL A 1 524 ? -45.148 -11.302 81.122 1.00 91.19 524 VAL A C 1
ATOM 4097 O O . VAL A 1 524 ? -45.869 -11.872 81.941 1.00 91.19 524 VAL A O 1
ATOM 4100 N N . ILE A 1 525 ? -44.866 -9.998 81.221 1.00 91.19 525 ILE A N 1
ATOM 4101 C CA . ILE A 1 525 ? -45.367 -9.154 82.319 1.00 91.19 525 ILE A CA 1
ATOM 4102 C C . ILE A 1 525 ? -46.900 -9.154 82.350 1.00 91.19 525 ILE A C 1
ATOM 4104 O O . ILE A 1 525 ? -47.497 -9.313 83.417 1.00 91.19 525 ILE A O 1
ATOM 4108 N N . PHE A 1 526 ? -47.547 -8.997 81.192 1.00 90.31 526 PHE A N 1
ATOM 4109 C CA . PHE A 1 526 ? -49.006 -8.989 81.096 1.00 90.31 526 PHE A CA 1
ATOM 4110 C C . PHE A 1 526 ? -49.614 -10.358 81.410 1.00 90.31 526 PHE A C 1
ATOM 4112 O O . PHE A 1 526 ? -50.652 -10.393 82.065 1.00 90.31 526 PHE A O 1
ATOM 4119 N N . LEU A 1 527 ? -48.969 -11.460 81.004 1.00 88.94 527 LEU A N 1
ATOM 4120 C CA . LEU A 1 527 ? -49.386 -12.836 81.300 1.00 88.94 527 LEU A CA 1
ATOM 4121 C C . LEU A 1 527 ? -49.423 -13.106 82.807 1.00 88.94 527 LEU A C 1
ATOM 4123 O O . LEU A 1 527 ? -50.453 -13.538 83.325 1.00 88.94 527 LEU A O 1
ATOM 4127 N N . PHE A 1 528 ? -48.338 -12.794 83.522 1.00 88.44 528 PHE A N 1
ATOM 4128 C CA . PHE A 1 528 ? -48.280 -12.988 84.974 1.00 88.44 528 PHE A CA 1
ATOM 4129 C C . PHE A 1 528 ? -49.244 -12.068 85.738 1.00 88.44 528 PHE A C 1
ATOM 4131 O O . PHE A 1 528 ? -49.740 -12.435 86.799 1.00 88.44 528 PHE A O 1
ATOM 4138 N N . ASN A 1 529 ? -49.570 -10.897 85.181 1.00 87.19 529 ASN A N 1
ATOM 4139 C CA . ASN A 1 529 ? -50.442 -9.903 85.810 1.00 87.19 529 ASN A CA 1
ATOM 4140 C C . ASN A 1 529 ? -51.867 -9.861 85.224 1.00 87.19 529 ASN A C 1
ATOM 4142 O O . ASN A 1 529 ? -52.584 -8.882 85.437 1.00 87.19 529 ASN A O 1
ATOM 4146 N N . LEU A 1 530 ? -52.331 -10.906 84.524 1.00 84.38 530 LEU A N 1
ATOM 4147 C CA . LEU A 1 530 ? -53.657 -10.941 83.874 1.00 84.38 530 LEU A CA 1
ATOM 4148 C C . LEU A 1 530 ? -54.830 -10.669 84.825 1.00 84.38 530 LEU A C 1
ATOM 4150 O O . LEU A 1 530 ? -55.861 -10.120 84.426 1.00 84.38 530 LEU A O 1
ATOM 4154 N N . SER A 1 531 ? -54.681 -11.057 86.090 1.00 81.19 531 SER A N 1
ATOM 4155 C CA . SER A 1 531 ? -55.707 -10.881 87.117 1.00 81.19 531 SER A CA 1
ATOM 4156 C C . SER A 1 531 ? -55.813 -9.440 87.627 1.00 81.19 531 SER A C 1
ATOM 4158 O O . SER A 1 531 ? -56.832 -9.099 88.236 1.00 81.19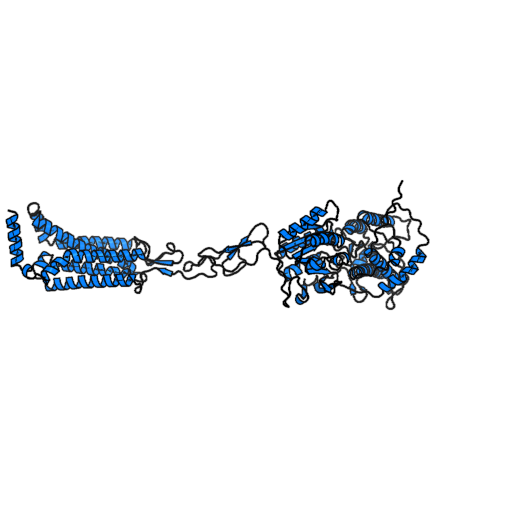 531 SER A O 1
ATOM 4160 N N . THR A 1 532 ? -54.811 -8.598 87.353 1.00 85.06 532 THR A N 1
ATOM 4161 C CA . THR A 1 532 ? -54.703 -7.229 87.873 1.00 85.06 532 THR A CA 1
ATOM 4162 C C . THR A 1 532 ? -55.634 -6.243 87.148 1.00 85.06 532 THR A C 1
ATOM 4164 O O . THR A 1 532 ? -55.923 -6.406 85.954 1.00 85.06 532 THR A O 1
ATOM 4167 N N . PRO A 1 533 ? -56.140 -5.208 87.844 1.00 80.44 533 PRO A N 1
ATOM 4168 C CA . PRO A 1 533 ? -57.093 -4.253 87.275 1.00 80.44 533 PRO A CA 1
ATOM 4169 C C . PRO A 1 533 ? -56.504 -3.415 86.129 1.00 80.44 533 PRO A C 1
ATOM 4171 O O . PRO A 1 533 ? -57.230 -3.090 85.188 1.00 80.44 533 PRO A O 1
ATOM 4174 N N . VAL A 1 534 ? -55.196 -3.125 86.134 1.00 84.00 534 VAL A N 1
ATOM 4175 C CA . VAL A 1 534 ? -54.526 -2.397 85.038 1.00 84.00 534 VAL A CA 1
ATOM 4176 C C . VAL A 1 534 ? -54.528 -3.217 83.746 1.00 84.00 534 VAL A C 1
ATOM 4178 O O . VAL A 1 534 ? -54.858 -2.694 82.683 1.00 84.00 534 VAL A O 1
ATOM 4181 N N . VAL A 1 535 ? -54.233 -4.520 83.813 1.00 84.00 535 VAL A N 1
ATOM 4182 C CA . VAL A 1 535 ? -54.253 -5.387 82.621 1.00 84.00 535 VAL A CA 1
ATOM 4183 C C . VAL A 1 535 ? -55.686 -5.629 82.140 1.00 84.00 535 VAL A C 1
ATOM 4185 O O . V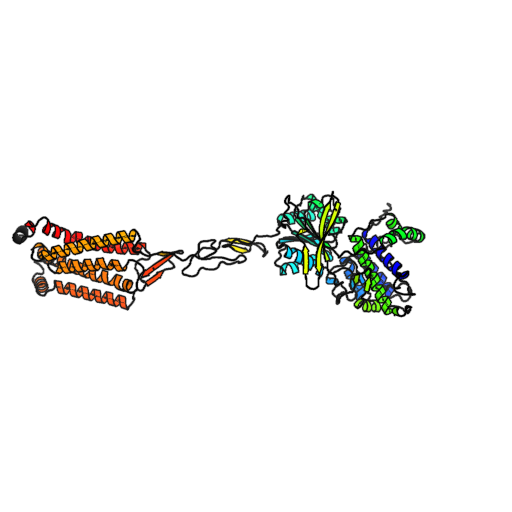AL A 1 535 ? -55.946 -5.578 80.936 1.00 84.00 535 VAL A O 1
ATOM 4188 N N . LYS A 1 536 ? -56.647 -5.820 83.053 1.00 82.00 536 LYS A N 1
ATOM 4189 C CA . LYS A 1 536 ? -58.071 -5.979 82.706 1.00 82.00 536 LYS A CA 1
ATOM 4190 C C . LYS A 1 536 ? -58.658 -4.730 82.043 1.00 82.00 536 LYS A C 1
ATOM 4192 O O . LYS A 1 536 ? -59.313 -4.862 81.012 1.00 82.00 536 LYS A O 1
ATOM 4197 N N . SER A 1 537 ? -58.377 -3.539 82.574 1.00 77.44 537 SER A N 1
ATOM 4198 C CA . SER A 1 537 ? -58.820 -2.261 81.990 1.00 77.44 537 SER A CA 1
ATOM 4199 C C . SER A 1 537 ? -58.142 -1.960 80.652 1.00 77.44 537 SER A C 1
ATOM 4201 O O . SER A 1 537 ? -58.776 -1.433 79.743 1.00 77.44 537 SER A O 1
ATOM 4203 N N . ALA A 1 538 ? -56.882 -2.368 80.484 1.00 76.69 538 ALA A N 1
ATOM 4204 C CA . ALA A 1 538 ? -56.165 -2.262 79.218 1.00 76.69 538 ALA A CA 1
ATOM 4205 C C . ALA A 1 538 ? -56.712 -3.179 78.111 1.00 76.69 538 ALA A C 1
ATOM 4207 O O . ALA A 1 538 ? -56.432 -2.929 76.939 1.00 76.69 538 ALA A O 1
ATOM 4208 N N . GLY A 1 539 ? -57.461 -4.227 78.469 1.00 76.62 539 GLY A N 1
ATOM 4209 C CA . GLY A 1 539 ? -58.105 -5.138 77.525 1.00 76.62 539 GLY A CA 1
ATOM 4210 C C . GLY A 1 539 ? -57.949 -6.633 77.818 1.00 76.62 539 GLY A C 1
ATOM 4211 O O . GLY A 1 539 ? -58.398 -7.462 77.021 1.00 76.62 539 GLY A O 1
ATOM 4212 N N . GLY A 1 540 ? -57.331 -7.011 78.938 1.00 84.06 540 GLY A N 1
ATOM 4213 C CA . GLY A 1 540 ? -57.194 -8.404 79.369 1.00 84.06 540 GLY A CA 1
ATOM 4214 C C . GLY A 1 540 ? -56.560 -9.290 78.292 1.00 84.06 540 GLY A C 1
ATOM 4215 O O . GLY A 1 540 ? -55.498 -8.972 77.761 1.00 84.06 540 GLY A O 1
ATOM 4216 N N . LYS A 1 541 ? -57.243 -10.380 77.918 1.00 82.69 541 LYS A N 1
ATOM 4217 C CA . LYS A 1 541 ? -56.764 -11.352 76.916 1.00 82.69 541 LYS A CA 1
ATOM 4218 C C . LYS A 1 541 ? -56.510 -10.742 75.525 1.00 82.69 541 LYS A C 1
ATOM 4220 O O . LYS A 1 541 ? -55.611 -11.192 74.828 1.00 82.69 541 LYS A O 1
ATOM 4225 N N . THR A 1 542 ? -57.227 -9.682 75.138 1.00 86.06 542 THR A N 1
ATOM 4226 C CA . THR A 1 542 ? -57.019 -9.015 73.831 1.00 86.06 542 THR A CA 1
ATOM 4227 C C . THR A 1 542 ? -55.688 -8.256 73.741 1.00 86.06 542 THR A C 1
ATOM 4229 O O . THR A 1 542 ? -55.156 -8.091 72.649 1.00 86.06 542 THR A O 1
ATOM 4232 N N . CYS A 1 543 ? -55.087 -7.866 74.873 1.00 89.19 543 CYS A N 1
ATOM 4233 C CA . CYS A 1 543 ? -53.734 -7.297 74.889 1.00 89.19 543 CYS A CA 1
ATOM 4234 C C . CYS A 1 543 ? -52.672 -8.328 74.500 1.00 89.19 543 CYS A C 1
ATOM 4236 O O . CYS A 1 543 ? -51.701 -7.975 73.841 1.00 89.19 543 CYS A O 1
ATOM 4238 N N . LEU A 1 544 ? -52.863 -9.594 74.886 1.00 89.81 544 LEU A N 1
ATOM 4239 C CA . LEU A 1 544 ? -51.963 -10.681 74.498 1.00 89.81 544 LEU A CA 1
ATOM 4240 C C . LEU A 1 544 ? -52.081 -10.993 73.009 1.00 89.81 544 LEU A C 1
ATOM 4242 O O . LEU A 1 544 ? -51.067 -11.214 72.361 1.00 89.81 544 LEU A O 1
ATOM 4246 N N . LEU A 1 545 ? -53.299 -10.937 72.456 1.00 91.44 545 LEU A N 1
ATOM 4247 C CA . LEU A 1 545 ? -53.519 -11.038 71.011 1.00 91.44 545 LEU A CA 1
ATOM 4248 C C . LEU A 1 545 ? -52.808 -9.902 70.260 1.00 91.44 545 LEU A C 1
ATOM 4250 O O . LEU A 1 545 ? -52.132 -10.149 69.266 1.00 91.44 545 LEU A O 1
ATOM 4254 N N . MET A 1 546 ? -52.899 -8.672 70.772 1.00 92.06 546 MET A N 1
ATOM 4255 C CA . MET A 1 546 ? -52.211 -7.519 70.195 1.00 92.06 546 MET A CA 1
ATOM 4256 C C . MET A 1 546 ? -50.685 -7.669 70.247 1.00 92.06 546 MET A C 1
ATOM 4258 O O . MET A 1 546 ? -50.023 -7.473 69.232 1.00 92.06 546 MET A O 1
ATOM 4262 N N . LEU A 1 547 ? -50.121 -8.084 71.384 1.00 93.19 547 LEU A N 1
ATOM 4263 C CA . LEU A 1 547 ? -48.682 -8.324 71.504 1.00 93.19 547 LEU A CA 1
ATOM 4264 C C . LEU A 1 547 ? -48.209 -9.474 70.606 1.00 93.19 547 LEU A C 1
ATOM 4266 O O . LEU A 1 547 ? -47.218 -9.308 69.905 1.00 93.19 547 LEU A O 1
ATOM 4270 N N . ALA A 1 548 ? -48.957 -10.580 70.536 1.00 93.44 548 ALA A N 1
ATOM 4271 C CA . ALA A 1 548 ? -48.665 -11.679 69.617 1.00 93.44 548 ALA A CA 1
ATOM 4272 C C . ALA A 1 548 ? -48.669 -11.205 68.154 1.00 93.44 548 ALA A C 1
ATOM 4274 O O . ALA A 1 548 ? -47.748 -11.511 67.400 1.00 93.44 548 ALA A O 1
ATOM 4275 N N . SER A 1 549 ? -49.655 -10.391 67.763 1.00 94.56 549 SER A N 1
ATOM 4276 C CA . SER A 1 549 ? -49.726 -9.826 66.412 1.00 94.56 549 SER A CA 1
ATOM 4277 C C . SER A 1 549 ? -48.570 -8.860 66.108 1.00 94.56 549 SER A C 1
ATOM 4279 O O . SER A 1 549 ? -48.015 -8.894 65.013 1.00 94.56 549 SER A O 1
ATOM 4281 N N . LEU A 1 550 ? -48.112 -8.068 67.085 1.00 94.38 550 LEU A N 1
ATOM 4282 C CA . LEU A 1 550 ? -46.930 -7.211 66.942 1.00 94.38 550 LEU A CA 1
ATOM 4283 C C . LEU A 1 550 ? -45.633 -8.028 66.833 1.00 94.38 550 LEU A C 1
ATOM 4285 O O . LEU A 1 550 ? -44.745 -7.667 66.059 1.00 94.38 550 LEU A O 1
ATOM 4289 N N . THR A 1 551 ? -45.523 -9.146 67.555 1.00 94.31 551 THR A N 1
ATOM 4290 C CA . THR A 1 551 ? -44.392 -10.079 67.437 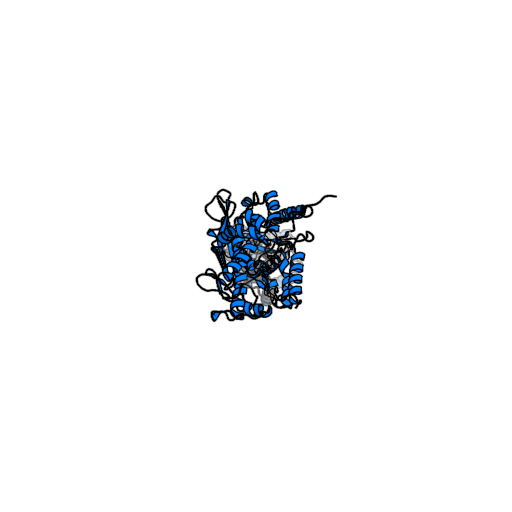1.00 94.31 551 THR A CA 1
ATOM 4291 C C . THR A 1 551 ? -44.339 -10.711 66.046 1.00 94.31 551 THR A C 1
ATOM 4293 O O . THR A 1 551 ? -43.274 -10.719 65.430 1.00 94.31 551 THR A O 1
ATOM 4296 N N . VAL A 1 552 ? -45.475 -11.167 65.504 1.00 94.00 552 VAL A N 1
ATOM 4297 C CA . VAL A 1 552 ? -45.544 -11.709 64.133 1.00 94.00 552 VAL A CA 1
ATOM 4298 C C . VAL A 1 552 ? -45.253 -10.621 63.090 1.00 94.00 552 VAL A C 1
ATOM 4300 O O . VAL A 1 552 ? -44.467 -10.855 62.171 1.00 94.00 552 VAL A O 1
ATOM 4303 N N . ALA A 1 553 ? -45.783 -9.405 63.269 1.00 93.88 553 ALA A N 1
ATOM 4304 C CA . ALA A 1 553 ? -45.469 -8.260 62.412 1.00 93.88 553 ALA A CA 1
ATOM 4305 C C . ALA A 1 553 ? -43.967 -7.926 62.430 1.00 93.88 553 ALA A C 1
ATOM 4307 O O . ALA A 1 553 ? -43.386 -7.653 61.384 1.00 93.88 553 ALA A O 1
ATOM 4308 N N . SER A 1 554 ? -43.309 -8.025 63.586 1.00 93.75 554 SER A N 1
ATOM 4309 C CA . SER A 1 554 ? -41.858 -7.830 63.706 1.00 93.75 554 SER A CA 1
ATOM 4310 C C . SER A 1 554 ? -41.087 -8.942 62.991 1.00 93.75 554 SER A C 1
ATOM 4312 O O . SER A 1 554 ? -40.176 -8.662 62.216 1.00 93.75 554 SER A O 1
ATOM 4314 N N . CYS A 1 555 ? -41.493 -10.203 63.172 1.00 93.25 555 CYS A N 1
ATOM 4315 C CA . CYS A 1 555 ? -40.873 -11.355 62.510 1.00 93.25 555 CYS A CA 1
ATOM 4316 C C . CYS A 1 555 ? -41.009 -11.315 60.979 1.00 93.25 555 CYS A C 1
ATOM 4318 O O . CYS A 1 555 ? -40.135 -11.831 60.287 1.00 93.25 555 CYS A O 1
ATOM 4320 N N . SER A 1 556 ? -42.048 -10.669 60.431 1.00 92.88 556 SER A N 1
ATOM 4321 C CA . SER A 1 556 ? -42.227 -10.523 58.975 1.00 92.88 556 SER A CA 1
ATOM 4322 C C . SER A 1 556 ? -41.032 -9.849 58.281 1.00 92.88 556 SER A C 1
ATOM 4324 O O . SER A 1 556 ? -40.703 -10.187 57.142 1.00 92.88 556 SER A O 1
ATOM 4326 N N . THR A 1 557 ? -40.311 -8.974 58.994 1.00 91.88 557 THR A N 1
ATOM 4327 C CA . THR A 1 557 ? -39.111 -8.292 58.483 1.00 91.88 557 THR A CA 1
ATOM 4328 C C . THR A 1 557 ? -37.982 -9.257 58.112 1.00 91.88 557 THR A C 1
ATOM 4330 O O . THR A 1 557 ? -37.180 -8.939 57.237 1.00 91.88 557 THR A O 1
ATOM 4333 N N . LEU A 1 558 ? -37.958 -10.471 58.680 1.00 91.50 558 LEU A N 1
ATOM 4334 C CA . LEU A 1 558 ? -36.985 -11.511 58.327 1.00 91.50 558 LEU A CA 1
ATOM 4335 C C . LEU A 1 558 ? -37.073 -11.927 56.851 1.00 91.50 558 LEU A C 1
ATOM 4337 O O . LEU A 1 558 ? -36.071 -12.339 56.274 1.00 91.50 558 LEU A O 1
ATOM 4341 N N . CYS A 1 559 ? -38.236 -11.751 56.212 1.00 90.19 559 CYS A N 1
ATOM 4342 C CA . CYS A 1 559 ? -38.439 -12.054 54.793 1.00 90.19 559 CYS A CA 1
ATOM 4343 C C . CYS A 1 559 ? -37.775 -11.034 53.843 1.00 90.19 559 CYS A C 1
ATOM 4345 O O . CYS A 1 559 ? -37.842 -11.204 52.627 1.00 90.19 559 CYS A O 1
ATOM 4347 N N . HIS A 1 560 ? -37.176 -9.956 54.365 1.00 87.75 560 HIS A N 1
ATOM 4348 C CA . HIS A 1 560 ? -36.490 -8.927 53.572 1.00 87.75 560 HIS A CA 1
ATOM 4349 C C . HIS A 1 560 ? -34.969 -9.114 53.491 1.00 87.75 560 HIS A C 1
ATOM 4351 O O . HIS A 1 560 ? -34.334 -8.454 52.670 1.00 87.75 560 HIS A O 1
ATOM 4357 N N . PHE A 1 561 ? -34.381 -9.958 54.342 1.00 89.06 561 PHE A N 1
ATOM 4358 C CA . PHE A 1 561 ? -32.933 -10.147 54.393 1.00 89.06 561 PHE A CA 1
ATOM 4359 C C . PHE A 1 561 ? -32.476 -11.280 53.476 1.00 89.06 561 PHE A C 1
ATOM 4361 O O . PHE A 1 561 ? -33.188 -12.261 53.262 1.00 89.06 561 PHE A O 1
ATOM 4368 N N . ASN A 1 562 ? -31.229 -11.169 53.018 1.00 88.19 562 ASN A N 1
ATOM 4369 C CA . ASN A 1 562 ? -30.560 -12.094 52.108 1.00 88.19 562 ASN A CA 1
ATOM 4370 C C . ASN A 1 562 ? -31.175 -12.147 50.699 1.00 88.19 562 ASN A C 1
ATOM 4372 O O . ASN A 1 562 ? -32.038 -11.347 50.342 1.00 88.19 562 ASN A O 1
ATOM 4376 N N . ARG A 1 563 ? -30.684 -13.074 49.866 1.00 88.75 563 ARG A N 1
ATOM 4377 C CA . ARG A 1 563 ? -31.236 -13.311 48.530 1.00 88.75 563 ARG A CA 1
ATOM 4378 C C . ARG A 1 563 ? -32.726 -13.692 48.614 1.00 88.75 563 ARG A C 1
ATOM 4380 O O . ARG A 1 563 ? -33.070 -14.567 49.415 1.00 88.75 563 ARG A O 1
ATOM 4387 N N . PRO A 1 564 ? -33.596 -13.086 47.780 1.00 87.88 564 PRO A N 1
ATOM 4388 C CA . PRO A 1 564 ? -35.030 -13.346 47.805 1.00 87.88 564 PRO A CA 1
ATOM 4389 C C . PRO A 1 564 ? -35.316 -14.812 47.465 1.00 87.88 564 PRO A C 1
ATOM 4391 O O . PRO A 1 564 ? -34.970 -15.300 46.390 1.00 87.88 564 PRO A O 1
ATOM 4394 N N . SER A 1 565 ? -35.955 -15.520 48.394 1.00 89.62 565 SER A N 1
ATOM 4395 C CA . SER A 1 565 ? -36.459 -16.875 48.174 1.00 89.62 565 SER A CA 1
ATOM 4396 C C . SER A 1 565 ? -37.921 -16.828 47.733 1.00 89.62 565 SER A C 1
ATOM 4398 O O . SER A 1 565 ? -38.641 -15.883 48.057 1.00 89.62 565 SER A O 1
ATOM 4400 N N . GLN A 1 566 ? -38.387 -17.862 47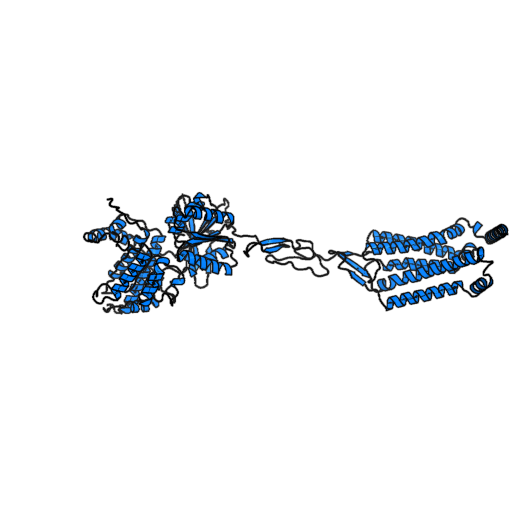.026 1.00 88.56 566 GLN A N 1
ATOM 4401 C CA . GLN A 1 566 ? -39.799 -17.959 46.628 1.00 88.56 566 GLN A CA 1
ATOM 4402 C C . GLN A 1 566 ? -40.730 -17.856 47.843 1.00 88.56 566 GLN A C 1
ATOM 4404 O O . GLN A 1 566 ? -41.666 -17.063 47.848 1.00 88.56 566 GLN A O 1
ATOM 4409 N N . ILE A 1 567 ? -40.415 -18.590 48.913 1.00 88.56 567 ILE A N 1
ATOM 4410 C CA . ILE A 1 567 ? -41.195 -18.577 50.155 1.00 88.56 567 ILE A CA 1
ATOM 4411 C C . ILE A 1 567 ? -41.135 -17.192 50.815 1.00 88.56 567 ILE A C 1
ATOM 4413 O O . ILE A 1 567 ? -42.163 -16.672 51.239 1.00 88.56 567 ILE A O 1
ATOM 4417 N N . GLY A 1 568 ? -39.954 -16.567 50.860 1.00 88.56 568 GLY A N 1
ATOM 4418 C CA . GLY A 1 568 ? -39.776 -15.229 51.422 1.00 88.56 568 GLY A CA 1
ATOM 4419 C C . GLY A 1 568 ? -40.620 -14.179 50.700 1.00 88.56 568 GLY A C 1
ATOM 4420 O O . GLY A 1 568 ? -41.306 -13.406 51.360 1.00 88.56 568 GLY A O 1
ATOM 4421 N N . CYS A 1 569 ? -40.643 -14.189 49.364 1.00 88.81 569 CYS A N 1
ATOM 4422 C CA . CYS A 1 569 ? -41.456 -13.256 48.578 1.00 88.81 569 CYS A CA 1
ATOM 4423 C C . CYS A 1 569 ? -42.962 -13.432 48.814 1.00 88.81 569 CYS A C 1
ATOM 4425 O O . CYS A 1 569 ? -43.666 -12.434 48.965 1.00 88.81 569 CYS A O 1
ATOM 4427 N N . LEU A 1 570 ? -43.442 -14.676 48.903 1.00 89.19 570 LEU A N 1
ATOM 4428 C CA . LEU A 1 570 ? -44.856 -14.982 49.152 1.00 89.19 570 LEU A CA 1
ATOM 4429 C C . LEU A 1 570 ? -45.306 -14.567 50.558 1.00 89.19 570 LEU A C 1
ATOM 4431 O O . LEU A 1 570 ? -46.406 -14.053 50.740 1.00 89.19 570 LEU A O 1
ATOM 4435 N N . LEU A 1 571 ? -44.448 -14.770 51.557 1.00 88.62 571 LEU A N 1
ATOM 4436 C CA . LEU A 1 571 ? -44.755 -14.511 52.963 1.00 88.62 571 LEU A CA 1
ATOM 4437 C C . LEU A 1 571 ? -44.595 -13.037 53.362 1.00 88.62 571 LEU A C 1
ATOM 4439 O O . LEU A 1 571 ? -45.317 -12.555 54.235 1.00 88.62 571 LEU A O 1
ATOM 4443 N N . LYS A 1 572 ? -43.689 -12.309 52.705 1.00 86.19 572 LYS A N 1
ATOM 4444 C CA . LYS A 1 572 ? -43.259 -10.950 53.063 1.00 86.19 572 LYS A CA 1
ATOM 4445 C C . LYS A 1 572 ? -44.401 -9.954 53.295 1.00 86.19 572 LYS A C 1
ATOM 4447 O O . LYS A 1 572 ? -44.437 -9.318 54.344 1.00 86.19 572 LYS A O 1
ATOM 4452 N N . GLN A 1 573 ? -45.325 -9.800 52.345 1.00 86.25 573 GLN A N 1
ATOM 4453 C CA . GLN A 1 573 ? -46.420 -8.825 52.474 1.00 86.25 573 GLN A CA 1
ATOM 4454 C C . GLN A 1 573 ? -47.576 -9.321 53.367 1.00 86.25 573 GLN A C 1
ATOM 4456 O O . GLN A 1 573 ? -47.960 -8.581 54.278 1.00 86.25 573 GLN A O 1
ATOM 4461 N N . PRO A 1 574 ? -48.115 -10.548 53.188 1.00 89.94 574 PRO A N 1
ATOM 4462 C CA . PRO A 1 574 ? -49.264 -11.011 53.970 1.00 89.94 574 PRO A CA 1
ATOM 4463 C C . PRO A 1 574 ? -48.990 -11.092 55.476 1.00 89.94 574 PRO A C 1
ATOM 4465 O O . PRO A 1 574 ? -49.837 -10.689 56.272 1.00 89.94 574 PRO A O 1
ATOM 4468 N N . LEU A 1 575 ? -47.800 -11.554 55.889 1.00 91.44 575 LEU A N 1
ATOM 4469 C CA . LEU A 1 575 ? -47.456 -11.664 57.314 1.00 91.44 575 LEU A CA 1
ATOM 4470 C C . LEU A 1 575 ? -47.491 -10.315 58.032 1.00 91.44 575 LEU A C 1
ATOM 4472 O O . LEU A 1 575 ? -47.982 -10.250 59.159 1.00 91.44 575 LEU A O 1
ATOM 4476 N N . PHE A 1 576 ? -46.987 -9.250 57.404 1.00 91.94 576 PHE A N 1
ATOM 4477 C CA . PHE A 1 576 ? -47.029 -7.914 57.994 1.00 91.94 576 PHE A CA 1
ATOM 4478 C C . PHE A 1 576 ? -48.456 -7.358 58.006 1.00 91.94 576 PHE A C 1
ATOM 4480 O O . PHE A 1 576 ? -48.946 -6.971 59.065 1.00 91.94 576 PHE A O 1
ATOM 4487 N N . ILE A 1 577 ? -49.130 -7.352 56.850 1.00 91.69 577 ILE A N 1
ATOM 4488 C CA . ILE A 1 577 ? -50.430 -6.691 56.676 1.00 91.69 577 ILE A CA 1
ATOM 4489 C C . ILE A 1 577 ? -51.494 -7.318 57.582 1.00 91.69 577 ILE A C 1
ATOM 4491 O O . ILE A 1 577 ? -52.165 -6.597 58.323 1.00 91.69 577 ILE A O 1
ATOM 4495 N N . ILE A 1 578 ? -51.612 -8.649 57.593 1.00 93.62 578 ILE A N 1
ATOM 4496 C CA . ILE A 1 578 ? -52.609 -9.349 58.414 1.00 93.62 578 ILE A CA 1
ATOM 4497 C C . ILE A 1 578 ? -52.334 -9.088 59.899 1.00 93.62 578 ILE A C 1
ATOM 4499 O O . ILE A 1 578 ? -53.224 -8.669 60.638 1.00 93.62 578 ILE A O 1
ATOM 4503 N N . SER A 1 579 ? -51.088 -9.270 60.342 1.00 94.94 579 SER A N 1
ATOM 4504 C CA . SER A 1 579 ? -50.729 -9.136 61.760 1.00 94.94 579 SER A CA 1
ATOM 4505 C C . SER A 1 579 ? -50.881 -7.701 62.267 1.00 94.94 579 SER A C 1
ATOM 4507 O O . SER A 1 579 ? -51.426 -7.467 63.345 1.00 94.94 579 SER A O 1
ATOM 4509 N N . PHE A 1 580 ? -50.448 -6.716 61.481 1.00 93.81 580 PHE A N 1
ATOM 4510 C CA . PHE A 1 580 ? -50.580 -5.309 61.843 1.00 93.81 580 PHE A CA 1
ATOM 4511 C C . PHE A 1 580 ? -52.050 -4.860 61.856 1.00 93.81 580 PHE A C 1
ATOM 4513 O O . PHE A 1 580 ? -52.459 -4.117 62.749 1.00 93.81 580 PHE A O 1
ATOM 4520 N N . THR A 1 581 ? -52.878 -5.383 60.947 1.00 94.56 581 THR A N 1
ATOM 4521 C CA . THR A 1 581 ? -54.328 -5.128 60.932 1.00 94.56 581 THR A CA 1
ATOM 4522 C C . THR A 1 581 ? -55.018 -5.698 62.168 1.00 94.56 581 THR A C 1
ATOM 4524 O O . THR A 1 581 ? -55.829 -5.006 62.781 1.00 94.56 581 THR A O 1
ATOM 4527 N N . VAL A 1 582 ? -54.653 -6.909 62.611 1.00 94.69 582 VAL A N 1
ATOM 4528 C CA . VAL A 1 582 ? -55.157 -7.487 63.873 1.00 94.69 582 VAL A CA 1
ATOM 4529 C C . VAL A 1 582 ? -54.810 -6.589 65.066 1.00 94.69 582 VAL A C 1
ATOM 4531 O O . VAL A 1 582 ? -55.668 -6.331 65.915 1.00 94.69 582 VAL A O 1
ATOM 4534 N N . CYS A 1 583 ? -53.580 -6.066 65.120 1.00 94.50 583 CYS A N 1
ATOM 4535 C CA . CYS A 1 583 ? -53.163 -5.109 66.145 1.00 94.50 583 CYS A CA 1
ATOM 4536 C C . CYS A 1 583 ? -54.039 -3.845 66.128 1.00 94.50 583 CYS A C 1
ATOM 4538 O O . CYS A 1 583 ? -54.628 -3.479 67.149 1.00 94.50 583 CYS A O 1
ATOM 4540 N N . LEU A 1 584 ? -54.193 -3.203 64.966 1.00 93.00 584 LEU A N 1
ATOM 4541 C CA . LEU A 1 584 ? -55.004 -1.991 64.830 1.00 93.00 584 LEU A CA 1
ATOM 4542 C C . LEU A 1 584 ? -56.491 -2.242 65.117 1.00 93.00 584 LEU A C 1
ATOM 4544 O O . LEU A 1 584 ? -57.138 -1.404 65.747 1.00 93.00 584 LEU A O 1
ATOM 4548 N N . ALA A 1 585 ? -57.037 -3.401 64.745 1.00 94.00 585 ALA A N 1
ATOM 4549 C CA . ALA A 1 585 ? -58.393 -3.810 65.109 1.00 94.00 585 ALA A CA 1
ATOM 4550 C C . ALA A 1 585 ? -58.554 -3.907 66.639 1.00 94.00 585 ALA A C 1
ATOM 4552 O O . ALA A 1 585 ? -59.544 -3.436 67.199 1.00 94.00 585 ALA A O 1
ATOM 4553 N N . CYS A 1 586 ? -57.551 -4.438 67.345 1.00 91.50 586 CYS A N 1
ATOM 4554 C CA . CYS A 1 586 ? -57.554 -4.476 68.809 1.00 91.50 586 CYS A CA 1
ATOM 4555 C C . CYS A 1 586 ? -57.508 -3.064 69.419 1.00 91.50 586 CYS A C 1
ATOM 4557 O O . CYS A 1 586 ? -58.276 -2.770 70.340 1.00 91.50 586 CYS A O 1
ATOM 4559 N N . VAL A 1 587 ? -56.646 -2.179 68.903 1.00 90.50 587 VAL A N 1
ATOM 4560 C CA . VAL A 1 587 ? -56.551 -0.781 69.364 1.00 90.50 587 VAL A CA 1
ATOM 4561 C C . VAL A 1 587 ? -57.864 -0.036 69.125 1.00 90.50 587 VAL A C 1
ATOM 4563 O O . VAL A 1 587 ? -58.372 0.616 70.034 1.00 90.50 587 VAL A O 1
ATOM 4566 N N . THR A 1 588 ? -58.443 -0.144 67.929 1.00 90.12 588 THR A N 1
ATOM 4567 C CA . THR A 1 588 ? -59.670 0.572 67.541 1.00 90.12 588 THR A CA 1
ATOM 4568 C C . THR A 1 588 ? -60.871 0.150 68.377 1.00 90.12 588 THR A C 1
ATOM 4570 O O . THR A 1 588 ? -61.570 1.014 68.907 1.00 90.12 588 THR A O 1
ATOM 4573 N N . VAL A 1 589 ? -61.065 -1.154 68.592 1.00 89.31 589 VAL A N 1
ATOM 4574 C CA . VAL A 1 589 ? -62.109 -1.685 69.481 1.00 89.31 589 VAL A CA 1
ATOM 4575 C C . VAL A 1 589 ? -61.973 -1.120 70.893 1.00 89.31 589 VAL A C 1
ATOM 4577 O O . VAL A 1 589 ? -62.969 -0.723 71.500 1.00 89.31 589 VAL A O 1
ATOM 4580 N N . ARG A 1 590 ? -60.747 -1.037 71.421 1.00 85.50 590 ARG A N 1
ATOM 4581 C CA . ARG A 1 590 ? -60.504 -0.516 72.773 1.00 85.50 590 ARG A CA 1
ATOM 4582 C C . ARG A 1 590 ? -60.731 0.985 72.860 1.00 85.50 590 ARG A C 1
ATOM 4584 O O . ARG A 1 590 ? -61.422 1.438 73.770 1.00 85.50 590 ARG A O 1
ATOM 4591 N N . SER A 1 591 ? -60.228 1.746 71.896 1.00 87.38 591 SER A N 1
ATOM 4592 C CA . SER A 1 591 ? -60.488 3.183 71.795 1.00 87.38 591 SER A CA 1
ATOM 4593 C C . SER A 1 591 ? -61.989 3.472 71.704 1.00 87.38 591 SER A C 1
ATOM 4595 O O . SER A 1 591 ? -62.494 4.344 72.411 1.00 87.38 591 SER A O 1
ATOM 4597 N N . PHE A 1 592 ? -62.730 2.687 70.915 1.00 85.81 592 PHE A N 1
ATOM 4598 C CA . PHE A 1 592 ? -64.182 2.802 70.800 1.00 85.81 592 PHE A CA 1
ATOM 4599 C C . PHE A 1 592 ? -64.901 2.506 72.123 1.00 85.81 592 PHE A C 1
ATOM 4601 O O . PHE A 1 592 ? -65.770 3.278 72.529 1.00 85.81 592 PHE A O 1
ATOM 4608 N N . GLN A 1 593 ? -64.508 1.448 72.841 1.00 83.00 593 GLN A N 1
ATOM 4609 C CA . GLN A 1 593 ? -65.066 1.128 74.161 1.00 83.00 593 GLN A CA 1
ATOM 4610 C C . GLN A 1 593 ? -64.861 2.262 75.171 1.00 83.00 593 GLN A C 1
ATOM 4612 O O . GLN A 1 593 ? -65.802 2.635 75.869 1.00 83.00 593 GLN A O 1
ATOM 4617 N N . VAL A 1 594 ? -63.664 2.854 75.224 1.00 80.06 594 VAL A N 1
ATOM 4618 C CA . VAL A 1 594 ? -63.368 3.983 76.124 1.00 80.06 594 VAL A CA 1
ATOM 4619 C C . VAL A 1 594 ? -64.246 5.196 75.787 1.00 80.06 594 VAL A C 1
ATOM 4621 O O . VAL A 1 594 ? -64.835 5.798 76.684 1.00 80.06 594 VAL A O 1
ATOM 4624 N N . VAL A 1 595 ? -64.403 5.536 74.504 1.00 81.12 595 VAL A N 1
ATOM 4625 C CA . VAL A 1 595 ? -65.262 6.657 74.076 1.00 81.12 595 VAL A CA 1
ATOM 4626 C C . VAL A 1 595 ? -66.737 6.399 74.400 1.00 81.12 595 VAL A C 1
ATOM 4628 O O . VAL A 1 595 ? -67.417 7.298 74.905 1.00 81.12 595 VAL A O 1
ATOM 4631 N N . CYS A 1 596 ? -67.224 5.177 74.171 1.00 75.50 596 CYS A N 1
ATOM 4632 C CA . CYS A 1 596 ? -68.601 4.795 74.485 1.00 75.50 596 CYS A CA 1
ATOM 4633 C C . CYS A 1 596 ? -68.897 4.905 75.984 1.00 75.50 596 CYS A C 1
ATOM 4635 O O . CYS A 1 596 ? -69.917 5.478 76.355 1.00 75.50 596 CYS A O 1
ATOM 4637 N N . ILE A 1 597 ? -67.983 4.435 76.840 1.00 75.25 597 ILE A N 1
ATOM 4638 C CA . ILE A 1 597 ? -68.150 4.465 78.301 1.00 75.25 597 ILE A CA 1
ATOM 4639 C C . ILE A 1 597 ? -68.104 5.899 78.851 1.00 75.25 597 ILE A C 1
ATOM 4641 O O . ILE A 1 597 ? -68.941 6.268 79.669 1.00 75.25 597 ILE A O 1
ATOM 4645 N N . PHE A 1 598 ? -67.144 6.726 78.421 1.00 72.75 598 PHE A N 1
ATOM 4646 C CA . PHE A 1 598 ? -66.879 8.017 79.078 1.00 72.75 598 PHE A CA 1
ATOM 4647 C C . PHE A 1 598 ? -67.544 9.235 78.433 1.00 72.75 598 PHE A C 1
ATOM 4649 O O . PHE A 1 598 ? -67.679 10.279 79.084 1.00 72.75 598 PHE A O 1
ATOM 4656 N N . LYS A 1 599 ? -67.898 9.147 77.149 1.00 69.50 599 LYS A N 1
ATOM 4657 C CA . LYS A 1 599 ? -68.347 10.297 76.350 1.00 69.50 599 LYS A CA 1
ATOM 4658 C C . LYS A 1 599 ? -69.754 10.113 75.785 1.00 69.50 599 LYS A C 1
ATOM 4660 O O . LYS A 1 599 ? -70.468 11.099 75.650 1.00 69.50 599 LYS A O 1
ATOM 4665 N N . TRP A 1 600 ? -70.134 8.890 75.416 1.00 67.19 600 TRP A N 1
ATOM 4666 C CA . TRP A 1 600 ? -71.386 8.600 74.698 1.00 67.19 600 TRP A CA 1
ATOM 4667 C C . TRP A 1 600 ? -72.368 7.724 75.493 1.00 67.19 600 TRP A C 1
ATOM 4669 O O . TRP A 1 600 ? -73.391 7.299 74.949 1.00 67.19 600 TRP A O 1
ATOM 4679 N N . SER A 1 601 ? -72.108 7.517 76.788 1.00 62.66 601 SER A N 1
ATOM 4680 C CA . SER A 1 601 ? -72.939 6.703 77.683 1.00 62.66 601 SER A CA 1
ATOM 4681 C C . SER A 1 601 ? -74.399 7.168 77.756 1.00 62.66 601 SER A C 1
ATOM 4683 O O . SER A 1 601 ? -75.283 6.348 77.981 1.00 62.66 601 SER A O 1
ATOM 4685 N N . SER A 1 602 ? -74.678 8.449 77.485 1.00 62.72 602 SER A N 1
ATOM 4686 C CA . SER A 1 602 ? -76.032 9.016 77.472 1.00 62.72 602 SER A CA 1
ATOM 4687 C C . SER A 1 602 ? -76.778 8.908 76.133 1.00 62.72 602 SER A C 1
ATOM 4689 O O . SER A 1 602 ? -77.995 9.069 76.120 1.00 62.72 602 SER A O 1
ATOM 4691 N N . LYS A 1 603 ? -76.098 8.637 75.005 1.00 62.72 603 LYS A N 1
ATOM 4692 C CA . LYS A 1 603 ? -76.718 8.647 73.659 1.00 62.72 603 LYS A CA 1
ATOM 4693 C C . LYS A 1 603 ? -77.018 7.260 73.081 1.00 62.72 603 LYS A C 1
ATOM 4695 O O . LYS A 1 603 ? -77.965 7.137 72.313 1.00 62.72 603 LYS A O 1
ATOM 4700 N N . LEU A 1 604 ? -76.241 6.224 73.418 1.00 64.31 604 LEU A N 1
ATOM 4701 C CA . LEU A 1 604 ? -76.339 4.881 72.805 1.00 64.31 604 LEU A CA 1
ATOM 4702 C C . LEU A 1 604 ? -76.180 3.707 73.814 1.00 64.31 604 LEU A C 1
ATOM 4704 O O . LEU A 1 604 ? -75.420 2.776 73.543 1.00 64.31 604 LEU A O 1
ATOM 4708 N N . PRO A 1 605 ? -76.884 3.683 74.967 1.00 66.56 605 PRO A N 1
ATOM 4709 C CA . PRO A 1 605 ? -76.659 2.662 75.999 1.00 66.56 605 PRO A CA 1
ATOM 4710 C C . PRO A 1 605 ? -77.069 1.249 75.550 1.00 66.56 605 PRO A C 1
ATOM 4712 O O . PRO A 1 605 ? -76.286 0.310 75.667 1.00 66.56 605 PRO A O 1
ATOM 4715 N N . ARG A 1 606 ? -78.256 1.090 74.940 1.00 68.50 606 ARG A N 1
ATOM 4716 C CA . ARG A 1 606 ? -78.804 -0.235 74.577 1.00 68.50 606 ARG A CA 1
ATOM 4717 C C . ARG A 1 606 ? -77.996 -0.953 73.491 1.00 68.50 606 ARG A C 1
ATOM 4719 O O . ARG A 1 606 ? -77.746 -2.151 73.608 1.00 68.50 606 ARG A O 1
ATOM 4726 N N . SER A 1 607 ? -77.573 -0.240 72.446 1.00 70.00 607 SER A N 1
ATOM 4727 C CA . SER A 1 607 ? -76.807 -0.832 71.338 1.00 70.00 607 SER A CA 1
ATOM 4728 C C . SER A 1 607 ? -75.387 -1.212 71.764 1.00 70.00 607 SER A C 1
ATOM 4730 O O . SER A 1 607 ? -74.912 -2.287 71.400 1.00 70.00 607 SER A O 1
ATOM 4732 N N . TYR A 1 608 ? -74.730 -0.375 72.577 1.00 75.00 608 TYR A N 1
ATOM 4733 C CA . TYR A 1 608 ? -73.401 -0.673 73.115 1.00 75.00 608 TYR A CA 1
ATOM 4734 C C . TYR A 1 608 ? -73.429 -1.842 74.107 1.00 75.00 608 TYR A C 1
ATOM 4736 O O . TYR A 1 608 ? -72.608 -2.748 73.988 1.00 75.00 608 TYR A O 1
ATOM 4744 N N . GLU A 1 609 ? -74.384 -1.873 75.042 1.00 74.00 609 GLU A N 1
ATOM 4745 C CA . GLU A 1 609 ? -74.520 -2.979 76.000 1.00 74.00 609 GLU A CA 1
ATOM 4746 C C . GLU A 1 609 ? -74.809 -4.309 75.300 1.00 74.00 609 GLU A C 1
ATOM 4748 O O . GLU A 1 609 ? -74.201 -5.324 75.637 1.00 74.00 609 GLU A O 1
ATOM 4753 N N . THR A 1 610 ? -75.672 -4.307 74.279 1.00 78.25 610 THR A N 1
ATOM 4754 C CA . THR A 1 610 ? -75.969 -5.508 73.481 1.00 78.25 610 THR A CA 1
ATOM 4755 C C . THR A 1 610 ? -74.735 -5.985 72.713 1.00 78.25 610 THR A C 1
ATOM 4757 O O . THR A 1 610 ? -74.411 -7.172 72.739 1.00 78.25 610 THR A O 1
ATOM 4760 N N . TRP A 1 611 ? -74.003 -5.066 72.076 1.00 82.44 611 TRP A N 1
ATOM 4761 C CA . TRP A 1 611 ? -72.766 -5.376 71.355 1.00 82.44 611 TRP A CA 1
ATOM 4762 C C . TRP A 1 611 ? -71.673 -5.906 72.292 1.00 82.44 611 TRP A C 1
ATOM 4764 O O . TRP A 1 611 ? -71.064 -6.936 72.013 1.00 82.44 611 TRP A O 1
ATOM 4774 N N . ALA A 1 612 ? -71.457 -5.266 73.441 1.00 78.00 612 ALA A N 1
ATOM 4775 C CA . ALA A 1 612 ? -70.475 -5.703 74.427 1.00 78.00 612 ALA A CA 1
ATOM 4776 C C . ALA A 1 612 ? -70.843 -7.060 75.064 1.00 78.00 612 ALA A C 1
ATOM 4778 O O . ALA A 1 612 ? -69.956 -7.890 75.273 1.00 78.00 612 ALA A O 1
ATOM 4779 N N . LYS A 1 613 ? -72.134 -7.316 75.328 1.00 79.56 613 LYS A N 1
ATOM 4780 C CA . LYS A 1 613 ? -72.637 -8.575 75.912 1.00 79.56 613 LYS A CA 1
ATOM 4781 C C . LYS A 1 613 ? -72.565 -9.750 74.930 1.00 79.56 613 LYS A C 1
ATOM 4783 O O . LYS A 1 613 ? -72.208 -10.853 75.335 1.00 79.56 613 LYS A O 1
ATOM 4788 N N . ASN A 1 614 ? -72.808 -9.512 73.640 1.00 84.06 614 ASN A N 1
ATOM 4789 C CA . ASN A 1 614 ? -72.769 -10.536 72.588 1.00 84.06 614 ASN A CA 1
ATOM 4790 C C . ASN A 1 614 ? -71.372 -10.721 71.958 1.00 84.06 614 ASN A C 1
ATOM 4792 O O . ASN A 1 614 ? -71.268 -11.027 70.774 1.00 84.06 614 ASN A O 1
ATOM 4796 N N . ARG A 1 615 ? -70.285 -10.533 72.722 1.00 83.75 615 ARG A N 1
ATOM 4797 C CA . ARG A 1 615 ? -68.888 -10.670 72.243 1.00 83.75 615 ARG A CA 1
ATOM 4798 C C . ARG A 1 615 ? -68.526 -9.791 71.029 1.00 83.75 615 ARG A C 1
ATOM 4800 O O . ARG A 1 615 ? -67.604 -10.110 70.283 1.00 83.75 615 ARG A O 1
ATOM 4807 N N . GLY A 1 616 ? -69.185 -8.648 70.852 1.00 85.75 616 GLY A N 1
ATOM 4808 C CA . GLY A 1 616 ? -68.954 -7.707 69.750 1.00 85.75 616 GLY A CA 1
ATOM 4809 C C . GLY A 1 616 ? -67.488 -7.313 69.494 1.00 85.75 616 GLY A C 1
ATOM 4810 O O . GLY A 1 616 ? -67.081 -7.314 68.333 1.00 85.75 616 GLY A O 1
ATOM 4811 N N . PRO A 1 617 ? -66.662 -7.046 70.528 1.00 85.81 617 PRO A N 1
ATOM 4812 C CA . PRO A 1 617 ? -65.219 -6.826 70.383 1.00 85.81 617 PRO A CA 1
ATOM 4813 C C . PRO A 1 617 ? -64.474 -7.959 69.660 1.00 85.81 617 PRO A C 1
ATOM 4815 O O . PRO A 1 617 ? -63.654 -7.698 68.785 1.00 85.81 617 PRO A O 1
ATOM 4818 N N . GLU A 1 618 ? -64.764 -9.215 70.013 1.00 88.38 618 GLU A N 1
ATOM 4819 C CA . GLU A 1 618 ? -64.124 -10.398 69.420 1.00 88.38 618 GLU A CA 1
ATOM 4820 C C . GLU A 1 618 ? -64.620 -10.620 67.986 1.00 88.38 618 GLU A C 1
ATOM 4822 O O . GLU A 1 618 ? -63.823 -10.902 67.094 1.00 88.38 618 GLU A O 1
ATOM 4827 N N . ILE A 1 619 ? -65.920 -10.411 67.749 1.00 89.81 619 ILE A N 1
ATOM 4828 C CA . ILE A 1 619 ? -66.541 -10.515 66.422 1.00 89.81 619 ILE A CA 1
ATOM 4829 C C . ILE A 1 619 ? -65.968 -9.464 65.460 1.00 89.81 619 ILE A C 1
ATOM 4831 O O . ILE A 1 619 ? -65.664 -9.796 64.319 1.00 89.81 619 ILE A O 1
ATOM 4835 N N . PHE A 1 620 ? -65.767 -8.216 65.901 1.00 91.06 620 PHE A N 1
ATOM 4836 C CA . PHE A 1 620 ? -65.186 -7.162 65.058 1.00 91.06 620 PHE A CA 1
ATOM 4837 C C . PHE A 1 620 ? -63.754 -7.495 64.625 1.00 91.06 620 PHE A C 1
ATOM 4839 O O . PHE A 1 620 ? -63.422 -7.379 63.444 1.00 91.06 620 PHE A O 1
ATOM 4846 N N . ILE A 1 621 ? -62.917 -7.942 65.569 1.00 92.44 621 ILE A N 1
ATOM 4847 C CA . ILE A 1 621 ? -61.543 -8.367 65.275 1.00 92.44 621 ILE A CA 1
ATOM 4848 C C . ILE A 1 621 ? -61.571 -9.544 64.295 1.00 92.44 621 ILE A C 1
ATOM 4850 O O . ILE A 1 621 ? -60.850 -9.521 63.301 1.00 92.44 621 ILE A O 1
ATOM 4854 N N . PHE A 1 622 ? -62.437 -10.535 64.524 1.00 92.38 622 PHE A N 1
ATOM 4855 C CA . PHE A 1 622 ? -62.572 -11.695 63.645 1.00 92.38 622 PHE A CA 1
ATOM 4856 C C . PHE A 1 622 ? -62.994 -11.309 62.220 1.00 92.38 622 PHE A C 1
ATOM 4858 O O . PHE A 1 622 ? -62.308 -11.684 61.274 1.00 92.38 622 PHE A O 1
ATOM 4865 N N . ILE A 1 623 ? -64.057 -10.513 62.053 1.00 93.81 623 ILE A N 1
ATOM 4866 C CA . ILE A 1 623 ? -64.537 -10.074 60.732 1.00 93.81 623 ILE A CA 1
ATOM 4867 C C . ILE A 1 623 ? -63.449 -9.286 59.999 1.00 93.81 623 ILE A C 1
ATOM 4869 O O . ILE A 1 623 ? -63.156 -9.587 58.846 1.00 93.81 623 ILE A O 1
ATOM 4873 N N . THR A 1 624 ? -62.811 -8.325 60.674 1.00 93.62 624 THR A N 1
ATOM 4874 C CA . THR A 1 624 ? -61.734 -7.516 60.077 1.00 93.62 624 THR A CA 1
ATOM 4875 C C . THR A 1 624 ? -60.566 -8.398 59.628 1.00 93.62 624 THR A C 1
ATOM 4877 O O . THR A 1 624 ? -60.042 -8.222 58.534 1.00 93.62 624 THR A O 1
ATOM 4880 N N . THR A 1 625 ? -60.204 -9.400 60.435 1.00 93.50 625 THR A N 1
ATOM 4881 C CA . THR A 1 625 ? -59.138 -10.356 60.100 1.00 93.50 625 THR A CA 1
ATOM 4882 C C . THR A 1 625 ? -59.516 -11.226 58.902 1.00 93.50 625 THR A C 1
ATOM 4884 O O . THR A 1 625 ? -58.699 -11.410 58.010 1.00 93.50 625 THR A O 1
ATOM 4887 N N . VAL A 1 626 ? -60.747 -11.747 58.847 1.00 94.81 626 VAL A N 1
ATOM 4888 C CA . VAL A 1 626 ? -61.224 -12.580 57.728 1.00 94.81 626 VAL A CA 1
ATOM 4889 C C . VAL A 1 626 ? -61.247 -11.789 56.422 1.00 94.81 626 VAL A C 1
ATOM 4891 O O . VAL A 1 626 ? -60.803 -12.303 55.397 1.00 94.81 626 VAL A O 1
ATOM 4894 N N . VAL A 1 627 ? -61.717 -10.539 56.461 1.00 94.88 627 VAL A N 1
ATOM 4895 C CA . VAL A 1 627 ? -61.705 -9.644 55.297 1.00 94.88 627 VAL A CA 1
ATOM 4896 C C . VAL A 1 627 ? -60.273 -9.415 54.812 1.00 94.88 627 VAL A C 1
ATOM 4898 O O . VAL A 1 627 ? -60.008 -9.571 53.623 1.00 94.88 627 VAL A O 1
ATOM 4901 N N . GLU A 1 628 ? -59.332 -9.134 55.715 1.00 94.00 628 GLU A N 1
ATOM 4902 C CA . GLU A 1 628 ? -57.938 -8.889 55.333 1.00 94.00 628 GLU A CA 1
ATOM 4903 C C . GLU A 1 628 ? -57.229 -10.147 54.809 1.00 94.00 628 GLU A C 1
ATOM 4905 O O . GLU A 1 628 ? -56.477 -10.087 53.836 1.00 94.00 628 GLU A O 1
ATOM 4910 N N . VAL A 1 629 ? -57.503 -11.313 55.403 1.00 94.19 629 VAL A N 1
ATOM 4911 C CA . VAL A 1 629 ? -57.011 -12.608 54.907 1.00 94.19 629 VAL A CA 1
ATOM 4912 C C . VAL A 1 629 ? -57.540 -12.875 53.499 1.00 94.19 629 VAL A C 1
ATOM 4914 O O . VAL A 1 629 ? -56.773 -13.294 52.634 1.00 94.19 629 VAL A O 1
ATOM 4917 N N . PHE A 1 630 ? -58.822 -12.599 53.244 1.00 94.19 630 PHE A N 1
ATOM 4918 C CA . PHE A 1 630 ? -59.423 -12.755 51.921 1.00 94.19 630 PHE A CA 1
ATOM 4919 C C . PHE A 1 630 ? -58.792 -11.812 50.887 1.00 94.19 630 PHE A C 1
ATOM 4921 O O . PHE A 1 630 ? -58.421 -12.262 49.804 1.00 94.19 630 PHE A O 1
ATOM 4928 N N . ILE A 1 631 ? -58.598 -10.532 51.232 1.00 92.44 631 ILE A N 1
ATOM 4929 C CA . ILE A 1 631 ? -57.932 -9.546 50.364 1.00 92.44 631 ILE A CA 1
ATOM 4930 C C . ILE A 1 631 ? -56.488 -9.974 50.063 1.00 92.44 631 ILE A C 1
ATOM 4932 O O . ILE A 1 631 ? -56.073 -9.987 48.903 1.00 92.44 631 ILE A O 1
ATOM 4936 N N . SER A 1 632 ? -55.734 -10.375 51.089 1.00 91.44 632 SER A N 1
ATOM 4937 C CA . SER A 1 632 ? -54.350 -10.841 50.949 1.00 91.44 632 SER A CA 1
ATOM 4938 C C . SER A 1 632 ? -54.248 -12.097 50.077 1.00 91.44 632 SER A C 1
ATOM 4940 O O . SER A 1 632 ? -53.363 -12.191 49.226 1.00 91.44 632 SER A O 1
ATOM 4942 N N . PHE A 1 633 ? -55.172 -13.047 50.244 1.00 91.31 633 PHE A N 1
ATOM 4943 C CA . PHE A 1 633 ? -55.231 -14.267 49.441 1.00 91.31 633 PHE A CA 1
ATOM 4944 C C . PHE A 1 633 ? -55.575 -13.977 47.976 1.00 91.31 633 PHE A C 1
ATOM 4946 O O . PHE A 1 633 ? -54.899 -14.476 47.079 1.00 91.31 633 PHE A O 1
ATOM 4953 N N . LEU A 1 634 ? -56.575 -13.127 47.726 1.00 91.44 634 LEU A N 1
ATOM 4954 C CA . LEU A 1 634 ? -56.956 -12.721 46.374 1.00 91.44 634 LEU A CA 1
ATOM 4955 C C . LEU A 1 634 ? -55.794 -12.025 45.653 1.00 91.44 634 LEU A C 1
ATOM 4957 O O . LEU A 1 634 ? -55.518 -12.335 44.498 1.00 91.44 634 LEU A O 1
ATOM 4961 N N . ARG A 1 635 ? -55.064 -11.143 46.347 1.00 88.38 635 ARG A N 1
ATOM 4962 C CA . ARG A 1 635 ? -53.868 -10.488 45.800 1.00 88.38 635 ARG A CA 1
ATOM 4963 C C . ARG A 1 635 ? -52.781 -11.497 45.420 1.00 88.38 635 ARG A C 1
ATOM 4965 O O . ARG A 1 635 ? -52.190 -11.370 44.356 1.00 88.38 635 ARG A O 1
ATOM 4972 N N . MET A 1 636 ? -52.547 -12.504 46.261 1.00 88.25 636 MET A N 1
ATOM 4973 C CA . MET A 1 636 ? -51.562 -13.557 45.996 1.00 88.25 636 MET A CA 1
ATOM 4974 C C . MET A 1 636 ? -51.965 -14.471 44.826 1.00 88.25 636 MET A C 1
ATOM 4976 O O . MET A 1 636 ? -51.087 -14.995 44.148 1.00 88.25 636 MET A O 1
ATOM 4980 N N . LEU A 1 637 ? -53.269 -14.661 44.585 1.00 88.56 637 LEU A N 1
ATOM 4981 C CA . LEU A 1 637 ? -53.783 -15.426 43.443 1.00 88.56 637 LEU A CA 1
ATOM 4982 C C . LEU A 1 637 ? -53.699 -14.664 42.120 1.00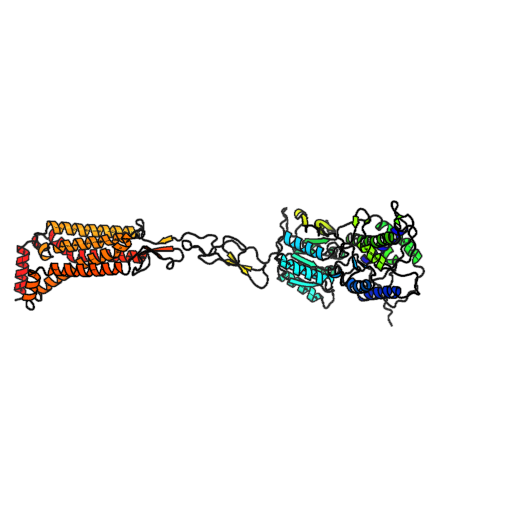 88.56 637 LEU A C 1
ATOM 4984 O O . LEU A 1 637 ? -53.380 -15.270 41.101 1.00 88.56 637 LEU A O 1
ATOM 4988 N N . LEU A 1 638 ? -54.030 -13.371 42.132 1.00 89.88 638 LEU A N 1
ATOM 4989 C CA . LEU A 1 638 ? -54.037 -12.551 40.922 1.00 89.88 638 LEU A CA 1
ATOM 4990 C C . LEU A 1 638 ? -52.612 -12.217 40.466 1.00 89.88 638 LEU A C 1
ATOM 4992 O O . LEU A 1 638 ? -52.310 -12.389 39.291 1.00 89.88 638 LEU A O 1
ATOM 4996 N N . ASP A 1 639 ? -51.736 -11.820 41.396 1.00 85.38 639 ASP A N 1
ATOM 4997 C CA . ASP A 1 639 ? -50.366 -11.386 41.102 1.00 85.38 639 ASP A CA 1
ATOM 4998 C C . ASP A 1 639 ? -49.361 -11.980 42.115 1.00 85.38 639 ASP A C 1
ATOM 5000 O O . ASP A 1 639 ? -48.922 -11.290 43.046 1.00 85.38 639 ASP A O 1
ATOM 5004 N N . PRO A 1 640 ? -48.981 -13.268 41.983 1.00 86.56 640 PRO A N 1
ATOM 5005 C CA . PRO A 1 640 ? -48.058 -13.910 42.914 1.00 86.56 640 PRO A CA 1
ATOM 5006 C C . PRO A 1 640 ? -46.647 -13.295 42.821 1.00 86.56 640 PRO A C 1
ATOM 5008 O O . PRO A 1 640 ? -46.043 -13.304 41.743 1.00 86.56 640 PRO A O 1
ATOM 5011 N N . PRO A 1 641 ? -46.064 -12.794 43.930 1.00 87.75 641 PRO A N 1
ATOM 5012 C CA . PRO A 1 641 ? -44.716 -12.237 43.916 1.00 87.75 641 PRO A CA 1
ATOM 5013 C C . PRO A 1 641 ? -43.664 -13.347 43.790 1.00 87.75 641 PRO A C 1
ATOM 5015 O O . PRO A 1 641 ? -43.649 -14.301 44.569 1.00 87.75 641 PRO A O 1
ATOM 5018 N N . PHE A 1 642 ? -42.731 -13.189 42.851 1.00 87.62 642 PHE A N 1
ATOM 5019 C CA . PHE A 1 642 ? -41.607 -14.105 42.640 1.00 87.62 642 PHE A CA 1
ATOM 5020 C C . PHE A 1 642 ? -40.256 -13.370 42.724 1.00 87.62 642 PHE A C 1
ATOM 5022 O O . PHE A 1 642 ? -40.217 -12.141 42.625 1.00 87.62 642 PHE A O 1
ATOM 5029 N N . PRO A 1 643 ? -39.135 -14.087 42.940 1.00 89.94 643 PRO A N 1
ATOM 5030 C CA . PRO A 1 643 ? -37.803 -13.489 42.898 1.00 89.94 643 PRO A CA 1
ATOM 5031 C C . PRO A 1 643 ? -37.468 -12.989 41.487 1.00 89.94 643 PRO A C 1
ATOM 5033 O O . PRO A 1 643 ? -37.453 -13.774 40.538 1.00 89.94 643 PRO A O 1
ATOM 5036 N N . SER A 1 644 ? -37.164 -11.701 41.351 1.00 86.44 644 SER A N 1
ATOM 5037 C CA . SER A 1 644 ? -36.785 -11.055 40.092 1.00 86.44 644 SER A CA 1
ATOM 5038 C C . SER A 1 644 ? -35.403 -10.407 40.176 1.00 86.44 644 SER A C 1
ATOM 5040 O O . SER A 1 644 ? -34.927 -10.031 41.249 1.00 86.44 644 SER A O 1
ATOM 5042 N N . ARG A 1 645 ? -34.760 -10.285 39.011 1.00 86.62 645 ARG A N 1
ATOM 5043 C CA . ARG A 1 645 ? -33.481 -9.597 38.821 1.00 86.62 645 ARG A CA 1
ATOM 5044 C C . ARG A 1 645 ? -33.723 -8.360 37.967 1.00 86.62 645 ARG A C 1
ATOM 5046 O O . ARG A 1 645 ? -34.163 -8.503 36.829 1.00 86.62 645 ARG A O 1
ATOM 5053 N N . ASP A 1 646 ? -33.460 -7.181 38.515 1.00 83.56 646 ASP A N 1
ATOM 5054 C CA . ASP A 1 646 ? -33.544 -5.919 37.777 1.00 83.56 646 ASP A CA 1
ATOM 5055 C C . ASP A 1 646 ? -32.147 -5.547 37.253 1.00 83.56 646 ASP A C 1
ATOM 5057 O O . ASP A 1 646 ? -31.187 -5.442 38.025 1.00 83.56 646 ASP A O 1
ATOM 5061 N N . TYR A 1 647 ? -32.048 -5.406 35.929 1.00 81.75 647 TYR A N 1
ATOM 5062 C CA . TYR A 1 647 ? -30.825 -5.088 35.184 1.00 81.75 647 TYR A CA 1
ATOM 5063 C C . TYR A 1 647 ? -30.774 -3.631 34.706 1.00 81.75 647 TYR A C 1
ATOM 5065 O O . TYR A 1 647 ? -29.733 -3.212 34.193 1.00 81.75 647 TYR A O 1
ATOM 5073 N N . ASP A 1 648 ? -31.882 -2.895 34.832 1.00 80.06 648 ASP A N 1
ATOM 5074 C CA . ASP A 1 648 ? -32.090 -1.597 34.183 1.00 80.06 648 ASP A CA 1
ATOM 5075 C C . ASP A 1 648 ? -31.799 -0.428 35.129 1.00 80.06 648 ASP A C 1
ATOM 5077 O O . ASP A 1 648 ? -31.546 0.689 34.681 1.00 80.06 648 ASP A O 1
ATOM 5081 N N . PHE A 1 649 ? -31.822 -0.667 36.444 1.00 78.44 649 PHE A N 1
ATOM 5082 C CA . PHE A 1 649 ? -31.619 0.395 37.429 1.00 78.44 649 PHE A CA 1
ATOM 5083 C C . PHE A 1 649 ? -30.153 0.858 37.539 1.00 78.44 649 PHE A C 1
ATOM 5085 O O . PHE A 1 649 ? -29.897 2.056 37.644 1.00 78.44 649 PHE A O 1
ATOM 5092 N N . TYR A 1 650 ? -29.192 -0.072 37.505 1.00 78.75 650 TYR A N 1
ATOM 5093 C CA . TYR A 1 650 ? -27.751 0.214 37.503 1.00 78.75 650 TYR A CA 1
ATOM 5094 C C . TYR A 1 650 ? -27.076 -0.502 36.328 1.00 78.75 650 TYR A C 1
ATOM 5096 O O . TYR A 1 650 ? -27.388 -1.654 36.032 1.00 78.75 650 TYR A O 1
ATOM 5104 N N . SER A 1 651 ? -26.118 0.154 35.669 1.00 74.94 651 SER A N 1
ATOM 5105 C CA . SER A 1 651 ? -25.392 -0.433 34.531 1.00 74.94 651 SER A CA 1
ATOM 5106 C C . SER A 1 651 ? -24.401 -1.527 34.942 1.00 74.94 651 SER A C 1
ATOM 5108 O O . SER A 1 651 ? -24.145 -2.454 34.177 1.00 74.94 651 SER A O 1
ATOM 5110 N N . ASP A 1 652 ? -23.845 -1.412 36.145 1.00 81.25 652 ASP A N 1
ATOM 5111 C CA . ASP A 1 652 ? -22.763 -2.231 36.702 1.00 81.25 652 ASP A CA 1
ATOM 5112 C C . ASP A 1 652 ? -23.244 -3.289 37.709 1.00 81.25 652 ASP A C 1
ATOM 5114 O O . ASP A 1 652 ? -22.502 -4.200 38.088 1.00 81.25 652 ASP A O 1
ATOM 5118 N N . SER A 1 653 ? -24.501 -3.186 38.138 1.00 85.50 653 SER A N 1
ATOM 5119 C CA . SER A 1 653 ? -25.053 -3.967 39.239 1.00 85.50 653 SER A CA 1
ATOM 5120 C C . SER A 1 653 ? -26.415 -4.576 38.888 1.00 85.50 653 SER A C 1
ATOM 5122 O O . SER A 1 653 ? -27.134 -4.081 38.025 1.00 85.50 653 SER A O 1
ATOM 5124 N N . ILE A 1 654 ? -26.770 -5.672 39.559 1.00 87.06 654 ILE A N 1
ATOM 5125 C CA . ILE A 1 654 ? -28.064 -6.358 39.453 1.00 87.06 654 ILE A CA 1
ATOM 5126 C C . ILE A 1 654 ? -28.779 -6.211 40.789 1.00 87.06 654 ILE A C 1
ATOM 5128 O O . ILE A 1 654 ? -28.236 -6.592 41.825 1.00 87.06 654 ILE A O 1
ATOM 5132 N N . ILE A 1 655 ? -30.009 -5.706 40.785 1.00 86.31 655 ILE A N 1
ATOM 5133 C CA . ILE A 1 655 ? -30.813 -5.618 42.008 1.00 86.31 655 ILE A CA 1
ATOM 5134 C C . ILE A 1 655 ? -31.631 -6.899 42.144 1.00 86.31 655 ILE A C 1
ATOM 5136 O O . ILE A 1 655 ? -32.368 -7.281 41.233 1.00 86.31 655 ILE A O 1
ATOM 5140 N N . LEU A 1 656 ? -31.495 -7.573 43.287 1.00 87.19 656 LEU A N 1
ATOM 5141 C CA . LEU A 1 656 ? -32.288 -8.757 43.612 1.00 87.19 656 LEU A CA 1
ATOM 5142 C C . LEU A 1 656 ? -33.467 -8.353 44.500 1.00 87.19 656 LEU A C 1
ATOM 5144 O O . LEU A 1 656 ? -33.279 -7.977 45.657 1.00 87.19 656 LEU A O 1
ATOM 5148 N N . GLU A 1 657 ? -34.686 -8.464 43.979 1.00 85.69 657 GLU A N 1
ATOM 5149 C CA . GLU A 1 657 ? -35.911 -8.107 44.703 1.00 85.69 657 GLU A CA 1
ATOM 5150 C C . GLU A 1 657 ? -37.075 -9.059 44.386 1.00 85.69 657 GLU A C 1
ATOM 5152 O O . GLU A 1 657 ? -36.967 -9.939 43.537 1.00 85.69 657 GLU A O 1
ATOM 5157 N N . CYS A 1 658 ? -38.190 -8.918 45.106 1.00 86.62 658 CYS A N 1
ATOM 5158 C CA . CYS A 1 658 ? -39.440 -9.595 44.755 1.00 86.62 658 CYS A CA 1
ATOM 5159 C C . CYS A 1 658 ? -40.238 -8.693 43.807 1.00 86.62 658 CYS A C 1
ATOM 5161 O O . CYS A 1 658 ? -40.318 -7.486 44.045 1.00 86.62 658 CYS A O 1
ATOM 5163 N N . THR A 1 659 ? -40.863 -9.264 42.781 1.00 82.56 659 THR A N 1
ATOM 5164 C CA . THR A 1 659 ? -41.647 -8.505 41.792 1.00 82.56 659 THR A CA 1
ATOM 5165 C C . THR A 1 659 ? -42.790 -7.712 42.447 1.00 82.56 659 THR A C 1
ATOM 5167 O O . THR A 1 659 ? -43.322 -8.115 43.483 1.00 82.56 659 THR A O 1
ATOM 5170 N N . TYR A 1 660 ? -43.163 -6.575 41.845 1.00 72.88 660 TYR A N 1
ATOM 5171 C CA . TYR A 1 660 ? -44.260 -5.693 42.287 1.00 72.88 660 TYR A CA 1
ATOM 5172 C C . TYR A 1 660 ? -44.067 -5.037 43.669 1.00 72.88 660 TYR A C 1
ATOM 5174 O O . TYR A 1 660 ? -45.034 -4.712 44.366 1.00 72.88 660 TYR A O 1
ATOM 5182 N N . CYS A 1 661 ? -42.818 -4.795 44.074 1.00 65.12 661 CYS A N 1
ATOM 5183 C CA . CYS A 1 661 ? -42.535 -3.941 45.226 1.00 65.12 661 CYS A CA 1
ATOM 5184 C C . CYS A 1 661 ? -42.813 -2.462 44.893 1.00 65.12 661 CYS A C 1
ATOM 5186 O O . CYS A 1 661 ? -42.478 -1.976 43.818 1.00 65.12 661 CYS A O 1
ATOM 5188 N N . ILE A 1 662 ? -43.403 -1.733 45.848 1.00 59.38 662 ILE A N 1
ATOM 5189 C CA . ILE A 1 662 ? -43.784 -0.308 45.720 1.00 59.38 662 ILE A CA 1
ATOM 5190 C C . ILE A 1 662 ? -42.555 0.606 45.530 1.00 59.38 662 ILE A C 1
ATOM 5192 O O . ILE A 1 662 ? -42.671 1.722 45.034 1.00 59.38 662 ILE A O 1
ATOM 5196 N N . SER A 1 663 ? -41.365 0.133 45.900 1.00 62.91 663 SER A N 1
ATOM 5197 C CA . SER A 1 663 ? -40.122 0.897 45.864 1.00 62.91 663 SER A CA 1
ATOM 5198 C C . SER A 1 663 ? -38.968 0.030 45.362 1.00 62.91 663 SER A C 1
ATOM 5200 O O . SER A 1 663 ? -38.737 -1.036 45.937 1.00 62.91 663 SER A O 1
ATOM 5202 N N . ARG A 1 664 ? -38.239 0.500 44.343 1.00 65.56 664 ARG A N 1
ATOM 5203 C CA . ARG A 1 664 ? -37.080 -0.198 43.765 1.00 65.56 664 ARG A CA 1
ATOM 5204 C C . ARG A 1 664 ? -35.789 0.164 44.497 1.00 65.56 664 ARG A C 1
ATOM 5206 O O . ARG A 1 664 ? -35.579 1.322 44.860 1.00 65.56 664 ARG A O 1
ATOM 5213 N N . GLY A 1 665 ? -34.921 -0.826 44.682 1.00 69.31 665 GLY A N 1
ATOM 5214 C CA . GLY A 1 665 ? -33.551 -0.632 45.158 1.00 69.31 665 GLY A CA 1
ATOM 5215 C C . GLY A 1 665 ? -33.280 -1.013 46.615 1.00 69.31 665 GLY A C 1
ATOM 5216 O O . GLY A 1 665 ? -34.158 -1.022 47.480 1.00 69.31 665 GLY A O 1
ATOM 5217 N N . SER A 1 666 ? -32.007 -1.317 46.893 1.00 69.75 666 SER A N 1
ATOM 5218 C CA . SER A 1 666 ? -31.551 -1.839 48.193 1.00 69.75 666 SER A CA 1
ATOM 5219 C C . SER A 1 666 ? -31.844 -0.887 49.363 1.00 69.75 666 SER A C 1
ATOM 5221 O O . SER A 1 666 ? -32.315 -1.311 50.420 1.00 69.75 666 SER A O 1
ATOM 5223 N N . PHE A 1 667 ? -31.681 0.423 49.153 1.00 78.06 667 PHE A N 1
ATOM 5224 C CA . PHE A 1 667 ? -31.986 1.433 50.170 1.00 78.06 667 PHE A CA 1
ATOM 5225 C C . PHE A 1 667 ? -33.478 1.480 50.528 1.00 78.06 667 PHE A C 1
ATOM 5227 O O . PHE A 1 667 ? -33.844 1.574 51.699 1.00 78.06 667 PHE A O 1
ATOM 5234 N N . ALA A 1 668 ? -34.355 1.341 49.534 1.00 81.06 668 ALA A N 1
ATOM 5235 C CA . ALA A 1 668 ? -35.790 1.348 49.766 1.00 81.06 668 ALA A CA 1
ATOM 5236 C C . ALA A 1 668 ? -36.261 0.104 50.541 1.00 81.06 668 ALA A C 1
ATOM 5238 O O . ALA A 1 668 ? -37.159 0.186 51.382 1.00 81.06 668 ALA A O 1
ATOM 5239 N N . MET A 1 669 ? -35.613 -1.048 50.334 1.00 82.12 669 MET A N 1
ATOM 5240 C CA . MET A 1 669 ? -35.856 -2.241 51.151 1.00 82.12 669 MET A CA 1
ATOM 5241 C C . MET A 1 669 ? -35.498 -2.014 52.626 1.00 82.12 669 MET A C 1
ATOM 5243 O O . MET A 1 669 ? -36.280 -2.401 53.497 1.00 82.12 669 MET A O 1
ATOM 5247 N N . ALA A 1 670 ? -34.371 -1.352 52.906 1.00 86.31 670 ALA A N 1
ATOM 5248 C CA . ALA A 1 670 ? -33.955 -1.017 54.268 1.00 86.31 670 ALA A CA 1
ATOM 5249 C C . ALA A 1 670 ? -34.924 -0.036 54.950 1.00 86.31 670 ALA A C 1
ATOM 5251 O O . ALA A 1 670 ? -35.300 -0.247 56.104 1.00 86.31 670 ALA A O 1
ATOM 5252 N N . LEU A 1 671 ? -35.384 0.992 54.226 1.00 87.62 671 LEU A N 1
ATOM 5253 C CA . LEU A 1 671 ? -36.381 1.945 54.726 1.00 87.62 671 LEU A CA 1
ATOM 5254 C C . LEU A 1 671 ? -37.698 1.260 55.107 1.00 87.62 671 LEU A C 1
ATOM 5256 O O . LEU A 1 671 ? -38.245 1.547 56.170 1.00 87.62 671 LEU A O 1
ATOM 5260 N N . ASN A 1 672 ? -38.182 0.325 54.284 1.00 87.44 672 ASN A N 1
ATOM 5261 C CA . ASN A 1 672 ? -39.402 -0.429 54.580 1.00 87.44 672 ASN A CA 1
ATOM 5262 C C . ASN A 1 672 ? -39.272 -1.247 55.876 1.00 87.44 672 ASN A C 1
ATOM 5264 O O . ASN A 1 672 ? -40.170 -1.213 56.715 1.00 87.44 672 ASN A O 1
ATOM 5268 N N . VAL A 1 673 ? -38.144 -1.941 56.076 1.00 90.75 673 VAL A N 1
ATOM 5269 C CA . VAL A 1 673 ? -37.882 -2.686 57.323 1.00 90.75 673 VAL A CA 1
ATOM 5270 C C . VAL A 1 673 ? -37.831 -1.740 58.524 1.00 90.75 673 VAL A C 1
ATOM 5272 O O . VAL A 1 673 ? -38.463 -2.008 59.547 1.00 90.75 673 VAL A O 1
ATOM 5275 N N . GLY A 1 674 ? -37.132 -0.609 58.392 1.00 91.94 674 GLY A N 1
ATOM 5276 C CA . GLY A 1 674 ? -37.061 0.412 59.436 1.00 91.94 674 GLY A CA 1
ATOM 5277 C C . GLY A 1 674 ? -38.437 0.966 59.815 1.00 91.94 674 GLY A C 1
ATOM 5278 O O . GLY A 1 674 ? -38.748 1.065 61.001 1.00 91.94 674 GLY A O 1
ATOM 5279 N N . ALA A 1 675 ? -39.290 1.257 58.829 1.00 91.88 675 ALA A N 1
ATOM 5280 C CA . ALA A 1 675 ? -40.645 1.762 59.046 1.00 91.88 675 ALA A CA 1
ATOM 5281 C C . ALA A 1 675 ? -41.542 0.749 59.779 1.00 91.88 675 ALA A C 1
ATOM 5283 O O . ALA A 1 675 ? -42.267 1.126 60.703 1.00 91.88 675 ALA A O 1
ATOM 5284 N N . ILE A 1 676 ? -41.455 -0.539 59.421 1.00 92.38 676 ILE A N 1
ATOM 5285 C CA . ILE A 1 676 ? -42.180 -1.619 60.108 1.00 92.38 676 ILE A CA 1
ATOM 5286 C C . ILE A 1 676 ? -41.782 -1.663 61.587 1.00 92.38 676 ILE A C 1
ATOM 5288 O O . ILE A 1 676 ? -42.645 -1.566 62.461 1.00 92.38 676 ILE A O 1
ATOM 5292 N N . LEU A 1 677 ? -40.483 -1.745 61.880 1.00 94.56 677 LEU A N 1
ATOM 5293 C CA . LEU A 1 677 ? -39.986 -1.824 63.256 1.00 94.56 677 LEU A CA 1
ATOM 5294 C C . LEU A 1 677 ? -40.328 -0.566 64.067 1.00 94.56 677 LEU A C 1
ATOM 5296 O O . LEU A 1 677 ? -40.754 -0.671 65.219 1.00 94.56 677 LEU A O 1
ATOM 5300 N N . PHE A 1 678 ? -40.237 0.613 63.447 1.00 94.62 678 PHE A N 1
ATOM 5301 C CA . PHE A 1 678 ? -40.620 1.880 64.068 1.00 94.62 678 PHE A CA 1
ATOM 5302 C C . PHE A 1 678 ? -42.103 1.924 64.432 1.00 94.62 678 PHE A C 1
ATOM 5304 O O . PHE A 1 678 ? -42.450 2.324 65.543 1.00 94.62 678 PHE A O 1
ATOM 5311 N N . SER A 1 679 ? -42.982 1.451 63.543 1.00 93.88 679 SER A N 1
ATOM 5312 C CA . SER A 1 679 ? -44.421 1.388 63.817 1.00 93.88 679 SER A CA 1
ATOM 5313 C C . SER A 1 679 ? -44.749 0.469 65.003 1.00 93.88 679 SER A C 1
ATOM 5315 O O . SER A 1 679 ? -45.545 0.837 65.870 1.00 93.88 679 SER A O 1
ATOM 5317 N N . VAL A 1 680 ? -44.081 -0.688 65.106 1.00 94.06 680 VAL A N 1
ATOM 5318 C CA . VAL A 1 680 ? -44.263 -1.629 66.220 1.00 94.06 680 VAL A CA 1
ATOM 5319 C C . VAL A 1 680 ? -43.755 -1.033 67.530 1.00 94.06 680 VAL A C 1
ATOM 5321 O O . VAL A 1 680 ? -44.463 -1.070 68.540 1.00 94.06 680 VAL A O 1
ATOM 5324 N N . LEU A 1 681 ? -42.554 -0.448 67.521 1.00 93.31 681 LEU A N 1
ATOM 5325 C CA . LEU A 1 681 ? -41.979 0.190 68.701 1.00 93.31 681 LEU A CA 1
ATOM 5326 C C . LEU A 1 681 ? -42.836 1.376 69.166 1.00 93.31 681 LEU A C 1
ATOM 5328 O O . LEU A 1 681 ? -43.030 1.553 70.366 1.00 93.31 681 LEU A O 1
ATOM 5332 N N . GLY A 1 682 ? -43.397 2.149 68.233 1.00 93.00 682 GLY A N 1
ATOM 5333 C CA . GLY A 1 682 ? -44.313 3.249 68.524 1.00 93.00 682 GLY A CA 1
ATOM 5334 C C . GLY A 1 682 ? -45.575 2.784 69.253 1.00 93.00 682 GLY A C 1
ATOM 5335 O O . GLY A 1 682 ? -45.954 3.377 70.263 1.00 93.00 682 GLY A O 1
ATOM 5336 N N . ILE A 1 683 ? -46.190 1.680 68.812 1.00 92.50 683 ILE A N 1
ATOM 5337 C CA . ILE A 1 683 ? -47.351 1.090 69.502 1.00 92.50 683 ILE A CA 1
ATOM 5338 C C . ILE A 1 683 ? -46.944 0.535 70.875 1.00 92.50 683 ILE A C 1
ATOM 5340 O O . ILE A 1 683 ? -47.656 0.745 71.859 1.00 92.50 683 ILE A O 1
ATOM 5344 N N . LEU A 1 684 ? -45.790 -0.127 70.979 1.00 92.19 684 LEU A N 1
ATOM 5345 C CA . LEU A 1 684 ? -45.281 -0.652 72.247 1.00 92.19 684 LEU A CA 1
ATOM 5346 C C . LEU A 1 684 ? -45.012 0.470 73.267 1.00 92.19 684 LEU A C 1
ATOM 5348 O O . LEU A 1 684 ? -45.470 0.402 74.410 1.00 92.19 684 LEU A O 1
ATOM 5352 N N . GLY A 1 685 ? -44.335 1.531 72.832 1.00 90.19 685 GLY A N 1
ATOM 5353 C CA . GLY A 1 685 ? -44.026 2.714 73.630 1.00 90.19 685 GLY A CA 1
ATOM 5354 C C . GLY A 1 685 ? -45.271 3.511 74.017 1.00 90.19 685 GLY A C 1
ATOM 5355 O O . GLY A 1 685 ? -45.441 3.860 75.180 1.00 90.19 685 GLY A O 1
ATOM 5356 N N . GLY A 1 686 ? -46.172 3.769 73.070 1.00 89.56 686 GLY A N 1
ATOM 5357 C CA . GLY A 1 686 ? -47.358 4.591 73.308 1.00 89.56 686 GLY A CA 1
ATOM 5358 C C . GLY A 1 686 ? -48.457 3.879 74.100 1.00 89.56 686 GLY A C 1
ATOM 5359 O O . GLY A 1 686 ? -49.062 4.474 74.990 1.00 89.56 686 GLY A O 1
ATOM 5360 N N . TYR A 1 687 ? -48.730 2.605 73.800 1.00 89.88 687 TYR A N 1
ATOM 5361 C CA . TYR A 1 687 ? -49.870 1.888 74.383 1.00 89.88 687 TYR A CA 1
ATOM 5362 C C . TYR A 1 687 ? -49.513 1.047 75.613 1.00 89.88 687 TYR A C 1
ATOM 5364 O O . TYR A 1 687 ? -50.310 0.973 76.556 1.00 89.88 687 TYR A O 1
ATOM 5372 N N . PHE A 1 688 ? -48.358 0.372 75.606 1.00 91.00 688 PHE A N 1
ATOM 5373 C CA . PHE A 1 688 ? -48.008 -0.626 76.625 1.00 91.00 688 PHE A CA 1
ATOM 5374 C C . PHE A 1 688 ? -47.058 -0.093 77.697 1.00 91.00 688 PHE A C 1
ATOM 5376 O O . PHE A 1 688 ? -47.263 -0.400 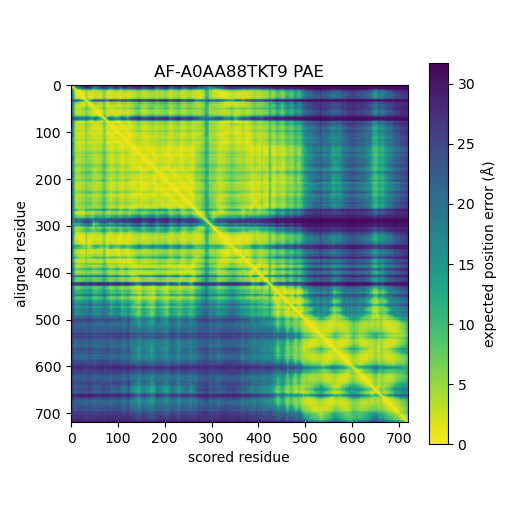78.872 1.00 91.00 688 PHE A O 1
ATOM 5383 N N . LEU A 1 689 ? -46.070 0.733 77.337 1.00 90.50 689 LEU A N 1
ATOM 5384 C CA . LEU A 1 689 ? -45.076 1.259 78.283 1.00 90.50 689 LEU A CA 1
ATOM 5385 C C . LEU A 1 689 ? -45.699 1.945 79.519 1.00 90.50 689 LEU A C 1
ATOM 5387 O O . LEU A 1 689 ? -45.287 1.600 80.629 1.00 90.50 689 LEU A O 1
ATOM 5391 N N . PRO A 1 690 ? -46.729 2.818 79.405 1.00 89.44 690 PRO A N 1
ATOM 5392 C CA . PRO A 1 690 ? -47.328 3.454 80.584 1.00 89.44 690 PRO A CA 1
ATOM 5393 C C . PRO A 1 690 ? -47.961 2.439 81.545 1.00 89.44 690 PRO A C 1
ATOM 5395 O O . PRO A 1 690 ? -47.950 2.616 82.761 1.00 89.44 690 PRO A O 1
ATOM 5398 N N . LYS A 1 691 ? -48.489 1.336 81.007 1.00 88.62 691 LYS A N 1
ATOM 5399 C CA . LYS A 1 691 ? -49.137 0.275 81.788 1.00 88.62 691 LYS A CA 1
ATOM 5400 C C . LYS A 1 691 ? -48.109 -0.608 82.479 1.00 88.62 691 LYS A C 1
ATOM 5402 O O . LYS A 1 691 ? -48.280 -0.932 83.648 1.00 88.62 691 LYS A O 1
ATOM 5407 N N . VAL A 1 692 ? -47.026 -0.950 81.783 1.00 89.12 692 VAL A N 1
ATOM 5408 C CA . VAL A 1 692 ? -45.887 -1.671 82.369 1.00 89.12 692 VAL A CA 1
ATOM 5409 C C . VAL A 1 692 ? -45.260 -0.857 83.500 1.00 89.12 692 VAL A C 1
ATOM 5411 O O . VAL A 1 692 ? -44.990 -1.409 84.563 1.00 89.12 692 VAL A O 1
ATOM 5414 N N . TYR A 1 693 ? -45.106 0.458 83.308 1.00 88.56 693 TYR A N 1
ATOM 5415 C CA . TYR A 1 693 ? -44.617 1.372 84.341 1.00 88.56 693 TYR A CA 1
ATOM 5416 C C . TYR A 1 693 ? -45.485 1.315 85.606 1.00 88.56 693 TYR A C 1
ATOM 5418 O O . TYR A 1 693 ? -44.961 1.175 86.710 1.00 88.56 693 TYR A O 1
ATOM 5426 N N . ILE A 1 694 ? -46.814 1.347 85.459 1.00 86.62 694 ILE A N 1
ATOM 5427 C CA . ILE A 1 694 ? -47.732 1.223 86.599 1.00 86.62 694 ILE A CA 1
ATOM 5428 C C . ILE A 1 694 ? -47.598 -0.147 87.279 1.00 86.62 694 ILE A C 1
ATOM 5430 O O . ILE A 1 694 ? -47.532 -0.211 88.503 1.00 86.62 694 ILE A O 1
ATOM 5434 N N . ILE A 1 695 ? -47.525 -1.236 86.508 1.00 86.56 695 ILE A N 1
ATOM 5435 C CA . ILE A 1 695 ? -47.441 -2.600 87.050 1.00 86.56 695 ILE A CA 1
ATOM 5436 C C . ILE A 1 695 ? -46.148 -2.813 87.853 1.00 86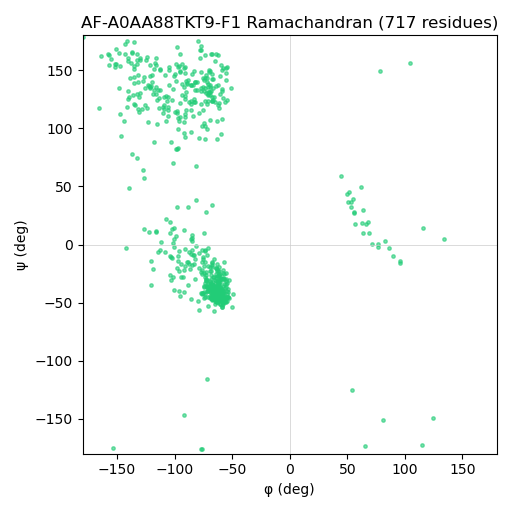.56 695 ILE A C 1
ATOM 5438 O O . ILE A 1 695 ? -46.207 -3.402 88.929 1.00 86.56 695 ILE A O 1
ATOM 5442 N N . LEU A 1 696 ? -45.000 -2.342 87.352 1.00 86.31 696 LEU A N 1
ATOM 5443 C CA . LEU A 1 696 ? -43.689 -2.619 87.955 1.00 86.31 696 LEU A CA 1
ATOM 5444 C C . LEU A 1 696 ? -43.234 -1.564 88.973 1.00 86.31 696 LEU A C 1
ATOM 5446 O O . LEU A 1 696 ? -42.658 -1.920 89.996 1.00 86.31 696 LEU A O 1
ATOM 5450 N N . ILE A 1 697 ? -43.459 -0.274 88.702 1.00 87.00 697 ILE A N 1
ATOM 5451 C CA . ILE A 1 697 ? -42.860 0.837 89.472 1.00 87.00 697 ILE A CA 1
ATOM 5452 C C . ILE A 1 697 ? -43.872 1.482 90.427 1.00 87.00 697 ILE A C 1
ATOM 5454 O O . ILE A 1 697 ? -43.489 2.043 91.456 1.00 87.00 697 ILE A O 1
ATOM 5458 N N . LYS A 1 698 ? -45.173 1.407 90.118 1.00 85.56 698 LYS A N 1
ATOM 5459 C CA . LYS A 1 698 ? -46.247 1.977 90.949 1.00 85.56 698 LYS A CA 1
ATOM 5460 C C . LYS A 1 698 ? -47.327 0.938 91.290 1.00 85.56 698 LYS A C 1
ATOM 5462 O O . LYS A 1 698 ? -48.507 1.185 91.017 1.00 85.56 698 LYS A O 1
ATOM 5467 N N . PRO A 1 699 ? -46.974 -0.198 91.925 1.00 80.50 699 PRO A N 1
ATOM 5468 C CA . PRO A 1 699 ? -47.922 -1.276 92.214 1.00 80.50 699 PRO A CA 1
ATOM 5469 C C . PRO A 1 699 ? -49.117 -0.825 93.071 1.00 80.50 699 PRO A C 1
ATOM 5471 O O . PRO A 1 699 ? -50.200 -1.392 92.953 1.00 80.50 699 PRO A O 1
ATOM 5474 N N . GLN A 1 700 ? -48.979 0.246 93.862 1.00 77.56 700 GLN A N 1
ATOM 5475 C CA . GLN A 1 700 ? -50.078 0.853 94.622 1.00 77.56 700 GLN A CA 1
ATOM 5476 C C . GLN A 1 700 ? -51.239 1.347 93.738 1.00 77.56 700 GLN A C 1
ATOM 5478 O O . GLN A 1 700 ? -52.395 1.308 94.160 1.00 77.56 700 GLN A O 1
ATOM 5483 N N . LEU A 1 701 ? -50.950 1.757 92.496 1.00 77.44 701 LEU A N 1
ATOM 5484 C CA . LEU A 1 701 ? -51.950 2.178 91.507 1.00 77.44 701 LEU A CA 1
ATOM 5485 C C . LEU A 1 701 ? -52.571 0.975 90.766 1.00 77.44 701 LEU A C 1
ATOM 5487 O O . LEU A 1 701 ? -53.557 1.126 90.049 1.00 77.44 701 LEU A O 1
ATOM 5491 N N . ASN A 1 702 ? -52.023 -0.231 90.956 1.00 80.00 702 ASN A N 1
ATOM 5492 C CA . ASN A 1 702 ? -52.481 -1.482 90.350 1.00 80.00 702 ASN A CA 1
ATOM 5493 C C . ASN A 1 702 ? -53.378 -2.305 91.298 1.00 80.00 702 ASN A C 1
ATOM 5495 O O . ASN A 1 702 ? -53.376 -3.536 91.280 1.00 80.00 702 ASN A O 1
ATOM 5499 N N . THR A 1 703 ? -54.154 -1.630 92.147 1.00 81.06 703 THR A N 1
ATOM 5500 C CA . THR A 1 703 ? -55.095 -2.258 93.087 1.00 81.06 703 THR A CA 1
ATOM 5501 C C . THR A 1 703 ? -56.543 -1.948 92.708 1.00 81.06 703 THR A C 1
ATOM 5503 O O . THR A 1 703 ? -56.847 -0.911 92.116 1.00 81.06 703 THR A O 1
ATOM 5506 N N . THR A 1 704 ? -57.465 -2.860 93.030 1.00 74.31 704 THR A N 1
ATOM 5507 C CA . THR A 1 704 ? -58.904 -2.682 92.759 1.00 74.31 704 THR A CA 1
ATOM 5508 C C . THR A 1 704 ? -59.478 -1.489 93.519 1.00 74.31 704 THR A C 1
ATOM 5510 O O . THR A 1 704 ? -60.253 -0.729 92.943 1.00 74.31 704 THR A O 1
ATOM 5513 N N . ALA A 1 705 ? -59.032 -1.280 94.762 1.00 73.38 705 ALA A N 1
ATOM 5514 C CA . ALA A 1 705 ? -59.425 -0.151 95.603 1.00 73.38 705 ALA A CA 1
ATOM 5515 C C . ALA A 1 705 ? -59.043 1.201 94.977 1.00 73.38 705 ALA A C 1
ATOM 5517 O O . ALA A 1 705 ? -59.864 2.114 94.930 1.00 73.38 705 ALA A O 1
ATOM 5518 N N . HIS A 1 706 ? -57.830 1.321 94.425 1.00 77.56 706 HIS A N 1
ATOM 5519 C CA . HIS A 1 706 ? -57.400 2.538 93.738 1.00 77.56 706 HIS A CA 1
ATOM 5520 C C . HIS A 1 706 ? -58.219 2.808 92.464 1.00 77.56 706 HIS A C 1
ATOM 5522 O O . HIS A 1 706 ? -58.648 3.939 92.231 1.00 77.56 706 HIS A O 1
ATOM 5528 N N . PHE A 1 707 ? -58.492 1.769 91.667 1.00 73.12 707 PHE A N 1
ATOM 5529 C CA . PHE A 1 707 ? -59.300 1.891 90.449 1.00 73.12 707 PHE A CA 1
ATOM 5530 C C . PHE A 1 707 ? -60.749 2.311 90.742 1.00 73.12 707 PHE A C 1
ATOM 5532 O O . PHE A 1 707 ? -61.278 3.191 90.067 1.00 73.12 707 PHE A O 1
ATOM 5539 N N . GLN A 1 708 ? -61.384 1.716 91.757 1.00 73.81 708 GLN A N 1
ATOM 5540 C CA . GLN A 1 708 ? -62.747 2.067 92.174 1.00 73.81 708 GLN A CA 1
ATOM 5541 C C . GLN A 1 708 ? -62.828 3.503 92.705 1.00 73.81 708 GLN A C 1
ATOM 5543 O O . GLN A 1 708 ? -63.734 4.237 92.315 1.00 73.81 708 GLN A O 1
ATOM 5548 N N . ASN A 1 709 ? -61.844 3.927 93.507 1.00 76.00 709 ASN A N 1
ATOM 5549 C CA . ASN A 1 709 ? -61.764 5.291 94.028 1.00 76.00 709 ASN A CA 1
ATOM 5550 C C . ASN A 1 709 ? -61.591 6.327 92.895 1.00 76.00 709 ASN A C 1
ATOM 5552 O O . ASN A 1 709 ? -62.284 7.339 92.859 1.00 76.00 709 ASN A O 1
ATOM 5556 N N . CYS A 1 710 ? -60.755 6.040 91.888 1.00 72.38 710 CYS A N 1
ATOM 5557 C CA . CYS A 1 710 ? -60.608 6.914 90.717 1.00 72.38 710 CYS A CA 1
ATOM 5558 C C . CYS A 1 710 ? -61.893 7.021 89.880 1.00 72.38 710 CYS A C 1
ATOM 5560 O O . CYS A 1 710 ? -62.233 8.109 89.417 1.00 72.38 710 CYS A O 1
ATOM 5562 N N . ILE A 1 711 ? -62.621 5.915 89.686 1.00 69.81 711 ILE A N 1
ATOM 5563 C CA . ILE A 1 711 ? -63.899 5.923 88.955 1.00 69.81 711 ILE A CA 1
ATOM 5564 C C . ILE A 1 711 ? -64.951 6.737 89.718 1.00 69.81 711 ILE A C 1
ATOM 5566 O O . ILE A 1 711 ? -65.662 7.527 89.095 1.00 69.81 711 ILE A O 1
ATOM 5570 N N . GLN A 1 712 ? -65.027 6.587 91.045 1.00 68.19 712 GLN A N 1
ATOM 5571 C CA . GLN A 1 712 ? -65.927 7.365 91.904 1.00 68.19 712 GLN A CA 1
ATOM 5572 C C . GLN A 1 712 ? -65.591 8.860 91.873 1.00 68.19 712 GLN A C 1
ATOM 5574 O O . GLN A 1 712 ? -66.471 9.671 91.598 1.00 68.19 712 GLN A O 1
ATOM 5579 N N . MET A 1 713 ? -64.318 9.238 92.033 1.00 68.38 713 MET A N 1
ATOM 5580 C CA . MET A 1 713 ? -63.900 10.644 91.928 1.00 68.38 713 MET A CA 1
ATOM 5581 C C . MET A 1 713 ? -64.196 11.251 90.547 1.00 68.38 713 MET A C 1
ATOM 5583 O O . MET A 1 713 ? -64.603 12.406 90.455 1.00 68.38 713 MET A O 1
ATOM 5587 N N . TYR A 1 714 ? -64.047 10.478 89.467 1.00 66.12 714 TYR A N 1
ATOM 5588 C CA . TYR A 1 714 ? -64.370 10.935 88.112 1.00 66.12 714 TYR A CA 1
ATOM 5589 C C . TYR A 1 714 ? -65.877 11.082 87.858 1.00 66.12 714 TYR A C 1
ATOM 5591 O O . TYR A 1 714 ? -66.300 11.970 87.122 1.00 66.12 714 TYR A O 1
ATOM 5599 N N . THR A 1 715 ? -66.704 10.204 88.430 1.00 63.53 715 THR A N 1
ATOM 5600 C CA . THR A 1 715 ? -68.166 10.304 88.294 1.00 63.53 715 THR A CA 1
ATOM 5601 C C . THR A 1 715 ? -68.736 11.445 89.133 1.00 63.53 715 THR A C 1
ATOM 5603 O O . THR A 1 715 ? -69.657 12.109 88.668 1.00 63.53 715 THR A O 1
ATOM 5606 N N . MET A 1 716 ? -68.142 11.742 90.295 1.00 62.06 716 MET A N 1
ATOM 5607 C CA . MET A 1 716 ? -68.534 12.881 91.136 1.00 62.06 716 MET A CA 1
ATOM 5608 C C . MET A 1 716 ? -68.113 14.249 90.579 1.00 62.06 716 MET A C 1
ATOM 5610 O O . MET A 1 716 ? -68.750 15.236 90.912 1.00 62.06 716 MET A O 1
ATOM 5614 N N . SER A 1 717 ? -67.084 14.337 89.726 1.00 56.16 717 SER A N 1
ATOM 5615 C CA . SER A 1 717 ? -66.676 15.608 89.094 1.00 56.16 717 SER A CA 1
ATOM 5616 C C . SER A 1 717 ? -67.454 15.965 87.817 1.00 56.16 717 SER A C 1
ATOM 5618 O O . SER A 1 717 ? -67.218 17.021 87.229 1.00 56.16 717 SER A O 1
ATOM 5620 N N . LYS A 1 718 ? -68.340 15.070 87.356 1.00 53.53 718 LYS A N 1
ATOM 5621 C CA . LYS A 1 718 ? -69.169 15.217 86.145 1.00 53.53 718 LYS A CA 1
ATOM 5622 C C . LYS A 1 718 ? -70.677 15.314 86.421 1.00 53.53 718 LYS A C 1
ATOM 5624 O O . LYS A 1 718 ? -71.427 15.513 85.463 1.00 53.53 718 LYS A O 1
ATOM 5629 N N . GLN A 1 719 ? -71.102 15.128 87.672 1.00 48.41 719 GLN A N 1
ATOM 5630 C CA . GLN A 1 719 ? -72.373 15.654 88.185 1.00 48.41 719 GLN A CA 1
ATOM 5631 C C . GLN A 1 719 ? -72.181 17.126 88.528 1.00 48.41 719 GLN A C 1
ATOM 5633 O O . GLN A 1 719 ? -73.141 17.887 88.284 1.00 48.41 719 GLN A O 1
#

Foldseek 3Di:
DDDDDDDDDDDLLVLLQVLLLVVLQVDQQVDDPPDRFAFPDHDDDDDFFPPDLVSLLVVLVVLVVCVPDPPNVPDHDLAAEDDQELQSVQNSQQSCLVQLFAYEYAHNQEPVCLPCVRRVRYFYLFHHLLLVLLLVLVVCLVLVFQEEAEEEEPGPQGVRSSVSNVVVSVVSNHDHQYYYYQYPDDPVCPVVLLVSLVSRVVSVFQEYEYRYAQNSLLVNVVSLVVVQAAQGEYEEEQRHLQDCSNVVPPRSVGNWKYKYWHADFDADPDSLVSLLVCLVVLVVVPPDDDDDPDDPTRDPPSSNVSSVVPDDQRSSSRSSSVRSSVVSVLLSQLQSVVQVCVVVHGNDDDDHSNSSSVSLQVDWDADPNDIFHADPSSGTQAHTFMWIWDADPNDIDIDGQWTAGPPPGDTGGNPLPGATPDDPDNDRDDDHGAQDDWADFQWAWADDPDRPRHTDTHKDAKQWGGQDIDHNHTHGHDLQWIGHISHHDTDGFAEAAAECPDPLNVVLVVLLVVLLVLLVVLLVLLVVCLVWPLSVLLPRPLVNLLSVLLNQLSVLLVLRYDFHDLVSQLSNPLSNQLSVQLNVLSVVLSVVVVCCVQPVCPPDVPPVVVCVVVVVSVVSSVVSSVVSVVVSVVCCVVDNWDWDWDRPPDVRHIYTDIPPDPDDGRVVSSVVSVVSSVVSVCCSVPSRVVSVCCVPVVCVCRHPVNVVVVVVVVVVVVD

Solvent-accessible surface area (backbone atoms only — not comparable to full-atom values): 39286 Å² total; per-residue (Å²): 137,83,84,82,84,78,79,78,81,88,53,69,64,62,51,45,40,54,48,25,43,50,48,41,45,53,45,42,57,73,40,54,101,86,62,65,56,40,36,98,54,74,79,82,86,85,77,72,38,68,80,43,60,67,42,35,47,50,55,43,50,53,56,53,49,48,69,68,42,82,86,55,81,87,74,63,79,47,61,44,83,41,49,74,33,38,67,45,29,56,65,38,30,36,58,34,21,78,68,31,33,22,30,32,18,32,51,40,27,42,52,74,58,41,39,53,87,68,18,60,25,30,34,30,56,35,42,44,39,62,55,51,38,49,44,53,50,50,52,33,59,74,68,66,43,32,22,27,32,43,33,16,17,76,44,63,43,12,50,48,49,42,48,54,37,56,59,52,32,58,77,70,69,36,36,75,75,43,76,50,70,41,58,76,83,43,89,86,38,49,63,57,51,48,50,50,49,52,51,49,60,73,65,66,48,33,35,34,38,40,35,28,46,40,71,36,47,43,59,46,52,59,49,40,51,75,67,68,46,52,62,28,38,38,41,30,30,52,62,31,52,62,28,62,75,43,72,70,41,88,67,54,82,52,41,32,29,44,39,20,38,32,71,65,84,58,88,71,88,63,55,70,57,47,58,66,65,44,41,67,60,41,57,74,64,64,82,73,80,94,77,81,93,84,57,98,55,52,48,73,68,67,63,42,70,58,46,74,66,63,76,80,77,48,72,50,46,44,38,46,17,44,19,34,27,50,46,53,48,47,52,49,54,20,48,25,60,75,30,50,23,91,80,68,51,40,56,89,71,91,80,51,24,47,60,41,34,61,36,44,65,71,38,72,52,70,58,95,90,43,76,49,48,42,46,100,46,27,32,28,92,56,50,35,29,30,32,31,67,43,77,56,97,88,41,80,49,69,43,79,42,30,40,32,41,76,70,80,81,46,75,49,68,50,68,86,76,54,75,67,55,88,73,96,61,99,70,87,68,78,80,76,15,62,72,35,78,85,43,57,69,5,28,22,47,40,80,49,83,90,48,91,51,29,44,45,68,41,67,23,54,61,40,16,23,25,78,55,63,91,38,70,65,64,44,72,44,56,90,71,32,17,27,52,59,45,18,51,55,65,43,75,40,47,79,44,56,43,44,76,84,39,71,69,40,43,53,53,50,52,52,50,50,52,48,47,50,51,42,50,52,53,42,53,55,47,62,79,37,47,88,33,51,59,39,44,73,71,44,36,74,55,47,52,54,30,39,52,20,46,45,46,27,53,55,26,50,63,43,64,51,37,80,61,38,60,68,30,37,57,44,33,58,51,41,28,54,48,23,47,48,48,29,50,41,49,50,50,50,50,54,49,51,53,45,42,66,78,74,36,52,88,80,48,51,68,66,49,52,51,36,60,71,69,47,35,66,60,52,51,41,48,54,54,45,53,53,44,50,50,53,48,50,52,46,48,70,77,60,63,38,39,62,40,77,44,64,82,88,39,86,58,34,30,39,54,40,45,50,91,57,97,58,83,57,58,69,46,54,53,50,53,46,51,51,53,52,49,54,49,48,48,50,45,54,70,68,44,44,68,53,51,45,34,60,74,77,36,50,79,70,42,33,65,70,49,52,53,52,53,51,49,56,56,54,64,74,71,111

Mean predicted aligned error: 13.62 Å

Organism: NCBI:txid172907

pLDDT: mean 86.41, std 13.02, range [21.08, 98.69]

Secondary structure (DSSP, 8-state):
------PPPP-HHHHHHHHHHHHHHHHHHH-BTTB-SSTT-----------SHHHHHHHHHHHHHHHH-TT-TT---S-EE--S-HHHHHHHHHHHHHTT--EEESS---GGGG-TTT-TTEEESS--HHHHHHHHHHHHHHTT--EEEEEEESSHHHHHHHHHHHHHHHHTT-EEEEEEEE----TTTHHHHHHHHHHHHHTT-SEEEEE--HHHHHHHHHHHHHTT--SEEEEE-TTTTT-HHHHTSTTGGGSEEEEEEEEPP---TTHHHHHHHHHHHHHHHTT-----TT-SSSS---HHHHHHT-PPPPHHHHHHHHHHHHHHHHHHHHHHHHTTGGGSS-------HHHHHHHHTT-EEEETTEEEE--TTS-----EEEEEEEEETTEEEEEEEEEEETTTTEEEE-GGG---TT--SSS-PPPP--SSPPPPTTEEEEE-SS-TT-EEEEEPPTTEE--SSS-SSPEEPPTTEE--TT-SSPEEPEEES--TTSHHHHHHHHHHHHHHHHHHHHHHHHHHTTTSHHHHHHTTHHHHHHHHHHHHHHHHGGGGSSSPPHHHHHHHHHHHHHHHHHHHHHHHHHHHHHHHHHTSTTT-HHHHHHHHHTTHHHHHHHHHHHHHHHHHHHHHHHS---EEEE-SS-SSEEEEEETT-SS-SHHHHHHHHHHHHHHHHHHIIIIIHHHHHHHHH-GGGSSHHHHHHHHHHHHHT--

Sequence (719 aa):
MGKMLIRGLTNKHGYHLVQAFRYAVDEINNGTQNRQLLPGVRLGYQTYDLCSLLASNLATLDLLAQQDDSSVVDSRAVAIIGPDSSSYSFTPAAALGAFLVPQISYEASNELLSNKILYPAFFRTIPSDKNQVSAMIQILVRFNWTWIALLGSDNSYGIQGMQGLSQQASLYDLCIAYQAVIPAVTDKTKQYMQDMVKNILKTKVNTIVVFANKRRAAGFFPFVIEQNVTGKVWIGTEDWSVASTVSSIPGISMIGTVLGVAVQYTEFSGFEDFKRLSVPRLKDTNLNSPFSHSVPCLQNTNLYEMAIQDFPSSQYDTVSSFNVYKAVYAVAHALHTILNCDSGICQKHKVQPWEVFHQLKQVQFSVRNTSFYFDKNGDPPTGYDIVTWVWTDGQWSFKVVGNYSPGPTELQLDASQIKWTGQVSPVTIVPESLCSPECPYGHRKLMTGQHKCCFDCMACPAATFLNKTGYTFCQACARDYWSEAESETCKIRAELYLPWGAPLTTALLIYLGVTLFLTLGTSVIFLFNLSTPVVKSAGGKTCLLMLASLTVASCSTLCHFNRPSQIGCLLKQPLFIISFTVCLACVTVRSFQVVCIFKWSSKLPRSYETWAKNRGPEIFIFITTVVEVFISFLRMLLDPPFPSRDYDFYSDSIILECTYCISRGSFAMALNVGAILFSVLGILGGYFLPKVYIILIKPQLNTTAHFQNCIQMYTMSKQ

Radius of gyration: 53.97 Å; Cα contacts (8 Å, |Δi|>4): 1157; chains: 1; b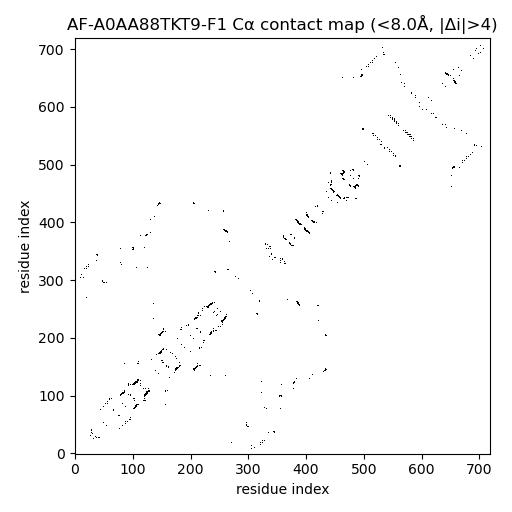ounding box: 120×65×153 Å